Protein AF-A0A3A1U793-F1 (afdb_monomer)

Organism: NCBI:txid2306585

Mean predicted aligned error: 18.08 Å

Foldseek 3Di:
DDDDDDDDDDDDDDDDDDDDDDDDDDDDDDDDDDDDDDDDDDDDDDDDDDDDPPDDPPPPDPFEKFKFKADDLDQQDKMKIWIAGLLQATAAIAIDGHPVVVVVVVVVRLQYQEYEYQWFQDAPAADDAFLAQVQQCVQCVLQVQGDDGDHVVDVSVVVPPLNVSCVVVVADQALPDRGGSVHHHYYYAHVQLQLCQVVVALHGQPQPDDDPVSNLVSVVVLLVSVVVPVSRVLVPYPNNVVLVVLSVVDDDPVSSSSSVNNSNRSSSSSQRSCCNPVVVQWDWRHHPNRTTYIHGGHHPDHRDPPDPPPPVDPQQWDAAAPDDDDPDPQFDPVCNGGTASANDPPVSTRGDLVSLLVVLLVPAFQEEEEEEDQDAFQQLLLLLLLCVVLRHQAYEYAADPDYHNPNVSPVNSSHHYHYYNHLVRVLVVCVVVVAAEEEEDDDPQAAALLPDPPDSHHYYYWYGPDPIDDPVNVVSGPHYHYHDDDDDDPHDDRSVSSNVNSVSSCVNPPVD

Solvent-accessible surface area (backbone atoms only — not comparable to full-atom values): 29304 Å² total; per-residue (Å²): 138,88,82,87,84,90,82,87,90,84,88,86,85,87,84,87,90,86,84,88,85,90,84,89,81,92,83,89,87,84,84,88,82,88,89,88,87,85,90,83,87,87,86,89,83,87,86,90,78,96,70,80,87,71,75,72,78,74,75,75,72,68,73,53,26,13,29,7,29,25,46,42,69,50,74,77,35,63,23,8,28,16,34,15,39,81,81,37,31,47,67,45,62,43,70,41,40,44,66,67,54,48,50,58,58,49,64,77,52,81,24,38,21,25,33,12,27,44,33,59,52,48,58,74,42,59,62,68,59,37,57,15,39,52,47,39,27,73,66,23,44,83,28,70,26,47,60,76,69,55,27,35,77,39,78,54,29,62,72,24,52,43,33,55,52,31,60,77,70,69,33,40,68,52,90,84,58,75,64,31,63,93,44,24,26,40,42,28,33,46,65,54,38,28,50,21,22,70,69,58,41,33,43,52,77,54,42,92,64,74,56,59,68,53,17,50,55,22,42,55,52,49,52,55,55,57,65,67,41,68,55,32,41,50,92,77,15,67,45,47,50,50,51,52,53,52,57,73,69,46,87,51,59,71,52,48,56,55,49,48,33,25,52,47,0,43,52,25,9,52,52,15,34,36,51,76,78,40,46,88,63,46,37,73,25,53,41,85,81,50,10,50,36,37,29,37,58,64,55,91,68,78,47,55,73,89,67,75,71,90,61,97,57,77,74,66,52,48,67,46,63,84,75,85,78,81,97,50,88,47,50,29,71,66,28,36,66,69,20,32,64,59,96,64,62,79,93,53,62,34,40,31,69,67,46,49,35,57,57,49,67,78,69,42,40,67,29,29,39,31,37,46,31,88,64,96,47,72,42,57,9,38,39,49,29,48,37,50,75,67,30,39,51,35,37,36,39,23,33,48,86,77,72,40,56,76,52,15,70,70,41,62,79,65,38,54,74,47,78,24,74,34,62,68,50,49,50,52,56,28,59,77,69,71,38,50,38,36,28,50,43,90,51,96,82,36,41,51,48,95,78,50,85,74,60,74,56,26,32,46,34,35,29,34,79,85,83,42,55,52,72,65,54,56,74,69,30,78,40,45,25,21,79,89,80,90,73,93,65,96,71,76,59,54,38,59,52,47,48,54,54,54,46,53,49,38,62,72,78,57,73,123

Structure (mmCIF, N/CA/C/O backbone):
data_AF-A0A3A1U793-F1
#
_entry.id   AF-A0A3A1U793-F1
#
loop_
_atom_site.group_PDB
_atom_site.id
_atom_site.type_symbol
_atom_site.label_atom_id
_atom_site.label_alt_id
_atom_site.label_comp_id
_atom_site.label_asym_id
_atom_site.label_entity_id
_atom_site.label_seq_id
_atom_site.pdbx_PDB_ins_code
_atom_site.Cartn_x
_atom_site.Cartn_y
_atom_site.Cartn_z
_atom_site.occupancy
_atom_site.B_iso_or_equiv
_atom_site.auth_seq_id
_atom_site.auth_comp_id
_atom_site.auth_asym_id
_atom_site.auth_atom_id
_atom_site.pdbx_PDB_model_num
ATOM 1 N N . MET A 1 1 ? -15.404 50.787 50.418 1.00 39.25 1 MET A N 1
ATOM 2 C CA . MET A 1 1 ? -14.261 51.037 49.513 1.00 39.25 1 MET A CA 1
ATOM 3 C C . MET A 1 1 ? -14.246 49.955 48.447 1.00 39.25 1 MET A C 1
ATOM 5 O O . MET A 1 1 ? -14.389 48.800 48.817 1.00 39.25 1 MET A O 1
ATOM 9 N N . GLY A 1 2 ? -14.093 50.335 47.173 1.00 38.66 2 GLY A N 1
ATOM 10 C CA . GLY A 1 2 ? -13.855 49.413 46.052 1.00 38.66 2 GLY A CA 1
ATOM 11 C C . GLY A 1 2 ? -15.081 49.070 45.197 1.00 38.66 2 GLY A C 1
ATOM 12 O O . GLY A 1 2 ? -15.557 47.944 45.246 1.00 38.66 2 GLY A O 1
ATOM 13 N N . GLY A 1 3 ? -15.578 50.027 44.406 1.00 31.59 3 GLY A N 1
ATOM 14 C CA . GLY A 1 3 ? -16.464 49.754 43.263 1.00 31.59 3 GLY A CA 1
ATOM 15 C C . GLY A 1 3 ? -15.642 49.571 41.971 1.00 31.59 3 GLY A C 1
ATOM 16 O O . GLY A 1 3 ? -14.615 50.241 41.835 1.00 31.59 3 GLY A O 1
ATOM 17 N N . PRO A 1 4 ? -16.036 48.680 41.041 1.00 50.62 4 PRO A N 1
ATOM 18 C CA . PRO A 1 4 ? -15.241 48.354 39.857 1.00 50.62 4 PRO A CA 1
ATOM 19 C C . PRO A 1 4 ? -15.443 49.342 38.695 1.00 50.62 4 PRO A C 1
ATOM 21 O O . PRO A 1 4 ? -16.544 49.837 38.452 1.00 50.62 4 PRO A O 1
ATOM 24 N N . GLN A 1 5 ? -14.352 49.599 37.968 1.00 37.91 5 GLN A N 1
ATOM 25 C CA . GLN A 1 5 ? -14.295 50.419 36.754 1.00 37.91 5 GLN A CA 1
ATOM 26 C C . GLN A 1 5 ? -14.818 49.692 35.492 1.00 37.91 5 GLN A C 1
ATOM 28 O O . GLN A 1 5 ? -14.761 48.463 35.433 1.00 37.91 5 GLN A O 1
ATOM 33 N N . PRO A 1 6 ? -15.278 50.431 34.458 1.00 46.19 6 PRO A N 1
ATOM 34 C CA . PRO A 1 6 ? -15.779 49.871 33.202 1.00 46.19 6 PRO A CA 1
ATOM 35 C C . PRO A 1 6 ? -14.687 49.677 32.128 1.00 46.19 6 PRO A C 1
ATOM 37 O O . PRO A 1 6 ? -13.734 50.447 32.036 1.00 46.19 6 PRO A O 1
ATOM 40 N N . VAL A 1 7 ? -14.884 48.678 31.259 1.00 44.03 7 VAL A N 1
ATOM 41 C CA . VAL A 1 7 ? -14.026 48.329 30.104 1.00 44.03 7 VAL A CA 1
ATOM 42 C C . VAL A 1 7 ? -14.774 48.668 28.792 1.00 44.03 7 VAL A C 1
ATOM 44 O O . VAL A 1 7 ? -15.989 48.453 28.739 1.00 44.03 7 VAL A O 1
ATOM 47 N N . PRO A 1 8 ? -14.128 49.214 27.736 1.00 39.06 8 PRO A N 1
ATOM 48 C CA . PRO A 1 8 ? -14.837 49.825 26.605 1.00 39.06 8 PRO A CA 1
ATOM 49 C C . PRO A 1 8 ? -15.198 48.863 25.453 1.00 39.06 8 PRO A C 1
ATOM 51 O O . PRO A 1 8 ? -14.519 47.877 25.179 1.00 39.06 8 PRO A O 1
ATOM 54 N N . ARG A 1 9 ? -16.285 49.215 24.745 1.00 36.88 9 ARG A N 1
ATOM 55 C CA . ARG A 1 9 ? -16.838 48.583 23.528 1.00 36.88 9 ARG A CA 1
ATOM 56 C C . ARG A 1 9 ? -16.052 48.954 22.264 1.00 36.88 9 ARG A C 1
ATOM 58 O O . ARG A 1 9 ? -15.755 50.128 22.075 1.00 36.88 9 ARG A O 1
ATOM 65 N N . VAL A 1 10 ? -15.919 48.013 21.318 1.00 33.69 10 VAL A N 1
ATOM 66 C CA . VAL A 1 10 ? -15.706 48.312 19.884 1.00 33.69 10 VAL A CA 1
ATOM 67 C C . VAL A 1 10 ? -16.588 47.420 18.992 1.00 33.69 10 VAL A C 1
ATOM 69 O O . VAL A 1 10 ? -16.859 46.260 19.289 1.00 33.69 10 VAL A O 1
ATOM 72 N N . HIS A 1 11 ? -17.090 48.045 17.927 1.00 31.09 11 HIS A N 1
ATOM 73 C CA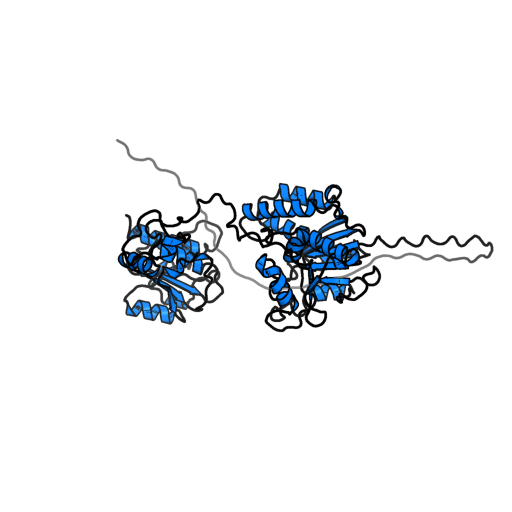 . HIS A 1 11 ? -18.196 47.689 17.039 1.00 31.09 11 HIS A CA 1
ATOM 74 C C . HIS A 1 11 ? -17.999 46.481 16.101 1.00 31.09 11 HIS A C 1
ATOM 76 O O . HIS A 1 11 ? -16.966 46.349 15.452 1.00 31.09 11 HIS A O 1
ATOM 82 N N . ARG A 1 12 ? -19.085 45.726 15.861 1.00 32.84 12 ARG A N 1
ATOM 83 C CA . ARG A 1 12 ? -19.322 44.987 14.604 1.00 32.84 12 ARG A CA 1
ATOM 84 C C . ARG A 1 12 ? -20.459 45.659 13.829 1.00 32.84 12 ARG A C 1
ATOM 86 O O . ARG A 1 12 ? -21.544 45.852 14.372 1.00 32.84 12 ARG A O 1
ATOM 93 N N . ARG A 1 13 ? -20.202 46.037 12.573 1.00 32.78 13 ARG A N 1
ATOM 94 C CA . ARG A 1 13 ? -21.202 46.573 11.636 1.00 32.78 13 ARG A CA 1
ATOM 95 C C . ARG A 1 13 ? -21.834 45.436 10.830 1.00 32.78 13 ARG A C 1
ATOM 97 O O . ARG A 1 13 ? -21.126 44.646 10.218 1.00 32.78 13 ARG A O 1
ATOM 104 N N . HIS A 1 14 ? -23.164 45.417 10.807 1.00 32.62 14 HIS A N 1
ATOM 105 C CA . HIS A 1 14 ? -23.999 44.681 9.859 1.00 32.62 14 HIS A CA 1
ATOM 106 C C . HIS A 1 14 ? -24.114 45.435 8.524 1.00 32.62 14 HIS A C 1
ATOM 108 O O . HIS A 1 14 ? -24.258 46.660 8.523 1.00 32.62 14 HIS A O 1
ATOM 114 N N . ARG A 1 15 ? -24.186 44.701 7.405 1.00 32.06 15 ARG A N 1
ATOM 115 C CA . ARG A 1 15 ? -24.990 45.089 6.232 1.00 32.06 15 ARG A CA 1
ATOM 116 C C . ARG A 1 15 ? -25.584 43.845 5.528 1.00 32.06 15 ARG A C 1
ATOM 118 O O . ARG A 1 15 ? -24.936 42.802 5.569 1.00 32.06 15 ARG A O 1
ATOM 125 N N . PRO A 1 16 ? -26.800 43.944 4.948 1.00 35.16 16 PRO A N 1
ATOM 126 C CA . PRO A 1 16 ? -27.618 42.824 4.454 1.00 35.16 16 PRO A CA 1
ATOM 127 C C . PRO A 1 16 ? -27.496 42.605 2.922 1.00 35.16 16 PRO A C 1
ATOM 129 O O . PRO A 1 16 ? -26.814 43.394 2.264 1.00 35.16 16 PRO A O 1
ATOM 132 N N . PRO A 1 17 ? -28.146 41.567 2.341 1.00 42.56 17 PRO A N 1
ATOM 133 C CA . PRO A 1 17 ? -28.061 41.238 0.916 1.00 42.56 17 PRO A CA 1
ATOM 134 C C . PRO A 1 17 ? -29.182 41.898 0.090 1.00 42.56 17 PRO A C 1
ATOM 136 O O . PRO A 1 17 ? -30.279 42.120 0.600 1.00 42.56 17 PRO A O 1
ATOM 139 N N . HIS A 1 18 ? -28.935 42.154 -1.200 1.00 32.78 18 HIS A N 1
ATOM 140 C CA . HIS A 1 18 ? -29.974 42.540 -2.161 1.00 32.78 18 HIS A CA 1
ATOM 141 C C . HIS A 1 18 ? -29.874 41.774 -3.487 1.00 32.78 18 HIS A C 1
ATOM 143 O O . HIS A 1 18 ? -28.797 41.421 -3.957 1.00 32.78 18 HIS A O 1
ATOM 149 N N . LEU A 1 19 ? -31.072 41.523 -4.014 1.00 33.56 19 LEU A N 1
ATOM 150 C CA . LEU A 1 19 ? -31.490 40.767 -5.191 1.00 33.56 19 LEU A CA 1
ATOM 151 C C . LEU A 1 19 ? -31.265 41.501 -6.526 1.00 33.56 19 LEU A C 1
ATOM 153 O O . LEU A 1 19 ? -31.384 42.721 -6.574 1.00 33.56 19 LEU A O 1
ATOM 157 N N . GLY A 1 20 ? -31.190 40.715 -7.609 1.00 27.05 20 GLY A N 1
ATOM 158 C CA . GLY A 1 20 ? -32.028 40.922 -8.802 1.00 27.05 20 GLY A CA 1
ATOM 159 C C . GLY A 1 20 ? -31.370 41.477 -10.074 1.00 27.05 20 GLY A C 1
ATOM 160 O O . GLY A 1 20 ? -30.675 42.483 -10.032 1.00 27.05 20 GLY A O 1
ATOM 161 N N . GLY A 1 21 ? -31.725 40.872 -11.218 1.00 26.55 21 GLY A N 1
ATOM 162 C CA . GLY A 1 21 ? -31.842 41.578 -12.504 1.00 26.55 21 GLY A CA 1
ATOM 163 C C . GLY A 1 21 ? -31.058 40.993 -13.682 1.00 26.55 21 GLY A C 1
ATOM 164 O O . GLY A 1 21 ? -29.843 41.111 -13.740 1.00 26.55 21 GLY A O 1
ATOM 165 N N . ALA A 1 22 ? -31.780 40.411 -14.640 1.00 30.38 22 ALA A N 1
ATOM 166 C CA . ALA A 1 22 ? -31.309 40.000 -15.963 1.00 30.38 22 ALA A CA 1
ATOM 167 C C . ALA A 1 22 ? -31.458 41.133 -17.014 1.00 30.38 22 ALA A C 1
ATOM 169 O O . ALA A 1 22 ? -32.105 42.135 -16.714 1.00 30.38 22 ALA A O 1
ATOM 170 N N . VAL A 1 23 ? -30.992 40.857 -18.253 1.00 30.59 23 VAL A N 1
ATOM 171 C CA . VAL A 1 23 ? -31.493 41.320 -19.586 1.00 30.59 23 VAL A CA 1
ATOM 172 C C . VAL A 1 23 ? -30.519 42.172 -20.458 1.00 30.59 23 VAL A C 1
ATOM 174 O O . VAL A 1 23 ? -30.281 43.335 -20.162 1.00 30.59 23 VAL A O 1
ATOM 177 N N . THR A 1 24 ? -30.065 41.546 -21.576 1.00 29.36 24 THR A N 1
ATOM 178 C CA . THR A 1 24 ? -29.749 42.029 -22.973 1.00 29.36 24 THR A CA 1
ATOM 179 C C . THR A 1 24 ? -28.640 43.082 -23.211 1.00 29.36 24 THR A C 1
ATOM 181 O O . THR A 1 24 ? -28.368 43.861 -22.315 1.00 29.36 24 THR A O 1
ATOM 184 N N . SER A 1 25 ? -27.941 43.239 -24.354 1.00 28.83 25 SER A N 1
ATOM 185 C CA . SER A 1 25 ? -28.043 42.818 -25.779 1.00 28.83 25 SER A CA 1
ATOM 186 C C . SER A 1 25 ? -26.732 43.164 -26.538 1.00 28.83 25 SER A C 1
ATOM 188 O O . SER A 1 25 ? -26.071 44.126 -26.164 1.00 28.83 25 SER A O 1
ATOM 190 N N . ASP A 1 26 ? -26.442 42.419 -27.617 1.00 29.22 26 ASP A N 1
ATOM 191 C CA . ASP A 1 26 ? -25.777 42.753 -28.907 1.00 29.22 26 ASP A CA 1
ATOM 192 C C . ASP A 1 26 ? -24.629 43.784 -29.035 1.00 29.22 26 ASP A C 1
ATOM 194 O O . ASP A 1 26 ? -24.788 44.968 -28.754 1.00 29.22 26 ASP A O 1
ATOM 198 N N . SER A 1 27 ? -23.531 43.393 -29.710 1.00 29.20 27 SER A N 1
ATOM 199 C CA . SER A 1 27 ? -23.306 43.691 -31.152 1.00 29.20 27 SER A CA 1
ATOM 200 C C . SER A 1 27 ? -21.854 43.438 -31.642 1.00 29.20 27 SER A C 1
ATOM 202 O O . SER A 1 27 ? -20.876 43.895 -31.066 1.00 29.20 27 SER A O 1
ATOM 204 N N . THR A 1 28 ? -21.772 42.649 -32.722 1.00 29.53 28 THR A N 1
ATOM 205 C CA . THR A 1 28 ? -20.909 42.661 -33.936 1.00 29.53 28 THR A CA 1
ATOM 206 C C . THR A 1 28 ? -19.573 43.426 -34.053 1.00 29.53 28 THR A C 1
ATOM 208 O O . THR A 1 28 ? -19.477 44.578 -33.651 1.00 29.53 28 THR A O 1
ATOM 211 N N . SER A 1 29 ? -18.684 42.838 -34.892 1.00 29.67 29 SER A N 1
ATOM 212 C CA . SER A 1 29 ? -17.695 43.443 -35.836 1.00 29.67 29 SER A CA 1
ATOM 213 C C . SER A 1 29 ? -16.227 43.156 -35.481 1.00 29.67 29 SER A C 1
ATOM 215 O O . SER A 1 29 ? -15.845 43.350 -34.339 1.00 29.67 29 SER A O 1
ATOM 217 N N . ALA A 1 30 ? -15.275 42.813 -36.353 1.00 29.81 30 ALA A N 1
ATOM 218 C CA . ALA A 1 30 ? -15.151 42.314 -37.729 1.00 29.81 30 ALA A CA 1
ATOM 219 C C . ALA A 1 30 ? -13.624 42.147 -37.955 1.00 29.81 30 ALA A C 1
ATOM 221 O O . ALA A 1 30 ? -12.815 42.769 -37.267 1.00 29.81 30 ALA A O 1
ATOM 222 N N . ALA A 1 31 ? -13.237 41.291 -38.896 1.00 28.23 31 ALA A N 1
ATOM 223 C CA . ALA A 1 31 ? -11.871 40.834 -39.147 1.00 28.23 31 ALA A CA 1
ATOM 224 C C . ALA A 1 31 ? -11.030 41.707 -40.115 1.00 28.23 31 ALA A C 1
ATOM 226 O O . ALA A 1 31 ? -11.585 42.410 -40.956 1.00 28.23 31 ALA A O 1
ATOM 227 N N . SER A 1 32 ? -9.705 41.448 -40.078 1.00 27.56 32 SER A N 1
ATOM 228 C CA . SER A 1 32 ? -8.683 41.550 -41.157 1.00 27.56 32 SER A CA 1
ATOM 229 C C . SER A 1 32 ? -8.139 42.937 -41.572 1.00 27.56 32 SER A C 1
ATOM 231 O O . SER A 1 32 ? -8.781 43.938 -41.270 1.00 27.56 32 SER A O 1
ATOM 233 N N . PRO A 1 33 ? -7.017 43.042 -42.346 1.00 45.34 33 PRO A N 1
ATOM 234 C CA . PRO A 1 33 ? -6.018 42.037 -42.791 1.00 45.34 33 PRO A CA 1
ATOM 235 C C . PRO A 1 33 ? -4.524 42.486 -42.702 1.00 45.34 33 PRO A C 1
ATOM 237 O O . PRO A 1 33 ? -4.191 43.609 -42.336 1.00 45.34 33 PRO A O 1
ATOM 240 N N . ALA A 1 34 ? -3.626 41.576 -43.110 1.00 33.44 34 ALA A N 1
ATOM 241 C CA . ALA A 1 34 ? -2.215 41.793 -43.470 1.00 33.44 34 ALA A CA 1
ATOM 242 C C . ALA A 1 34 ? -2.013 42.571 -44.796 1.00 33.44 34 ALA A C 1
ATOM 244 O O . ALA A 1 34 ? -2.963 42.704 -45.570 1.00 33.44 34 ALA A O 1
ATOM 245 N N . PRO A 1 35 ? -0.764 42.949 -45.151 1.00 36.16 35 PRO A N 1
ATOM 246 C CA . PRO A 1 35 ? -0.378 43.184 -46.540 1.00 36.16 35 PRO A CA 1
ATOM 247 C C . PRO A 1 35 ? 0.734 42.242 -47.047 1.00 36.16 35 PRO A C 1
ATOM 249 O O . PRO A 1 35 ? 1.615 41.806 -46.308 1.00 36.16 35 PRO A O 1
ATOM 252 N N . ALA A 1 36 ? 0.675 41.975 -48.353 1.00 30.14 36 ALA A N 1
ATOM 253 C CA . ALA A 1 36 ? 1.624 41.219 -49.170 1.00 30.14 36 ALA A CA 1
ATOM 254 C C . ALA A 1 36 ? 2.440 42.150 -50.093 1.00 30.14 36 ALA A C 1
ATOM 256 O O . ALA A 1 36 ? 1.974 43.243 -50.409 1.00 30.14 36 ALA A O 1
ATOM 257 N N . SER A 1 37 ? 3.611 41.694 -50.565 1.00 30.36 37 SER A N 1
ATOM 258 C CA . SER A 1 37 ? 4.370 42.171 -51.752 1.00 30.36 37 SER A CA 1
ATOM 259 C C . SER A 1 37 ? 5.756 41.492 -51.749 1.00 30.36 37 SER A C 1
ATOM 261 O O . SER A 1 37 ? 6.350 41.408 -50.682 1.00 30.36 37 SER A O 1
ATOM 263 N N . ALA A 1 38 ? 6.406 41.021 -52.819 1.00 30.25 38 ALA A N 1
ATOM 264 C CA . ALA A 1 38 ? 6.137 40.886 -54.252 1.00 30.25 38 ALA A CA 1
ATOM 265 C C . ALA A 1 38 ? 7.194 39.910 -54.837 1.00 30.25 38 ALA A C 1
ATOM 267 O O . ALA A 1 38 ? 8.241 39.682 -54.231 1.00 30.25 38 ALA A O 1
ATOM 268 N N . ALA A 1 39 ? 6.923 39.343 -56.015 1.00 29.64 39 ALA A N 1
ATOM 269 C CA . ALA A 1 39 ? 7.787 38.406 -56.740 1.00 29.64 39 ALA A CA 1
ATOM 270 C C . ALA A 1 39 ? 8.748 39.106 -57.724 1.00 29.64 39 ALA A C 1
ATOM 272 O O . ALA A 1 39 ? 8.379 40.123 -58.311 1.00 29.64 39 ALA A O 1
ATOM 273 N N . ALA A 1 40 ? 9.917 38.504 -57.997 1.00 29.92 40 ALA A N 1
ATOM 274 C CA . ALA A 1 40 ? 10.716 38.783 -59.198 1.00 29.92 40 ALA A CA 1
ATOM 275 C C . ALA A 1 40 ? 11.603 37.586 -59.634 1.00 29.92 40 ALA A C 1
ATOM 277 O O . ALA A 1 40 ? 12.474 37.140 -58.899 1.00 29.92 40 ALA A O 1
ATOM 278 N N . ALA A 1 41 ? 11.302 37.104 -60.846 1.00 30.27 41 ALA A N 1
ATOM 279 C CA . ALA A 1 41 ? 12.088 36.475 -61.924 1.00 30.27 41 ALA A CA 1
ATOM 280 C C . ALA A 1 41 ? 13.426 35.716 -61.693 1.00 30.27 41 ALA A C 1
ATOM 282 O O . ALA A 1 41 ? 14.390 36.221 -61.130 1.00 30.27 41 ALA A O 1
ATOM 283 N N . LEU A 1 42 ? 13.503 34.545 -62.347 1.00 32.66 42 LEU A N 1
ATOM 284 C CA . LEU A 1 42 ? 14.705 33.766 -62.700 1.00 32.66 42 LEU A CA 1
ATOM 285 C C . LEU A 1 42 ? 15.435 34.330 -63.940 1.00 32.66 42 LEU A C 1
ATOM 287 O O . LEU A 1 42 ? 14.793 34.932 -64.805 1.00 32.66 42 LEU A O 1
ATOM 291 N N . PRO A 1 43 ? 16.715 33.951 -64.135 1.00 34.03 43 PRO A N 1
ATOM 292 C CA . PRO A 1 43 ? 17.130 33.453 -65.449 1.00 34.03 43 PRO A CA 1
ATOM 293 C C . PRO A 1 43 ? 17.949 32.147 -65.391 1.00 34.03 43 PRO A C 1
ATOM 295 O O . PRO A 1 43 ? 18.619 31.831 -64.411 1.00 34.03 43 PRO A O 1
ATOM 298 N N . ALA A 1 44 ? 17.891 31.388 -66.489 1.00 34.09 44 ALA A N 1
ATOM 299 C CA . ALA A 1 44 ? 18.632 30.150 -66.730 1.00 34.09 44 ALA A CA 1
ATOM 300 C C . ALA A 1 44 ? 20.033 30.409 -67.326 1.00 34.09 44 ALA A C 1
ATOM 302 O O . ALA A 1 44 ? 20.197 31.318 -68.138 1.00 34.09 44 ALA A O 1
ATOM 303 N N . GLY A 1 45 ? 21.018 29.554 -67.008 1.00 29.89 45 GLY A N 1
ATOM 304 C CA . GLY A 1 45 ? 22.359 29.599 -67.608 1.00 29.89 45 GLY A CA 1
ATOM 305 C C . GLY A 1 45 ? 23.279 28.417 -67.248 1.00 29.89 45 GLY A C 1
ATOM 306 O O . GLY A 1 45 ? 23.840 28.366 -66.166 1.00 29.89 45 GLY A O 1
ATOM 307 N N . ARG A 1 46 ? 23.397 27.488 -68.206 1.00 31.52 46 ARG A N 1
ATOM 308 C CA . ARG A 1 46 ? 24.356 26.383 -68.466 1.00 31.52 46 ARG A CA 1
ATOM 309 C C . ARG A 1 46 ? 25.679 26.272 -67.659 1.00 31.52 46 ARG A C 1
ATOM 311 O O . ARG A 1 46 ? 26.482 27.190 -67.682 1.00 31.52 46 ARG A O 1
ATOM 318 N N . GLY A 1 47 ? 26.013 25.025 -67.280 1.00 28.34 47 GLY A N 1
ATOM 319 C CA . GLY A 1 47 ? 27.217 24.331 -67.787 1.00 28.34 47 GLY A CA 1
ATOM 320 C C . GLY A 1 47 ? 28.408 24.059 -66.844 1.00 28.34 47 GLY A C 1
ATOM 321 O O . GLY A 1 47 ? 29.159 24.968 -66.532 1.00 28.34 47 GLY A O 1
ATOM 322 N N . ALA A 1 48 ? 28.649 22.758 -66.604 1.00 29.11 48 ALA A N 1
ATOM 323 C CA . ALA A 1 48 ? 29.928 22.075 -66.322 1.00 29.11 48 ALA A CA 1
ATOM 324 C C . ALA A 1 48 ? 30.591 22.189 -64.928 1.00 29.11 48 ALA A C 1
ATOM 326 O O . ALA A 1 48 ? 31.194 23.193 -64.580 1.00 29.11 48 ALA A O 1
ATOM 327 N N . SER A 1 49 ? 30.635 21.067 -64.197 1.00 30.91 49 SER A N 1
ATOM 328 C CA . SER A 1 49 ? 31.849 20.241 -64.020 1.00 30.91 49 SER A CA 1
ATOM 329 C C . SER A 1 49 ? 31.623 19.211 -62.909 1.00 30.91 49 SER A C 1
ATOM 331 O O . SER A 1 49 ? 31.087 19.532 -61.854 1.00 30.91 49 SER A O 1
ATOM 333 N N . ALA A 1 50 ? 32.045 17.972 -63.155 1.00 43.41 50 ALA A N 1
ATOM 334 C CA . ALA A 1 50 ? 32.054 16.897 -62.177 1.00 43.41 50 ALA A CA 1
ATOM 335 C C . ALA A 1 50 ? 32.956 17.261 -60.986 1.00 43.41 50 ALA A C 1
ATOM 337 O O . ALA A 1 50 ? 34.155 17.482 -61.154 1.00 43.41 50 ALA A O 1
ATOM 338 N N . ALA A 1 51 ? 32.372 17.289 -59.793 1.00 33.91 51 ALA A N 1
ATOM 339 C CA . ALA A 1 51 ? 33.084 17.226 -58.530 1.00 33.91 51 ALA A CA 1
ATOM 340 C C . ALA A 1 51 ? 32.371 16.181 -57.671 1.00 33.91 51 ALA A C 1
ATOM 342 O O . ALA A 1 51 ? 31.146 16.169 -57.574 1.00 33.91 51 ALA A O 1
ATOM 343 N N . SER A 1 52 ? 33.181 15.258 -57.173 1.00 33.91 52 SER A N 1
ATOM 344 C CA . SER A 1 52 ? 32.907 14.137 -56.286 1.00 33.91 52 SER A CA 1
ATOM 345 C C . SER A 1 52 ? 31.603 14.235 -55.492 1.00 33.91 52 SER A C 1
ATOM 347 O O . SER A 1 52 ? 31.390 15.184 -54.744 1.00 33.91 52 SER A O 1
ATOM 349 N N . LEU A 1 53 ? 30.767 13.200 -55.612 1.00 36.25 53 LEU A N 1
ATOM 350 C CA . LEU A 1 53 ? 29.719 12.887 -54.645 1.00 36.25 53 LEU A CA 1
ATOM 351 C C . LEU A 1 53 ? 30.395 12.626 -53.292 1.00 36.25 53 LEU A C 1
ATOM 353 O O . LEU A 1 53 ? 30.748 11.495 -52.966 1.00 36.25 53 LEU A O 1
ATOM 357 N N . GLU A 1 54 ? 30.627 13.690 -52.528 1.00 35.22 54 GLU A N 1
ATOM 358 C CA . GLU A 1 54 ? 30.829 13.589 -51.094 1.00 35.22 54 GLU A CA 1
ATOM 359 C C . GLU A 1 54 ? 29.543 13.015 -50.516 1.00 35.22 54 GLU A C 1
ATOM 361 O O . GLU A 1 54 ? 28.485 13.646 -50.504 1.00 35.22 54 GLU A O 1
ATOM 366 N N . THR A 1 55 ? 29.649 11.754 -50.109 1.00 37.34 55 THR A N 1
ATOM 367 C CA . THR A 1 55 ? 28.693 11.048 -49.272 1.00 37.34 55 THR A CA 1
ATOM 368 C C . THR A 1 55 ? 28.239 11.998 -48.174 1.00 37.34 55 THR A C 1
ATOM 370 O O . THR A 1 55 ? 29.015 12.354 -47.288 1.00 37.34 55 THR A O 1
ATOM 373 N N . THR A 1 56 ? 26.986 12.437 -48.256 1.00 35.66 56 THR A N 1
ATOM 374 C CA . THR A 1 56 ? 26.312 13.168 -47.186 1.00 35.66 56 THR A CA 1
ATOM 375 C C . THR A 1 56 ? 26.561 12.380 -45.900 1.00 35.66 56 THR A C 1
ATOM 377 O O . THR A 1 56 ? 26.357 11.159 -45.923 1.00 35.66 56 THR A O 1
ATOM 380 N N . PRO A 1 57 ? 27.054 12.989 -44.804 1.00 39.09 57 PRO A N 1
ATOM 381 C CA . PRO A 1 57 ? 27.247 12.247 -43.573 1.00 39.09 57 PRO A CA 1
ATOM 382 C C . PRO A 1 57 ? 25.879 11.697 -43.196 1.00 39.09 57 PRO A C 1
ATOM 384 O O . PRO A 1 57 ? 24.942 12.455 -42.947 1.00 39.09 57 PRO A O 1
ATOM 387 N N . ARG A 1 58 ? 25.758 10.367 -43.256 1.00 43.59 58 ARG A N 1
ATOM 388 C CA . ARG A 1 58 ? 24.608 9.618 -42.767 1.00 43.59 58 ARG A CA 1
ATOM 389 C C . ARG A 1 58 ? 24.353 10.172 -41.373 1.00 43.59 58 ARG A C 1
ATOM 391 O O . ARG A 1 58 ? 25.211 9.997 -40.508 1.00 43.59 58 ARG A O 1
ATOM 398 N N . THR A 1 59 ? 23.270 10.932 -41.203 1.00 44.00 59 THR A N 1
ATOM 399 C CA . THR A 1 59 ? 22.868 11.493 -39.912 1.00 44.00 59 THR A CA 1
ATOM 400 C C . THR A 1 59 ? 22.987 10.359 -38.911 1.00 44.00 59 THR A C 1
ATOM 402 O O . THR A 1 59 ? 22.339 9.327 -39.097 1.00 44.00 59 THR A O 1
ATOM 405 N N . ALA A 1 60 ? 23.917 10.478 -37.960 1.00 52.28 60 ALA A N 1
ATOM 406 C CA . ALA A 1 60 ? 24.129 9.439 -36.971 1.00 52.28 60 ALA A CA 1
ATOM 407 C C . ALA A 1 60 ? 22.769 9.183 -36.323 1.00 52.28 60 ALA A C 1
ATOM 409 O O . ALA A 1 60 ? 22.164 10.116 -35.793 1.00 52.28 60 ALA A O 1
ATOM 410 N N . HIS A 1 61 ? 22.248 7.962 -36.461 1.00 56.59 61 HIS A N 1
ATOM 411 C CA . HIS A 1 61 ? 21.034 7.596 -35.750 1.00 56.59 61 HIS A CA 1
ATOM 412 C C . HIS A 1 61 ? 21.279 7.896 -34.266 1.00 56.59 61 HIS A C 1
ATOM 414 O O . HIS A 1 61 ? 22.370 7.577 -33.773 1.00 56.59 61 HIS A O 1
ATOM 420 N N . PRO A 1 62 ? 20.329 8.549 -33.575 1.00 75.25 62 PRO A N 1
ATOM 421 C CA . PRO A 1 62 ? 20.464 8.805 -32.152 1.00 75.25 62 PRO A CA 1
ATOM 422 C C . PRO A 1 62 ? 20.793 7.491 -31.442 1.00 75.25 62 PRO A C 1
ATOM 424 O O . PRO A 1 62 ? 20.259 6.442 -31.820 1.00 75.25 62 PRO A O 1
ATOM 427 N N . ALA A 1 63 ? 21.709 7.541 -30.471 1.00 89.12 63 ALA A N 1
ATOM 428 C CA . ALA A 1 63 ? 22.193 6.345 -29.793 1.00 89.12 63 ALA A CA 1
ATOM 429 C C . ALA A 1 63 ? 21.016 5.541 -29.201 1.00 89.12 63 ALA A C 1
ATOM 431 O O . ALA A 1 63 ? 20.075 6.155 -28.691 1.00 89.12 63 ALA A O 1
ATOM 432 N N . PRO A 1 64 ? 21.041 4.197 -29.274 1.00 95.19 64 PRO A N 1
ATOM 433 C CA . PRO A 1 64 ? 19.978 3.372 -28.715 1.00 95.19 64 PRO A CA 1
ATOM 434 C C . PRO A 1 64 ? 19.809 3.602 -27.210 1.00 95.19 64 PRO A C 1
ATOM 436 O O . PRO A 1 64 ? 20.799 3.710 -26.481 1.00 95.19 64 PRO A O 1
ATOM 439 N N . VAL A 1 65 ? 18.556 3.635 -26.756 1.00 97.62 65 VAL A N 1
ATOM 440 C CA . VAL A 1 65 ? 18.197 3.776 -25.339 1.00 97.62 65 VAL A CA 1
ATOM 441 C C . VAL A 1 65 ? 17.201 2.702 -24.912 1.00 97.62 65 VAL A C 1
ATOM 443 O O . VAL A 1 65 ? 16.444 2.166 -25.725 1.00 97.62 65 VAL A O 1
ATOM 446 N N . HIS A 1 66 ? 17.168 2.411 -23.616 1.00 98.56 66 HIS A N 1
ATOM 447 C CA . HIS A 1 66 ? 16.113 1.617 -22.993 1.00 98.56 66 HIS A CA 1
ATOM 448 C C . HIS A 1 66 ? 15.336 2.493 -22.022 1.00 98.56 66 HIS A C 1
ATOM 450 O O . HIS A 1 66 ? 15.920 3.276 -21.271 1.00 98.56 66 HIS A O 1
ATOM 456 N N . LEU A 1 67 ? 14.014 2.375 -22.059 1.00 98.75 67 LEU A N 1
ATOM 457 C CA . LEU A 1 67 ? 13.118 3.256 -21.324 1.00 98.75 67 LEU A CA 1
ATOM 458 C C . LEU A 1 67 ? 12.433 2.503 -20.191 1.00 98.75 67 LEU A C 1
ATOM 460 O O . LEU A 1 67 ? 12.086 1.330 -20.323 1.00 98.75 67 LEU A O 1
ATOM 464 N N . GLY A 1 68 ? 12.218 3.197 -19.084 1.00 98.75 68 GLY A N 1
ATOM 465 C CA . GLY A 1 68 ? 11.443 2.734 -17.947 1.00 98.75 68 GLY A CA 1
ATOM 466 C C . GLY A 1 68 ? 10.271 3.659 -17.693 1.00 98.75 68 GLY A C 1
ATOM 467 O O . GLY A 1 68 ? 10.432 4.879 -17.731 1.00 98.75 68 GLY A O 1
ATOM 468 N N . ILE A 1 69 ? 9.099 3.081 -17.447 1.00 98.56 69 ILE A N 1
ATOM 469 C CA . ILE A 1 69 ? 7.863 3.830 -17.229 1.00 98.56 69 ILE A CA 1
ATOM 470 C C . ILE A 1 69 ? 7.130 3.230 -16.029 1.00 98.56 69 ILE A C 1
ATOM 472 O O . ILE A 1 69 ? 6.584 2.132 -16.131 1.00 98.56 69 ILE A O 1
ATOM 476 N N . ASP A 1 70 ? 7.071 3.957 -14.914 1.00 97.44 70 ASP A N 1
ATOM 477 C CA . ASP A 1 70 ? 6.144 3.631 -13.822 1.00 97.44 70 ASP A CA 1
ATOM 478 C C . ASP A 1 70 ? 4.799 4.304 -14.106 1.00 97.44 70 ASP A C 1
ATOM 480 O O . ASP A 1 70 ? 4.586 5.486 -13.813 1.00 97.44 70 ASP A O 1
ATOM 484 N N . LEU A 1 71 ? 3.933 3.585 -14.823 1.00 95.88 71 LEU A N 1
ATOM 485 C CA . LEU A 1 71 ? 2.750 4.155 -15.450 1.00 95.88 71 LEU A CA 1
ATOM 486 C C . LEU A 1 71 ? 1.553 4.118 -14.501 1.00 95.88 71 LEU A C 1
ATOM 488 O O . LEU A 1 71 ? 0.944 3.069 -14.269 1.00 95.88 71 LEU A O 1
ATOM 492 N N . ALA A 1 72 ? 1.100 5.295 -14.065 1.00 90.94 72 ALA A N 1
ATOM 493 C CA . ALA A 1 72 ? -0.154 5.386 -13.329 1.00 90.94 72 ALA A CA 1
ATOM 494 C C . ALA A 1 72 ? -1.313 4.757 -14.111 1.00 90.94 72 ALA A C 1
ATOM 496 O O . ALA A 1 72 ? -1.457 4.918 -15.320 1.00 90.94 72 ALA A O 1
ATOM 497 N N . TRP A 1 73 ? -2.228 4.087 -13.422 1.00 82.62 73 TRP A N 1
ATOM 498 C CA . TRP A 1 73 ? -3.357 3.462 -14.112 1.00 82.62 73 TRP A CA 1
ATOM 499 C C . TRP A 1 73 ? -4.416 4.471 -14.587 1.00 82.62 73 TRP A C 1
ATOM 501 O O . TRP A 1 73 ? -5.092 4.231 -15.586 1.00 82.62 73 TRP A O 1
ATOM 511 N N . GLY A 1 74 ? -4.563 5.603 -13.889 1.00 77.50 74 GLY A N 1
ATOM 512 C CA . GLY A 1 74 ? -5.462 6.700 -14.266 1.00 77.50 74 GLY A CA 1
ATOM 513 C C . GLY A 1 74 ? -4.739 7.820 -15.020 1.00 77.50 74 GLY A C 1
ATOM 514 O O . GLY A 1 74 ? -3.578 8.094 -14.741 1.00 77.50 74 GLY A O 1
ATOM 515 N N . ALA A 1 75 ? -5.446 8.511 -15.920 1.00 75.00 75 ALA A N 1
ATOM 516 C CA . ALA A 1 75 ? -4.872 9.514 -16.831 1.00 75.00 75 ALA A CA 1
ATOM 517 C C . ALA A 1 75 ? -4.282 10.769 -16.156 1.00 75.00 75 ALA A C 1
ATOM 519 O O . ALA A 1 75 ? -3.476 11.454 -16.764 1.00 75.00 75 ALA A O 1
ATOM 520 N N . ASN A 1 76 ? -4.670 11.059 -14.909 1.00 75.31 76 ASN A N 1
ATOM 521 C CA . ASN A 1 76 ? -4.150 12.195 -14.131 1.00 75.31 76 ASN A CA 1
ATOM 522 C C . ASN A 1 76 ? -3.178 11.755 -13.022 1.00 75.31 76 ASN A C 1
ATOM 524 O O . ASN A 1 76 ? -2.797 12.561 -12.168 1.00 75.31 76 ASN A O 1
ATOM 528 N N . GLY A 1 77 ? -2.869 10.457 -12.957 1.00 85.25 77 GLY A N 1
ATOM 529 C CA . GLY A 1 77 ? -1.924 9.927 -11.990 1.00 85.25 77 GLY A CA 1
ATOM 530 C C . GLY A 1 77 ? -0.500 10.284 -12.392 1.00 85.25 77 GLY A C 1
ATOM 531 O O . GLY A 1 77 ? -0.169 10.351 -13.575 1.00 85.25 77 GLY A O 1
ATOM 532 N N . ARG A 1 78 ? 0.340 10.516 -11.391 1.00 92.69 78 ARG A N 1
ATOM 533 C CA . ARG A 1 78 ? 1.757 10.778 -11.610 1.00 92.69 78 ARG A CA 1
ATOM 534 C C . ARG A 1 78 ? 2.421 9.548 -12.240 1.00 92.69 78 ARG A C 1
ATOM 536 O O . ARG A 1 78 ? 2.054 8.426 -11.926 1.00 92.69 78 ARG A O 1
ATOM 543 N N . THR A 1 79 ? 3.298 9.775 -13.208 1.00 96.31 79 THR A N 1
ATOM 544 C CA . THR A 1 79 ? 4.005 8.738 -13.964 1.00 96.31 79 THR A CA 1
ATOM 545 C C . THR A 1 79 ? 5.488 9.053 -13.925 1.00 96.31 79 THR A C 1
ATOM 547 O O . THR A 1 79 ? 5.890 10.186 -14.207 1.00 96.31 79 THR A O 1
ATOM 550 N N . GLY A 1 80 ? 6.289 8.065 -13.549 1.00 97.62 80 GLY A N 1
ATOM 551 C CA . GLY A 1 80 ? 7.739 8.158 -13.601 1.00 97.62 80 GLY A CA 1
ATOM 552 C C . GLY A 1 80 ? 8.264 7.739 -14.964 1.00 97.62 80 GLY A C 1
ATOM 553 O O . GLY A 1 80 ? 7.725 6.824 -15.587 1.00 97.62 80 GLY A O 1
ATOM 554 N N . LEU A 1 81 ? 9.332 8.392 -15.409 1.00 98.56 81 LEU A N 1
ATOM 555 C CA . LEU A 1 81 ? 10.019 8.111 -16.665 1.00 98.56 81 LEU A CA 1
ATOM 556 C C . LEU A 1 81 ? 11.526 8.072 -16.419 1.00 98.56 81 LEU A C 1
ATOM 558 O O . LEU A 1 81 ? 12.043 8.887 -15.655 1.00 98.56 81 LEU A O 1
ATOM 562 N N . ALA A 1 82 ? 12.228 7.146 -17.065 1.00 98.69 82 ALA A N 1
ATOM 563 C CA . ALA A 1 82 ? 13.685 7.092 -17.039 1.00 98.69 82 ALA A CA 1
ATOM 564 C C . ALA A 1 82 ? 14.254 6.509 -18.333 1.00 98.69 82 ALA A C 1
ATOM 566 O O . ALA A 1 82 ? 13.638 5.644 -18.958 1.00 98.69 82 ALA A O 1
ATOM 567 N N . ALA A 1 83 ? 15.441 6.970 -18.719 1.00 98.69 83 ALA A N 1
ATOM 568 C CA . ALA A 1 83 ? 16.184 6.472 -19.869 1.00 98.69 83 ALA A CA 1
ATOM 569 C C . ALA A 1 83 ? 17.574 6.008 -19.438 1.00 98.69 83 ALA A C 1
ATOM 571 O O . ALA A 1 83 ? 18.301 6.737 -18.761 1.00 98.69 83 ALA A O 1
ATOM 572 N N . VAL A 1 84 ? 17.962 4.817 -19.884 1.00 98.62 84 VAL A N 1
ATOM 573 C CA . VAL A 1 84 ? 19.342 4.334 -19.804 1.00 98.62 84 VAL A CA 1
ATOM 574 C C . VAL A 1 84 ? 19.913 4.154 -21.206 1.00 98.62 84 VAL A C 1
ATOM 576 O O . VAL A 1 84 ? 19.180 3.831 -22.145 1.00 98.62 84 VAL A O 1
ATOM 579 N N . ASP A 1 85 ? 21.213 4.379 -21.367 1.00 97.38 85 ASP A N 1
ATOM 580 C CA . ASP A 1 85 ? 21.891 4.136 -22.641 1.00 97.38 85 ASP A CA 1
ATOM 581 C C . ASP A 1 85 ? 22.094 2.635 -22.918 1.00 97.38 85 ASP A C 1
ATOM 583 O O . ASP A 1 85 ? 21.771 1.772 -22.100 1.00 97.38 85 ASP A O 1
ATOM 587 N N . ALA A 1 86 ? 22.663 2.313 -24.082 1.00 96.19 86 ALA A N 1
ATOM 588 C CA . ALA A 1 86 ? 22.994 0.939 -24.461 1.00 96.19 86 ALA A CA 1
ATOM 589 C C . ALA A 1 86 ? 23.977 0.244 -23.490 1.00 96.19 86 ALA A C 1
ATOM 591 O O . ALA A 1 86 ? 24.007 -0.983 -23.404 1.00 96.19 86 ALA A O 1
ATOM 592 N N . THR A 1 87 ? 24.785 1.000 -22.738 1.00 96.56 87 THR A N 1
ATOM 593 C CA . THR A 1 87 ? 25.673 0.434 -21.709 1.00 96.56 87 THR A CA 1
ATOM 594 C C . THR A 1 87 ? 24.950 0.174 -20.393 1.00 96.56 87 THR A C 1
ATOM 596 O O . THR A 1 87 ? 25.455 -0.607 -19.594 1.00 96.56 87 THR A O 1
ATOM 599 N N . GLY A 1 88 ? 23.771 0.773 -20.201 1.00 96.94 88 GLY A N 1
ATOM 600 C CA . GLY A 1 88 ? 22.934 0.684 -19.011 1.00 96.94 88 GLY A CA 1
ATOM 601 C C . GLY A 1 88 ? 23.034 1.902 -18.091 1.00 96.94 88 GLY A C 1
ATOM 602 O O . GLY A 1 88 ? 22.370 1.909 -17.058 1.00 96.94 88 GLY A O 1
ATOM 603 N N . ALA A 1 89 ? 23.810 2.930 -18.448 1.00 98.25 89 ALA A N 1
ATOM 604 C CA . ALA A 1 89 ? 23.996 4.122 -17.625 1.00 98.25 89 ALA A CA 1
ATOM 605 C C . ALA A 1 89 ? 22.756 5.029 -17.648 1.00 98.25 89 ALA A C 1
ATOM 607 O O . ALA A 1 89 ? 22.174 5.255 -18.709 1.00 98.25 89 ALA A O 1
ATOM 608 N N . LEU A 1 90 ? 22.363 5.581 -16.492 1.00 98.56 90 LEU A N 1
ATOM 609 C CA . LEU A 1 90 ? 21.209 6.480 -16.373 1.00 98.56 90 LEU A CA 1
ATOM 610 C C . LEU A 1 90 ? 21.476 7.834 -17.044 1.00 98.56 90 LEU A C 1
ATOM 612 O O . LEU A 1 90 ? 22.289 8.627 -16.558 1.00 98.56 90 LEU A O 1
ATOM 616 N N . LEU A 1 91 ? 20.726 8.113 -18.111 1.00 97.19 91 LEU A N 1
ATOM 617 C CA . LEU A 1 91 ? 20.813 9.341 -18.900 1.00 97.19 91 LEU A CA 1
ATOM 618 C C . LEU A 1 91 ? 19.898 10.445 -18.368 1.00 97.19 91 LEU A C 1
ATOM 620 O O . LEU A 1 91 ? 20.352 11.564 -18.141 1.00 97.19 91 LEU A O 1
ATOM 624 N N . ASP A 1 92 ? 18.619 10.123 -18.189 1.00 97.88 92 ASP A N 1
ATOM 625 C CA . ASP A 1 92 ? 17.577 11.089 -17.844 1.00 97.88 92 ASP A CA 1
ATOM 626 C C . ASP A 1 92 ? 16.473 10.435 -17.008 1.00 97.88 92 ASP A C 1
ATOM 628 O O . ASP A 1 92 ? 16.260 9.219 -17.077 1.00 97.88 92 ASP A O 1
ATOM 632 N N . SER A 1 93 ? 15.765 11.245 -16.222 1.00 97.94 93 SER A N 1
ATOM 633 C CA . SER A 1 93 ? 14.575 10.832 -15.481 1.00 97.94 93 SER A CA 1
ATOM 634 C C . SER A 1 93 ? 13.625 11.998 -15.238 1.00 97.94 93 SER A C 1
ATOM 636 O O . SER A 1 93 ? 14.034 13.153 -15.107 1.00 97.94 93 SER A O 1
ATOM 638 N N . ALA A 1 94 ? 12.332 11.694 -15.155 1.00 97.00 94 ALA A N 1
ATOM 639 C CA . ALA A 1 94 ? 11.297 12.688 -14.926 1.00 97.00 94 ALA A CA 1
ATOM 640 C C . ALA A 1 94 ? 10.092 12.121 -14.167 1.00 97.00 94 ALA A C 1
ATOM 642 O O . ALA A 1 94 ? 9.840 10.917 -14.135 1.00 97.00 94 ALA A O 1
ATOM 643 N N . SER A 1 95 ? 9.302 13.029 -13.594 1.00 95.56 95 SER A N 1
ATOM 644 C CA . SER A 1 95 ? 7.988 12.738 -13.024 1.00 95.56 95 SER A CA 1
ATOM 645 C C . SER A 1 95 ? 6.950 13.664 -13.653 1.00 95.56 95 SER A C 1
ATOM 647 O O . SER A 1 95 ? 6.982 14.880 -13.442 1.00 95.56 95 SER A O 1
ATOM 649 N N . VAL A 1 96 ? 6.024 13.083 -14.409 1.00 95.19 96 VAL A N 1
ATOM 650 C CA . VAL A 1 96 ? 4.994 13.786 -15.189 1.00 95.19 96 VAL A CA 1
ATOM 651 C C . VAL A 1 96 ? 3.592 13.360 -14.751 1.00 95.19 96 VAL A C 1
ATOM 653 O O . VAL A 1 96 ? 3.444 12.522 -13.859 1.00 95.19 96 VAL A O 1
ATOM 656 N N . ARG A 1 97 ? 2.538 13.958 -15.310 1.00 93.06 97 ARG A N 1
ATOM 657 C CA . ARG A 1 97 ? 1.144 13.648 -14.958 1.00 93.06 97 ARG A CA 1
ATOM 658 C C . ARG A 1 97 ? 0.248 13.353 -16.147 1.00 93.06 97 ARG A C 1
ATOM 660 O O . ARG A 1 97 ? -0.641 12.521 -15.992 1.00 93.06 97 ARG A O 1
ATOM 667 N N . THR A 1 98 ? 0.423 14.034 -17.276 1.00 93.06 98 THR A N 1
ATOM 668 C CA . THR A 1 98 ? -0.487 13.881 -18.425 1.00 93.06 98 THR A CA 1
ATOM 669 C C . THR A 1 98 ? 0.123 13.027 -19.533 1.00 93.06 98 THR A C 1
ATOM 671 O O . THR A 1 98 ? 1.339 12.852 -19.595 1.00 93.06 98 THR A O 1
ATOM 674 N N . ASP A 1 99 ? -0.720 12.480 -20.414 1.00 93.00 99 ASP A N 1
ATOM 675 C CA . ASP A 1 99 ? -0.252 11.712 -21.576 1.00 93.00 99 ASP A CA 1
ATOM 676 C C . ASP A 1 99 ? 0.573 12.591 -22.536 1.00 93.00 99 ASP A C 1
ATOM 678 O O . ASP A 1 99 ? 1.541 12.107 -23.114 1.00 93.00 99 ASP A O 1
ATOM 682 N N . GLU A 1 100 ? 0.260 13.886 -22.651 1.00 94.44 100 GLU A N 1
ATOM 683 C CA . GLU A 1 100 ? 1.031 14.836 -23.462 1.00 94.44 100 GLU A CA 1
ATOM 684 C C . GLU A 1 100 ? 2.434 15.077 -22.893 1.00 94.44 100 GLU A C 1
ATOM 686 O O . GLU A 1 100 ? 3.397 15.166 -23.650 1.00 94.44 100 GLU A O 1
ATOM 691 N N . GLU A 1 101 ? 2.568 15.166 -21.566 1.00 96.12 101 GLU A N 1
ATOM 692 C CA . GLU A 1 101 ? 3.876 15.286 -20.912 1.00 96.12 101 GLU A CA 1
ATOM 693 C C . GLU A 1 101 ? 4.698 13.996 -21.061 1.00 96.12 101 GLU A C 1
ATOM 695 O O . GLU A 1 101 ? 5.912 14.066 -21.255 1.00 96.12 101 GLU A O 1
ATOM 700 N N . ILE A 1 102 ? 4.040 12.828 -21.009 1.00 96.69 102 ILE A N 1
ATOM 701 C CA . ILE A 1 102 ? 4.676 11.533 -21.294 1.00 96.69 102 ILE A CA 1
ATOM 702 C C . ILE A 1 102 ? 5.193 11.517 -22.734 1.00 96.69 102 ILE A C 1
ATOM 704 O O . ILE A 1 102 ? 6.374 11.258 -22.953 1.00 96.69 102 ILE A O 1
ATOM 708 N N . ASP A 1 103 ? 4.337 11.824 -23.710 1.00 96.31 103 ASP A N 1
ATOM 709 C CA . ASP A 1 103 ? 4.698 11.791 -25.128 1.00 96.31 103 ASP A CA 1
ATOM 710 C C . ASP A 1 103 ? 5.827 12.794 -25.436 1.00 96.31 103 ASP A C 1
ATOM 712 O O . ASP A 1 103 ? 6.796 12.430 -26.100 1.00 96.31 103 ASP A O 1
ATOM 716 N N . ALA A 1 104 ? 5.782 14.005 -24.867 1.00 97.44 104 ALA A N 1
ATOM 717 C CA . ALA A 1 104 ? 6.837 15.006 -25.030 1.00 97.44 104 ALA A CA 1
ATOM 718 C C . ALA A 1 104 ? 8.200 14.541 -24.485 1.00 97.44 104 ALA A C 1
ATOM 720 O O . ALA A 1 104 ? 9.233 14.789 -25.109 1.00 97.44 104 ALA A O 1
ATOM 721 N N . TRP A 1 105 ? 8.222 13.857 -23.336 1.00 97.88 105 TRP A N 1
ATOM 722 C CA . TRP A 1 105 ? 9.462 13.309 -22.781 1.00 97.88 105 TRP A CA 1
ATOM 723 C C . TRP A 1 105 ? 9.980 12.117 -23.604 1.00 97.88 105 TRP A C 1
ATOM 725 O O . TRP A 1 105 ? 11.184 12.000 -23.839 1.00 97.88 105 TRP A O 1
ATOM 735 N N . LEU A 1 106 ? 9.085 11.256 -24.102 1.00 97.50 106 LEU A N 1
ATOM 736 C CA . LEU A 1 106 ? 9.443 10.140 -24.986 1.00 97.50 106 LEU A CA 1
ATOM 737 C C . LEU A 1 106 ? 10.004 10.624 -26.332 1.00 97.50 106 LEU A C 1
ATOM 739 O O . LEU A 1 106 ? 10.924 10.010 -26.865 1.00 97.50 106 LEU A O 1
ATOM 743 N N . ASP A 1 107 ? 9.491 11.729 -26.874 1.00 96.50 107 ASP A N 1
ATOM 744 C CA . ASP A 1 107 ? 9.978 12.324 -28.126 1.00 96.50 107 ASP A CA 1
ATOM 745 C C . ASP A 1 107 ? 11.403 12.887 -28.004 1.00 96.50 107 ASP A C 1
ATOM 747 O O . ASP A 1 107 ? 12.140 12.925 -28.991 1.00 96.50 107 ASP A O 1
ATOM 751 N N . ALA A 1 108 ? 11.836 13.249 -26.791 1.00 96.06 108 ALA A N 1
ATOM 752 C CA . ALA A 1 108 ? 13.229 13.603 -26.511 1.00 96.06 108 ALA A CA 1
ATOM 753 C C . ALA A 1 108 ? 14.183 12.387 -26.532 1.00 96.06 108 ALA A C 1
ATOM 755 O O . ALA A 1 108 ? 15.401 12.564 -26.561 1.00 96.06 108 ALA A O 1
ATOM 756 N N . HIS A 1 109 ? 13.642 11.164 -26.580 1.00 95.88 109 HIS A N 1
ATOM 757 C CA . HIS A 1 109 ? 14.372 9.894 -26.563 1.00 95.88 109 HIS A CA 1
ATOM 758 C C . HIS A 1 109 ? 14.002 9.017 -27.783 1.00 95.88 109 HIS A C 1
ATOM 760 O O . HIS A 1 109 ? 13.408 7.949 -27.628 1.00 95.88 109 HIS A O 1
ATOM 766 N N . PRO A 1 110 ? 14.346 9.434 -29.019 1.00 91.12 110 PRO A N 1
ATOM 767 C CA . PRO A 1 110 ? 13.747 8.907 -30.254 1.00 91.12 110 PRO A CA 1
ATOM 768 C C . PRO A 1 110 ? 14.198 7.501 -30.687 1.00 91.12 110 PRO A C 1
ATOM 770 O O . PRO A 1 110 ? 13.626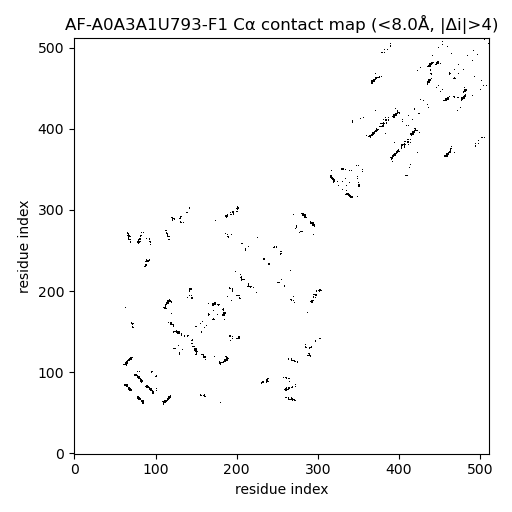 6.967 -31.634 1.00 91.12 110 PRO A O 1
ATOM 773 N N . SER A 1 111 ? 15.190 6.892 -30.027 1.00 95.19 111 SER A N 1
ATOM 774 C CA . SER A 1 111 ? 15.744 5.578 -30.406 1.00 95.19 111 SER A CA 1
ATOM 775 C C . SER A 1 111 ? 15.534 4.483 -29.342 1.00 95.19 111 SER A C 1
ATOM 777 O O . SER A 1 111 ? 16.516 3.854 -28.926 1.00 95.19 111 SER A O 1
ATOM 779 N N . PRO A 1 112 ? 14.304 4.239 -28.843 1.00 96.62 112 PRO A N 1
ATOM 780 C CA . PRO A 1 112 ? 14.083 3.196 -27.852 1.00 96.62 112 PRO A CA 1
ATOM 781 C C . PRO A 1 112 ? 14.246 1.804 -28.470 1.00 96.62 112 PRO A C 1
ATOM 783 O O . PRO A 1 112 ? 13.761 1.543 -29.564 1.00 96.62 112 PRO A O 1
ATOM 786 N N . VAL A 1 113 ? 14.890 0.891 -27.746 1.00 97.62 113 VAL A N 1
ATOM 787 C CA . VAL A 1 113 ? 15.006 -0.527 -28.133 1.00 97.62 113 VAL A CA 1
ATOM 788 C C . VAL A 1 113 ? 14.050 -1.383 -27.310 1.00 97.62 113 VAL A C 1
ATOM 790 O O . VAL A 1 113 ? 13.270 -2.164 -27.853 1.00 97.62 113 VAL A O 1
ATOM 793 N N . VAL A 1 114 ? 14.086 -1.213 -25.986 1.00 98.62 114 VAL A N 1
ATOM 794 C CA . VAL A 1 114 ? 13.185 -1.894 -25.047 1.00 98.62 114 VAL A CA 1
ATOM 795 C C . VAL A 1 114 ? 12.575 -0.870 -24.107 1.00 98.62 114 VAL A C 1
ATOM 797 O O . VAL A 1 114 ? 13.276 0.011 -23.610 1.00 98.62 114 VAL A O 1
ATOM 800 N N . ILE A 1 115 ? 11.283 -1.017 -23.843 1.00 98.75 115 ILE A N 1
ATOM 801 C CA . ILE A 1 115 ? 10.528 -0.216 -22.890 1.00 98.75 115 ILE A CA 1
ATOM 802 C C . ILE A 1 115 ? 10.013 -1.152 -21.798 1.00 98.75 115 ILE A C 1
ATOM 804 O O . ILE A 1 115 ? 9.235 -2.058 -22.077 1.00 98.75 115 ILE A O 1
ATOM 808 N N . GLY A 1 116 ? 10.450 -0.956 -20.559 1.00 98.69 116 GLY A N 1
ATOM 809 C CA . GLY A 1 116 ? 9.903 -1.633 -19.388 1.00 98.69 116 GLY A CA 1
ATOM 810 C C . GLY A 1 116 ? 8.813 -0.773 -18.767 1.00 98.69 116 GLY A C 1
ATOM 811 O O . GLY A 1 116 ? 9.099 0.341 -18.332 1.00 98.69 116 GLY A O 1
ATOM 812 N N . VAL A 1 117 ? 7.579 -1.272 -18.709 1.00 98.50 117 VAL A N 1
ATOM 813 C CA . VAL A 1 117 ? 6.451 -0.550 -18.107 1.00 98.50 117 VAL A CA 1
ATOM 814 C C . VAL A 1 117 ? 5.907 -1.273 -16.872 1.00 98.50 117 VAL A C 1
ATOM 816 O O . VAL A 1 117 ? 5.548 -2.447 -16.958 1.00 98.50 117 VAL A O 1
ATOM 819 N N . ASP A 1 118 ? 5.801 -0.578 -15.733 1.00 97.56 118 ASP A N 1
ATOM 820 C CA . ASP A 1 118 ? 5.043 -1.044 -14.555 1.00 97.56 118 ASP A CA 1
ATOM 821 C C . ASP A 1 118 ? 3.544 -0.793 -14.758 1.00 97.56 118 ASP A C 1
ATOM 823 O O . ASP A 1 118 ? 2.892 0.014 -14.095 1.00 97.56 118 ASP A O 1
ATOM 827 N N . ALA A 1 119 ? 2.982 -1.451 -15.768 1.00 95.50 119 ALA A N 1
ATOM 828 C CA . ALA A 1 119 ? 1.548 -1.512 -15.967 1.00 95.50 119 ALA A CA 1
ATOM 829 C C . ALA A 1 119 ? 1.168 -2.716 -16.829 1.00 95.50 119 ALA A C 1
ATOM 831 O O . ALA A 1 119 ? 1.915 -3.095 -17.732 1.00 95.50 119 ALA A O 1
ATOM 832 N N . PRO A 1 120 ? -0.044 -3.259 -16.626 1.00 95.75 120 PRO A N 1
ATOM 833 C CA . PRO A 1 120 ? -0.569 -4.315 -17.468 1.00 95.75 120 PRO A CA 1
ATOM 834 C C . PRO A 1 120 ? -0.553 -3.950 -18.956 1.00 95.75 120 PRO A C 1
ATOM 836 O O . PRO A 1 120 ? -1.109 -2.919 -19.348 1.00 95.75 120 PRO A O 1
ATOM 839 N N . LEU A 1 121 ? 0.028 -4.815 -19.788 1.00 97.06 121 LEU A N 1
ATOM 840 C CA . LEU A 1 121 ? -0.047 -4.696 -21.250 1.00 97.06 121 LEU A CA 1
ATOM 841 C C . LEU A 1 121 ? -1.203 -5.517 -21.821 1.00 97.06 121 LEU A C 1
ATOM 843 O O . LEU A 1 121 ? -1.861 -5.104 -22.766 1.00 97.06 121 LEU A O 1
ATOM 847 N N . ILE A 1 122 ? -1.482 -6.687 -21.250 1.00 97.06 122 ILE A N 1
ATOM 848 C CA . ILE A 1 122 ? -2.476 -7.623 -21.790 1.00 97.06 122 ILE A CA 1
ATOM 849 C C . ILE A 1 122 ? -3.360 -8.116 -20.646 1.00 97.06 122 ILE A C 1
ATOM 851 O O . ILE A 1 122 ? -2.875 -8.718 -19.685 1.00 97.06 122 ILE A O 1
ATOM 855 N N . VAL A 1 123 ? -4.665 -7.839 -20.736 1.00 96.38 123 VAL A N 1
ATOM 856 C CA . VAL A 1 123 ? -5.664 -8.168 -19.703 1.00 96.38 123 VAL A CA 1
ATOM 857 C C . VAL A 1 123 ? -6.869 -8.865 -20.346 1.00 96.38 123 VAL A C 1
ATOM 859 O O . VAL A 1 123 ? -7.884 -8.228 -20.633 1.00 96.38 123 VAL A O 1
ATOM 862 N N . PRO A 1 124 ? -6.792 -10.182 -20.600 1.00 93.94 124 PRO A N 1
ATOM 863 C CA . PRO A 1 124 ? -7.850 -10.894 -21.319 1.00 93.94 124 PRO A CA 1
ATOM 864 C C . PRO A 1 124 ? -9.069 -11.183 -20.428 1.00 93.94 124 PRO A C 1
ATOM 866 O O . PRO A 1 124 ? -10.209 -11.275 -20.897 1.00 93.94 124 PRO A O 1
ATOM 869 N N . ASN A 1 125 ? -8.859 -11.295 -19.116 1.00 93.00 125 ASN A N 1
ATOM 870 C CA . ASN A 1 125 ? -9.865 -11.714 -18.150 1.00 93.00 125 ASN A CA 1
ATOM 871 C C . ASN A 1 125 ? -10.818 -10.573 -17.748 1.00 93.00 125 ASN A C 1
ATOM 873 O O . ASN A 1 125 ? -10.404 -9.473 -17.382 1.00 93.00 125 ASN A O 1
ATOM 877 N N . ALA A 1 126 ? -12.123 -10.863 -17.754 1.00 91.56 126 ALA A N 1
ATOM 878 C CA . ALA A 1 126 ? -13.155 -9.921 -17.312 1.00 91.56 126 ALA A CA 1
ATOM 879 C C . ALA A 1 126 ? -13.092 -9.656 -15.796 1.00 91.56 126 ALA A C 1
ATOM 881 O O . ALA A 1 126 ? -13.216 -8.522 -15.347 1.00 91.56 126 ALA A O 1
ATOM 882 N N . THR A 1 127 ? -12.845 -10.702 -15.004 1.00 92.25 127 THR A N 1
ATOM 883 C CA . THR A 1 127 ? -12.721 -10.651 -13.538 1.00 92.25 127 THR A CA 1
ATOM 884 C C . THR A 1 127 ? -11.567 -11.538 -13.061 1.00 92.25 127 THR A C 1
ATOM 886 O O . THR A 1 127 ? -11.004 -12.309 -13.837 1.00 92.25 127 THR A O 1
ATOM 889 N N . GLY A 1 128 ? -11.222 -11.486 -11.772 1.00 90.75 128 GLY A N 1
ATOM 890 C CA . GLY A 1 128 ? -10.208 -12.373 -11.186 1.00 90.75 128 GLY A CA 1
ATOM 891 C C . GLY A 1 128 ? -8.773 -11.895 -11.422 1.00 90.75 128 GLY A C 1
ATOM 892 O O . GLY A 1 128 ? -8.520 -10.691 -11.373 1.00 90.75 128 GLY A O 1
ATOM 893 N N . ARG A 1 129 ? -7.843 -12.840 -11.618 1.00 93.44 129 ARG A N 1
ATOM 894 C CA . ARG A 1 129 ? -6.405 -12.606 -11.856 1.00 93.44 129 ARG A CA 1
ATOM 895 C C . ARG A 1 129 ? -5.959 -13.303 -13.150 1.00 93.44 129 ARG A C 1
ATOM 897 O O . ARG A 1 129 ? -6.560 -14.323 -13.486 1.00 93.44 129 ARG A O 1
ATOM 904 N N . ARG A 1 130 ? -4.921 -12.795 -13.820 1.00 95.19 130 ARG A N 1
ATOM 905 C CA . ARG A 1 130 ? -4.268 -13.440 -14.971 1.00 95.19 130 ARG A CA 1
ATOM 906 C C . ARG A 1 130 ? -3.367 -14.578 -14.496 1.00 95.19 130 ARG A C 1
ATOM 908 O O . ARG A 1 130 ? -3.002 -14.664 -13.316 1.00 95.19 130 ARG A O 1
ATOM 915 N N . ASP A 1 131 ? -2.965 -15.433 -15.429 1.00 93.88 131 ASP A N 1
ATOM 916 C CA . ASP A 1 131 ? -1.957 -16.456 -15.150 1.00 93.88 131 ASP A CA 1
ATOM 917 C C . ASP A 1 131 ? -0.604 -15.843 -14.778 1.00 93.88 131 ASP A C 1
ATOM 919 O O . ASP A 1 131 ? 0.074 -16.383 -13.904 1.00 93.88 131 ASP A O 1
ATOM 923 N N . ALA A 1 132 ? -0.267 -14.672 -15.330 1.00 96.50 132 ALA A N 1
ATOM 924 C CA . ALA A 1 132 ? 0.922 -13.912 -14.957 1.00 96.50 132 ALA A CA 1
ATOM 925 C C . ALA A 1 132 ? 1.015 -13.652 -13.446 1.00 96.50 132 ALA A C 1
ATOM 927 O O . ALA A 1 132 ? 1.991 -14.048 -12.808 1.00 96.50 132 ALA A O 1
ATOM 928 N N . GLU A 1 133 ? -0.020 -13.065 -12.825 1.00 96.50 133 GLU A N 1
ATOM 929 C CA . GLU A 1 133 ? 0.018 -12.795 -11.380 1.00 96.50 133 GLU A CA 1
ATOM 930 C C . GLU A 1 133 ? -0.075 -14.070 -10.544 1.00 96.50 133 GLU A C 1
ATOM 932 O O . GLU A 1 133 ? 0.441 -14.116 -9.425 1.00 96.50 133 GLU A O 1
ATOM 937 N N . ARG A 1 134 ? -0.734 -15.118 -11.057 1.00 95.75 134 ARG A N 1
ATOM 938 C CA . ARG A 1 134 ? -0.768 -16.423 -10.389 1.00 95.75 134 ARG A CA 1
ATOM 939 C C . ARG A 1 134 ? 0.632 -17.035 -10.329 1.00 95.75 134 ARG A C 1
ATOM 941 O O . ARG A 1 134 ? 1.045 -17.439 -9.245 1.00 95.75 134 ARG A O 1
ATOM 948 N N . LEU A 1 135 ? 1.339 -17.097 -11.457 1.00 96.88 135 LEU A N 1
ATOM 949 C CA . LEU A 1 135 ? 2.689 -17.657 -11.560 1.00 96.88 135 LEU A CA 1
ATOM 950 C C . LEU A 1 135 ? 3.693 -16.822 -10.762 1.00 96.88 135 LEU A C 1
ATOM 952 O O . LEU A 1 135 ? 4.412 -17.363 -9.925 1.00 96.88 135 LEU A O 1
ATOM 956 N N . LEU A 1 136 ? 3.668 -15.498 -10.927 1.00 95.75 136 LEU A N 1
ATOM 957 C CA . LEU A 1 136 ? 4.517 -14.595 -10.154 1.00 95.75 136 LEU A CA 1
ATOM 958 C C . LEU A 1 136 ? 4.243 -14.734 -8.647 1.00 95.75 136 LEU A C 1
ATOM 960 O O . LEU A 1 136 ? 5.169 -14.823 -7.846 1.00 95.75 136 LEU A O 1
ATOM 964 N N . GLY A 1 137 ? 2.969 -14.830 -8.248 1.00 93.75 137 GLY A N 1
ATOM 965 C CA . GLY A 1 137 ? 2.570 -15.073 -6.864 1.00 93.75 137 GLY A CA 1
ATOM 966 C C . GLY A 1 137 ? 3.081 -16.406 -6.310 1.00 93.75 137 GLY A C 1
ATOM 967 O O . GLY A 1 137 ? 3.536 -16.443 -5.171 1.00 93.75 137 GLY A O 1
ATOM 968 N N . GLN A 1 138 ? 3.068 -17.483 -7.099 1.00 94.56 138 GLN A N 1
ATOM 969 C CA . GLN A 1 138 ? 3.644 -18.774 -6.699 1.00 94.56 138 GLN A CA 1
ATOM 970 C C . GLN A 1 138 ? 5.153 -18.669 -6.435 1.00 94.56 138 GLN A C 1
ATOM 972 O O . GLN A 1 138 ? 5.644 -19.259 -5.475 1.00 94.56 138 GLN A O 1
ATOM 977 N N . SER A 1 139 ? 5.871 -17.878 -7.234 1.00 94.25 139 SER A N 1
ATOM 978 C CA . SER A 1 139 ? 7.320 -17.689 -7.103 1.00 94.25 139 SER A CA 1
ATOM 979 C C . SER A 1 139 ? 7.720 -16.708 -5.994 1.00 94.25 139 SER A C 1
ATOM 981 O O . SER A 1 139 ? 8.737 -16.908 -5.332 1.00 94.25 139 SER A O 1
ATOM 983 N N . TYR A 1 140 ? 6.926 -15.657 -5.763 1.00 95.50 140 TYR A N 1
ATOM 984 C CA . TYR A 1 140 ? 7.336 -14.507 -4.949 1.00 95.50 140 TYR A CA 1
ATOM 985 C C . TYR A 1 140 ? 6.509 -14.243 -3.689 1.00 95.50 140 TYR A C 1
ATOM 987 O O . TYR A 1 140 ? 6.923 -13.421 -2.866 1.00 95.50 140 TYR A O 1
ATOM 995 N N . ALA A 1 141 ? 5.377 -14.925 -3.469 1.00 90.88 141 ALA A N 1
ATOM 996 C CA . ALA A 1 141 ? 4.523 -14.657 -2.303 1.00 90.88 141 ALA A CA 1
ATOM 997 C C . ALA A 1 141 ? 5.272 -14.789 -0.970 1.00 90.88 141 ALA A C 1
ATOM 999 O O . ALA A 1 141 ? 5.033 -14.005 -0.053 1.00 90.88 141 ALA A O 1
ATOM 1000 N N . ARG A 1 142 ? 6.225 -15.727 -0.872 1.00 91.88 142 ARG A N 1
ATOM 1001 C CA . ARG A 1 142 ? 7.029 -15.929 0.344 1.00 91.88 142 ARG A CA 1
ATOM 1002 C C . ARG A 1 142 ? 7.909 -14.717 0.708 1.00 91.88 142 ARG A C 1
ATOM 1004 O O . ARG A 1 142 ? 8.191 -14.510 1.888 1.00 91.88 142 ARG A O 1
ATOM 1011 N N . PHE A 1 143 ? 8.246 -13.879 -0.277 1.00 92.75 143 PHE A N 1
ATOM 1012 C CA . PHE A 1 143 ? 9.022 -12.636 -0.148 1.00 92.75 143 PHE A CA 1
ATOM 1013 C C . PHE A 1 143 ? 8.147 -11.369 -0.059 1.00 92.75 143 PHE A C 1
ATOM 1015 O O . PHE A 1 143 ? 8.669 -10.256 -0.095 1.00 92.75 143 PHE A O 1
ATOM 1022 N N . ASP A 1 144 ? 6.819 -11.518 0.031 1.00 91.75 144 ASP A N 1
ATOM 1023 C CA . ASP A 1 144 ? 5.834 -10.424 -0.017 1.00 91.75 144 ASP A CA 1
ATOM 1024 C C . ASP A 1 144 ? 5.863 -9.598 -1.324 1.00 91.75 144 ASP A C 1
ATOM 1026 O O . ASP A 1 144 ? 5.391 -8.464 -1.365 1.00 91.75 144 ASP A O 1
ATOM 1030 N N . ALA A 1 145 ? 6.366 -10.189 -2.414 1.00 92.50 145 ALA A N 1
ATOM 1031 C CA . ALA A 1 145 ? 6.517 -9.553 -3.726 1.00 92.50 145 ALA A CA 1
ATOM 1032 C C . ALA A 1 145 ? 5.512 -10.080 -4.771 1.00 92.50 145 ALA A C 1
ATOM 1034 O O . ALA A 1 145 ? 5.840 -10.223 -5.940 1.00 92.50 145 ALA A O 1
ATOM 1035 N N . GLY A 1 146 ? 4.285 -10.419 -4.369 1.00 89.00 146 GLY A N 1
ATOM 1036 C CA . GLY A 1 146 ? 3.235 -10.815 -5.318 1.00 89.00 146 GLY A CA 1
ATOM 1037 C C . GLY A 1 146 ? 2.630 -9.617 -6.063 1.00 89.00 146 GLY A C 1
ATOM 1038 O O . GLY A 1 146 ? 2.517 -8.529 -5.498 1.00 89.00 146 GLY A O 1
ATOM 1039 N N . ALA A 1 147 ? 2.182 -9.830 -7.302 1.00 88.25 147 ALA A N 1
ATOM 1040 C CA . ALA A 1 147 ? 1.444 -8.821 -8.062 1.00 88.25 147 ALA A CA 1
ATOM 1041 C C . ALA A 1 147 ? -0.043 -8.767 -7.675 1.00 88.25 147 ALA A C 1
ATOM 1043 O O . ALA A 1 147 ? -0.658 -9.764 -7.274 1.00 88.25 147 ALA A O 1
ATOM 1044 N N . HIS A 1 148 ? -0.637 -7.581 -7.802 1.00 85.81 148 HIS A N 1
ATOM 1045 C CA . HIS A 1 148 ? -2.068 -7.394 -7.597 1.00 85.81 148 HIS A CA 1
ATOM 1046 C C . HIS A 1 148 ? -2.884 -7.957 -8.774 1.00 85.81 148 HIS A C 1
ATOM 1048 O O . HIS A 1 148 ? -2.498 -7.753 -9.919 1.00 85.81 148 HIS A O 1
ATOM 1054 N N . PRO A 1 149 ? -4.042 -8.603 -8.525 1.00 89.81 149 PRO A N 1
ATOM 1055 C CA . PRO A 1 149 ? -4.921 -9.052 -9.600 1.00 89.81 149 PRO A CA 1
ATOM 1056 C C . PRO A 1 149 ? -5.363 -7.907 -10.515 1.00 89.81 149 PRO A C 1
ATOM 1058 O O . PRO A 1 149 ? -5.938 -6.919 -10.039 1.00 89.81 149 PRO A O 1
ATOM 1061 N N . THR A 1 150 ? -5.180 -8.104 -11.818 1.00 90.44 150 THR A N 1
ATOM 1062 C CA . THR A 1 150 ? -5.671 -7.207 -12.866 1.00 90.44 150 THR A CA 1
ATOM 1063 C C . THR A 1 150 ? -6.791 -7.880 -13.658 1.00 90.44 150 THR A C 1
ATOM 1065 O O . THR A 1 150 ? -6.740 -9.080 -13.929 1.00 90.44 150 THR A O 1
ATOM 1068 N N . ASN A 1 151 ? -7.838 -7.118 -13.990 1.00 93.88 151 ASN A N 1
ATOM 1069 C CA . ASN A 1 151 ? -8.953 -7.561 -14.825 1.00 93.88 151 ASN A CA 1
ATOM 1070 C C . ASN A 1 151 ? -9.726 -6.366 -15.410 1.00 93.88 151 ASN A C 1
ATOM 1072 O O . ASN A 1 151 ? -9.606 -5.239 -14.920 1.00 93.88 151 ASN A O 1
ATOM 1076 N N . ARG A 1 152 ? -10.558 -6.640 -16.420 1.00 93.06 152 ARG A N 1
ATOM 1077 C CA . ARG A 1 152 ? -11.348 -5.638 -17.156 1.00 93.06 152 ARG A CA 1
ATOM 1078 C C . ARG A 1 152 ? -12.574 -5.101 -16.412 1.00 93.06 152 ARG A C 1
ATOM 1080 O O . ARG A 1 152 ? -13.215 -4.172 -16.884 1.00 93.06 152 ARG A O 1
ATOM 1087 N N . SER A 1 153 ? -12.881 -5.592 -15.207 1.00 89.69 153 SER A N 1
ATOM 1088 C CA . SER A 1 153 ? -13.940 -4.999 -14.374 1.00 89.69 153 SER A CA 1
ATOM 1089 C C . SER A 1 153 ? -13.570 -3.600 -13.859 1.00 89.69 153 SER A C 1
ATOM 1091 O O . SER A 1 153 ? -14.399 -2.929 -13.244 1.00 89.69 153 SER A O 1
ATOM 1093 N N . ARG A 1 154 ? -12.314 -3.175 -14.040 1.00 83.44 154 ARG A N 1
ATOM 1094 C CA . ARG A 1 154 ? -11.835 -1.822 -13.754 1.00 83.44 154 ARG A CA 1
ATOM 1095 C C . ARG A 1 154 ? -11.848 -1.015 -15.057 1.00 83.44 154 ARG A C 1
ATOM 1097 O O . ARG A 1 154 ? -11.148 -1.420 -15.980 1.00 83.44 154 ARG A O 1
ATOM 1104 N N . PRO A 1 155 ? -12.548 0.134 -15.135 1.00 81.12 155 PRO A N 1
ATOM 1105 C CA . PRO A 1 155 ? -12.708 0.874 -16.392 1.00 81.12 155 PRO A CA 1
ATOM 1106 C C . PRO A 1 155 ? -11.398 1.250 -17.102 1.00 81.12 155 PRO A C 1
ATOM 1108 O O . PRO A 1 155 ? -11.347 1.312 -18.320 1.00 81.12 155 PRO A O 1
ATOM 1111 N N . TRP A 1 156 ? -10.315 1.478 -16.356 1.00 83.25 156 TRP A N 1
ATOM 1112 C CA . TRP A 1 156 ? -9.001 1.822 -16.917 1.00 83.25 156 TRP A CA 1
ATOM 1113 C C . TRP A 1 156 ? -8.167 0.613 -17.383 1.00 83.25 156 TRP A C 1
ATOM 1115 O O . TRP A 1 156 ? -7.047 0.803 -17.858 1.00 83.25 156 TRP A O 1
ATOM 1125 N N . MET A 1 157 ? -8.690 -0.609 -17.237 1.00 88.31 157 MET A N 1
ATOM 1126 C CA . MET A 1 157 ? -8.058 -1.869 -17.648 1.00 88.31 157 MET A CA 1
ATOM 1127 C C . MET A 1 157 ? -8.689 -2.479 -18.911 1.00 88.31 157 MET A C 1
ATOM 1129 O O . MET A 1 157 ? -8.303 -3.580 -19.293 1.00 88.31 157 MET A O 1
ATOM 1133 N N . ASP A 1 158 ? -9.634 -1.786 -19.559 1.00 89.81 158 ASP A N 1
ATOM 1134 C CA . ASP A 1 158 ? -10.306 -2.237 -20.788 1.00 89.81 158 ASP A CA 1
ATOM 1135 C C . ASP A 1 158 ? -10.393 -1.114 -21.849 1.00 89.81 158 ASP A C 1
ATOM 1137 O O . ASP A 1 158 ? -11.341 -0.326 -21.838 1.00 89.81 158 ASP A O 1
ATOM 1141 N N . PRO A 1 159 ? -9.398 -0.985 -22.750 1.00 91.69 159 PRO A N 1
ATOM 1142 C CA . PRO A 1 159 ? -8.103 -1.674 -22.729 1.00 91.69 159 PRO A CA 1
ATOM 1143 C C . PRO A 1 159 ? -7.194 -1.133 -21.606 1.00 91.69 159 PRO A C 1
ATOM 1145 O O . PRO A 1 159 ? -7.438 -0.039 -21.089 1.00 91.69 159 PRO A O 1
ATOM 1148 N N . PRO A 1 160 ? -6.135 -1.849 -21.195 1.00 94.00 160 PRO A N 1
ATOM 1149 C CA . PRO A 1 160 ? -5.212 -1.341 -20.184 1.00 94.00 160 PRO A CA 1
ATOM 1150 C C . PRO A 1 160 ? -4.373 -0.166 -20.712 1.00 94.00 160 PRO A C 1
ATOM 1152 O O . PRO A 1 160 ? -4.038 -0.097 -21.895 1.00 94.00 160 PRO A O 1
ATOM 1155 N N . ARG A 1 161 ? -4.030 0.793 -19.835 1.00 93.62 161 ARG A N 1
ATOM 1156 C CA . ARG A 1 161 ? -3.297 2.019 -20.228 1.00 93.62 161 ARG A CA 1
ATOM 1157 C C . ARG A 1 161 ? -1.925 1.718 -20.844 1.00 93.62 161 ARG A C 1
ATOM 1159 O O . ARG A 1 161 ? -1.549 2.405 -21.787 1.00 93.62 161 ARG A O 1
ATOM 1166 N N . GLY A 1 162 ? -1.225 0.689 -20.357 1.00 95.62 162 GLY A N 1
ATOM 1167 C CA . GLY A 1 162 ? 0.057 0.255 -20.919 1.00 95.62 162 GLY A CA 1
ATOM 1168 C C . GLY A 1 162 ? -0.061 -0.145 -22.392 1.00 95.62 162 GLY A C 1
ATOM 1169 O O . GLY A 1 162 ? 0.738 0.304 -23.210 1.00 95.62 162 GLY A O 1
ATOM 1170 N N . LEU A 1 163 ? -1.116 -0.890 -22.751 1.00 96.69 163 LEU A N 1
ATOM 1171 C CA . LEU A 1 163 ? -1.396 -1.248 -24.146 1.00 96.69 163 LEU A CA 1
ATOM 1172 C C . LEU A 1 163 ? -1.657 -0.018 -25.008 1.00 96.69 163 LEU A C 1
ATOM 1174 O O . LEU A 1 163 ? -1.037 0.131 -26.053 1.00 96.69 163 LEU A O 1
ATOM 1178 N N . ARG A 1 164 ? -2.519 0.897 -24.545 1.00 95.69 164 ARG A N 1
ATOM 1179 C CA . ARG A 1 164 ? -2.829 2.126 -25.295 1.00 95.69 164 ARG A CA 1
ATOM 1180 C C . ARG A 1 164 ? -1.586 2.973 -25.566 1.00 95.69 164 ARG A C 1
ATOM 1182 O O . ARG A 1 164 ? -1.499 3.606 -26.615 1.00 95.69 164 ARG A O 1
ATOM 1189 N N . LEU A 1 165 ? -0.655 3.026 -24.611 1.00 96.31 165 LEU A N 1
ATOM 1190 C CA . LEU A 1 165 ? 0.621 3.716 -24.786 1.00 96.31 165 LEU A CA 1
ATOM 1191 C C . LEU A 1 165 ? 1.481 3.009 -25.843 1.00 96.31 165 LEU A C 1
ATOM 1193 O O . LEU A 1 165 ? 1.940 3.664 -26.774 1.00 96.31 165 LEU A O 1
ATOM 1197 N N . ALA A 1 166 ? 1.646 1.688 -25.740 1.00 97.50 166 ALA A N 1
ATOM 1198 C CA . ALA A 1 166 ? 2.415 0.909 -26.710 1.00 97.50 166 ALA A CA 1
ATOM 1199 C C . ALA A 1 166 ? 1.845 1.027 -28.136 1.00 97.50 166 ALA A C 1
ATOM 1201 O O . ALA A 1 166 ? 2.592 1.313 -29.068 1.00 97.50 166 ALA A O 1
ATOM 1202 N N . GLU A 1 167 ? 0.525 0.906 -28.302 1.00 97.00 167 GLU A N 1
ATOM 1203 C CA . GLU A 1 167 ? -0.161 1.053 -29.593 1.00 97.00 167 GLU A CA 1
ATOM 1204 C C . GLU A 1 167 ? 0.027 2.452 -30.185 1.00 97.00 167 GLU A C 1
ATOM 1206 O O . GLU A 1 167 ? 0.379 2.583 -31.357 1.00 97.00 167 GLU A O 1
ATOM 1211 N N . ARG A 1 168 ? -0.142 3.508 -29.374 1.00 95.88 168 ARG A N 1
ATOM 1212 C CA . ARG A 1 168 ? 0.049 4.899 -29.817 1.00 95.88 168 ARG A CA 1
ATOM 1213 C C . ARG A 1 168 ? 1.478 5.168 -30.296 1.00 95.88 168 ARG A C 1
ATOM 1215 O O . ARG A 1 168 ? 1.669 6.004 -31.176 1.00 95.88 168 ARG A O 1
ATOM 1222 N N . ARG A 1 169 ? 2.469 4.474 -29.731 1.00 96.38 169 ARG A N 1
ATOM 1223 C CA . ARG A 1 169 ? 3.893 4.616 -30.075 1.00 96.38 169 ARG A CA 1
ATOM 1224 C C . ARG A 1 169 ? 4.392 3.574 -31.083 1.00 96.38 169 ARG A C 1
ATOM 1226 O O . ARG A 1 169 ? 5.559 3.621 -31.460 1.00 96.38 169 ARG A O 1
ATOM 123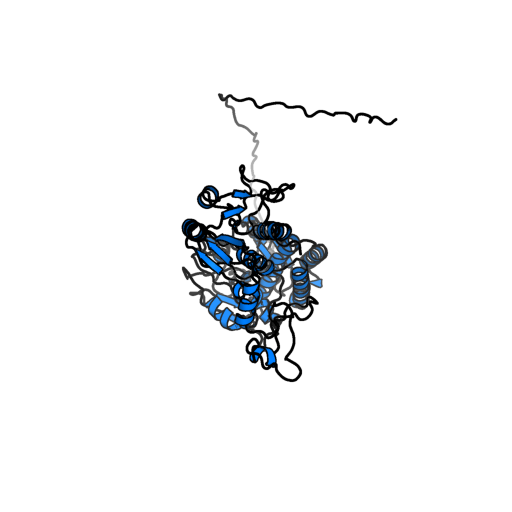3 N N . GLY A 1 170 ? 3.533 2.653 -31.528 1.00 96.38 170 GLY A N 1
ATOM 1234 C CA . GLY A 1 170 ? 3.900 1.589 -32.466 1.00 96.38 170 GLY A CA 1
ATOM 1235 C C . GLY A 1 170 ? 4.868 0.550 -31.888 1.00 96.38 170 GLY A C 1
ATOM 1236 O O . GLY A 1 170 ? 5.628 -0.056 -32.638 1.00 96.38 170 GLY A O 1
ATOM 1237 N N . TRP A 1 171 ? 4.875 0.353 -30.568 1.00 97.88 171 TRP A N 1
ATOM 1238 C CA . TRP A 1 171 ? 5.750 -0.615 -29.904 1.00 97.88 171 TRP A CA 1
ATOM 1239 C C . TRP A 1 171 ? 5.113 -2.002 -29.860 1.00 97.88 171 TRP A C 1
ATOM 1241 O O . TRP A 1 171 ? 3.943 -2.157 -29.503 1.00 97.88 171 TRP A O 1
ATOM 1251 N N . SER A 1 172 ? 5.901 -3.030 -30.165 1.00 97.88 172 SER A N 1
ATOM 1252 C CA . SER A 1 172 ? 5.462 -4.417 -30.022 1.00 97.88 172 SER A CA 1
ATOM 1253 C C . SER A 1 172 ? 5.300 -4.778 -28.548 1.00 97.88 172 SER A C 1
ATOM 1255 O O . SER A 1 172 ? 6.215 -4.555 -27.766 1.00 97.88 172 SER A O 1
ATOM 1257 N N . VAL A 1 173 ? 4.194 -5.427 -28.181 1.00 98.06 173 VAL A N 1
ATOM 1258 C CA . VAL A 1 173 ? 4.005 -6.012 -26.837 1.00 98.06 173 VAL A CA 1
ATOM 1259 C C . VAL A 1 173 ? 4.350 -7.504 -26.767 1.00 98.06 173 VAL A C 1
ATOM 1261 O O . VAL A 1 173 ? 4.185 -8.123 -25.718 1.00 98.06 173 VAL A O 1
ATOM 1264 N N . ASP A 1 174 ? 4.812 -8.102 -27.869 1.00 97.62 174 ASP A N 1
ATOM 1265 C CA . ASP A 1 174 ? 5.237 -9.504 -27.907 1.00 97.62 174 ASP A CA 1
ATOM 1266 C C . ASP A 1 174 ? 6.669 -9.655 -27.359 1.00 97.62 174 ASP A C 1
ATOM 1268 O O . ASP A 1 174 ? 7.611 -9.132 -27.964 1.00 97.62 174 ASP A O 1
ATOM 1272 N N . PRO A 1 175 ? 6.861 -10.393 -26.248 1.00 94.81 175 PRO A N 1
ATOM 1273 C CA . PRO A 1 175 ? 8.175 -10.605 -25.655 1.00 94.81 175 PRO A CA 1
ATOM 1274 C C . PRO A 1 175 ? 9.087 -11.526 -26.490 1.00 94.81 175 PRO A C 1
ATOM 1276 O O . PRO A 1 175 ? 10.256 -11.704 -26.144 1.00 94.81 175 PRO A O 1
ATOM 1279 N N . ALA A 1 176 ? 8.587 -12.153 -27.555 1.00 94.56 176 ALA A N 1
ATOM 1280 C CA . ALA A 1 176 ? 9.391 -12.939 -28.486 1.00 94.56 176 ALA A CA 1
ATOM 1281 C C . ALA A 1 176 ? 9.929 -12.115 -29.668 1.00 94.56 176 ALA A C 1
ATOM 1283 O O . ALA A 1 176 ? 10.833 -12.587 -30.363 1.00 94.56 176 ALA A O 1
ATOM 1284 N N . HIS A 1 177 ? 9.412 -10.902 -29.911 1.00 93.38 177 HIS A N 1
ATOM 1285 C CA . HIS A 1 177 ? 9.920 -10.065 -30.996 1.00 93.38 177 HIS A CA 1
ATOM 1286 C C . HIS A 1 177 ? 11.364 -9.605 -30.714 1.00 93.38 177 HIS A C 1
ATOM 1288 O O . HIS A 1 177 ? 11.674 -9.197 -29.591 1.00 93.38 177 HIS A O 1
ATOM 1294 N N . PRO A 1 178 ? 12.263 -9.636 -31.718 1.00 90.81 178 PRO A N 1
ATOM 1295 C CA . PRO A 1 178 ? 13.599 -9.067 -31.584 1.00 90.81 178 PRO A CA 1
ATOM 1296 C C . PRO A 1 178 ? 13.521 -7.557 -31.345 1.00 90.81 178 PRO A C 1
ATOM 1298 O O . PRO A 1 178 ? 12.991 -6.822 -32.177 1.00 90.81 178 PRO A O 1
ATOM 1301 N N . ALA A 1 179 ? 14.068 -7.095 -30.224 1.00 93.69 179 ALA A N 1
ATOM 1302 C CA . ALA A 1 179 ? 14.078 -5.682 -29.881 1.00 93.69 179 ALA A CA 1
ATOM 1303 C C . ALA A 1 179 ? 15.165 -4.940 -30.670 1.00 93.69 179 ALA A C 1
ATOM 1305 O O . ALA A 1 179 ? 16.353 -5.237 -30.541 1.00 93.69 179 ALA A O 1
ATOM 1306 N N . THR A 1 180 ? 14.761 -3.970 -31.489 1.00 94.44 180 THR A N 1
ATOM 1307 C CA . THR A 1 180 ? 15.664 -3.088 -32.248 1.00 94.44 180 THR A CA 1
ATOM 1308 C C . THR A 1 180 ? 15.128 -1.658 -32.225 1.00 94.44 180 THR A C 1
ATOM 1310 O O . THR A 1 180 ? 13.980 -1.444 -31.853 1.00 94.44 180 THR A O 1
ATOM 1313 N N . VAL A 1 181 ? 15.929 -0.675 -32.644 1.00 92.69 181 VAL A N 1
ATOM 1314 C CA . VAL A 1 181 ? 15.460 0.721 -32.756 1.00 92.69 181 VAL A CA 1
ATOM 1315 C C . VAL A 1 181 ? 14.295 0.850 -33.750 1.00 92.69 181 VAL A C 1
ATOM 1317 O O . VAL A 1 181 ? 13.356 1.598 -33.499 1.00 92.69 181 VAL A O 1
ATOM 1320 N N . ASP A 1 182 ? 14.320 0.090 -34.849 1.00 92.69 182 ASP A N 1
ATOM 1321 C CA . ASP A 1 182 ? 13.263 0.115 -35.873 1.00 92.69 182 ASP A CA 1
ATOM 1322 C C . ASP A 1 182 ? 12.034 -0.731 -35.488 1.00 92.69 182 ASP A C 1
ATOM 1324 O O . ASP A 1 182 ? 10.963 -0.587 -36.078 1.00 92.69 182 ASP A O 1
ATOM 1328 N N . ALA A 1 183 ? 12.175 -1.615 -34.496 1.00 93.88 183 ALA A N 1
ATOM 1329 C CA . ALA A 1 183 ? 11.103 -2.444 -33.952 1.00 93.88 183 ALA A CA 1
ATOM 1330 C C . ALA A 1 183 ? 11.209 -2.527 -32.414 1.00 93.88 183 ALA A C 1
ATOM 1332 O O . ALA A 1 183 ? 11.668 -3.548 -31.883 1.00 93.88 183 ALA A O 1
ATOM 1333 N N . PRO A 1 184 ? 10.819 -1.460 -31.687 1.00 97.44 184 PRO A N 1
ATOM 1334 C CA . PRO A 1 184 ? 10.924 -1.432 -30.235 1.00 97.44 184 PRO A CA 1
ATOM 1335 C C . PRO A 1 184 ? 9.944 -2.404 -29.580 1.00 97.44 184 PRO A C 1
ATOM 1337 O O . PRO A 1 184 ? 8.804 -2.569 -30.033 1.00 97.44 184 PRO A O 1
ATOM 1340 N N . VAL A 1 185 ? 10.369 -3.007 -28.470 1.00 98.25 185 VAL A N 1
ATOM 1341 C CA . VAL A 1 185 ? 9.539 -3.932 -27.686 1.00 98.25 185 VAL A CA 1
ATOM 1342 C C . VAL A 1 185 ? 9.199 -3.316 -26.334 1.00 98.25 185 VAL A C 1
ATOM 1344 O O . VAL A 1 185 ? 10.080 -2.924 -25.574 1.00 98.25 185 VAL A O 1
ATOM 1347 N N . CYS A 1 186 ? 7.910 -3.257 -26.022 1.00 98.62 186 CYS A N 1
ATOM 1348 C CA . CYS A 1 186 ? 7.372 -2.871 -24.730 1.00 98.62 186 CYS A CA 1
ATOM 1349 C C . CYS A 1 186 ? 7.035 -4.130 -23.923 1.00 98.62 186 CYS A C 1
ATOM 1351 O O . CYS A 1 186 ? 6.233 -4.955 -24.361 1.00 98.62 186 CYS A O 1
ATOM 1353 N N . ILE A 1 187 ? 7.647 -4.275 -22.750 1.00 98.62 187 ILE A N 1
ATOM 1354 C CA . ILE A 1 187 ? 7.443 -5.399 -21.837 1.00 98.62 187 ILE A CA 1
ATOM 1355 C C . ILE A 1 187 ? 6.821 -4.928 -20.525 1.00 98.62 187 ILE A C 1
ATOM 1357 O O . ILE A 1 187 ? 7.206 -3.906 -19.957 1.00 98.62 187 ILE A O 1
ATOM 1361 N N . GLU A 1 188 ? 5.877 -5.714 -20.016 1.00 98.44 188 GLU A N 1
ATOM 1362 C CA . GLU A 1 188 ? 5.310 -5.517 -18.686 1.00 98.44 188 GLU A CA 1
ATOM 1363 C C . GLU A 1 188 ? 6.332 -5.972 -17.640 1.00 98.44 188 GLU A C 1
ATOM 1365 O O . GLU A 1 188 ? 6.735 -7.136 -17.627 1.00 98.44 188 GLU A O 1
ATOM 1370 N N . VAL A 1 189 ? 6.749 -5.069 -16.757 1.00 98.31 189 VAL A N 1
ATOM 1371 C CA . VAL A 1 189 ? 7.641 -5.357 -15.627 1.00 98.31 189 VAL A CA 1
ATOM 1372 C C . VAL A 1 189 ? 6.928 -5.063 -14.314 1.00 98.31 189 VAL A C 1
ATOM 1374 O O . VAL A 1 189 ? 5.901 -4.399 -14.290 1.00 98.31 189 VAL A O 1
ATOM 1377 N N . TYR A 1 190 ? 7.460 -5.575 -13.204 1.00 95.00 190 TYR A N 1
ATOM 1378 C CA . TYR A 1 190 ? 6.933 -5.264 -11.876 1.00 95.00 190 TYR A CA 1
ATOM 1379 C C . TYR A 1 190 ? 8.104 -5.015 -10.908 1.00 95.00 190 TYR A C 1
ATOM 1381 O O . TYR A 1 190 ? 8.877 -5.946 -10.640 1.00 95.00 190 TYR A O 1
ATOM 1389 N N . PRO A 1 191 ? 8.258 -3.797 -10.356 1.00 92.06 191 PRO A N 1
ATOM 1390 C CA . PRO A 1 191 ? 9.416 -3.419 -9.550 1.00 92.06 191 PRO A CA 1
ATOM 1391 C C . PRO A 1 191 ? 9.642 -4.292 -8.311 1.00 92.06 191 PRO A C 1
ATOM 1393 O O . PRO A 1 191 ? 10.766 -4.715 -8.075 1.00 92.06 191 PRO A O 1
ATOM 1396 N N . HIS A 1 192 ? 8.606 -4.658 -7.542 1.00 91.94 192 HIS A N 1
ATOM 1397 C CA . HIS A 1 192 ? 8.800 -5.441 -6.305 1.00 91.94 192 HIS A CA 1
ATOM 1398 C C . HIS A 1 192 ? 9.479 -6.824 -6.504 1.00 91.94 192 HIS A C 1
ATOM 1400 O O . HIS A 1 192 ? 10.530 -7.037 -5.891 1.00 91.94 192 HIS A O 1
ATOM 1406 N N . PRO A 1 193 ? 8.958 -7.779 -7.313 1.00 93.00 193 PRO A N 1
ATOM 1407 C CA . PRO A 1 193 ? 9.674 -9.014 -7.639 1.00 93.00 193 PRO A CA 1
ATOM 1408 C C . PRO A 1 193 ? 11.014 -8.739 -8.313 1.00 93.00 193 PRO A C 1
ATOM 1410 O O . PRO A 1 193 ? 11.986 -9.441 -8.039 1.00 93.00 193 PRO A O 1
ATOM 1413 N N . GLY A 1 194 ? 11.070 -7.696 -9.148 1.00 92.31 194 GLY A N 1
ATOM 1414 C CA . GLY A 1 194 ? 12.294 -7.210 -9.762 1.00 92.31 194 GLY A CA 1
ATOM 1415 C C . GLY A 1 194 ? 13.403 -6.958 -8.745 1.00 92.31 194 GLY A C 1
ATOM 1416 O O . GLY A 1 194 ? 14.465 -7.571 -8.825 1.00 92.31 194 GLY A O 1
ATOM 1417 N N . MET A 1 195 ? 13.143 -6.096 -7.763 1.00 95.56 195 MET A N 1
ATOM 1418 C CA . MET A 1 195 ? 14.087 -5.724 -6.712 1.00 95.56 195 MET A CA 1
ATOM 1419 C C . MET A 1 195 ? 14.438 -6.925 -5.833 1.00 95.56 195 MET A C 1
ATOM 1421 O O . MET A 1 195 ? 15.604 -7.129 -5.510 1.00 95.56 195 MET A O 1
ATOM 1425 N N . VAL A 1 196 ? 13.451 -7.755 -5.471 1.00 95.38 196 VAL A N 1
ATOM 1426 C CA . VAL A 1 196 ? 13.692 -8.964 -4.668 1.00 95.38 196 VAL A CA 1
ATOM 1427 C C . VAL A 1 196 ? 14.624 -9.936 -5.387 1.00 95.38 196 VAL A C 1
ATOM 1429 O O . VAL A 1 196 ? 15.577 -10.413 -4.776 1.00 95.38 196 VAL A O 1
ATOM 1432 N N . GLY A 1 197 ? 14.373 -10.222 -6.666 1.00 92.19 197 GLY A N 1
ATOM 1433 C CA . GLY A 1 197 ? 15.200 -11.133 -7.455 1.00 92.19 197 GLY A CA 1
ATOM 1434 C C . GLY A 1 197 ? 16.589 -10.567 -7.748 1.00 92.19 197 GLY A C 1
ATOM 1435 O O . GLY A 1 197 ? 17.582 -11.265 -7.560 1.00 92.19 197 GLY A O 1
ATOM 1436 N N . LEU A 1 198 ? 16.673 -9.295 -8.152 1.00 92.25 198 LEU A N 1
ATOM 1437 C CA . LEU A 1 198 ? 17.938 -8.650 -8.515 1.00 92.25 198 LEU A CA 1
ATOM 1438 C C . LEU A 1 198 ? 18.865 -8.483 -7.307 1.00 92.25 198 LEU A C 1
ATOM 1440 O O . LEU A 1 198 ? 20.025 -8.880 -7.361 1.00 92.25 198 LEU A O 1
ATOM 1444 N N . PHE A 1 199 ? 18.347 -7.931 -6.210 1.00 93.31 199 PHE A N 1
ATOM 1445 C CA . PHE A 1 199 ? 19.137 -7.639 -5.013 1.00 93.31 199 PHE A CA 1
ATOM 1446 C C . PHE A 1 199 ? 19.158 -8.790 -4.006 1.00 93.31 199 PHE A C 1
ATOM 1448 O O . PHE A 1 199 ? 19.676 -8.625 -2.902 1.00 93.31 199 PHE A O 1
ATOM 1455 N N . ARG A 1 200 ? 18.577 -9.945 -4.365 1.00 91.94 200 ARG A N 1
ATOM 1456 C CA . ARG A 1 200 ? 18.479 -11.135 -3.507 1.00 91.94 200 ARG A CA 1
ATOM 1457 C C . ARG A 1 200 ? 17.950 -10.784 -2.112 1.00 91.94 200 ARG A C 1
ATOM 1459 O O . ARG A 1 200 ? 18.551 -11.093 -1.086 1.00 91.94 200 ARG A O 1
ATOM 1466 N N . LEU A 1 201 ? 16.840 -10.047 -2.075 1.00 91.25 201 LEU A N 1
ATOM 1467 C CA . LEU A 1 201 ? 16.261 -9.568 -0.822 1.00 91.25 201 LEU A CA 1
ATOM 1468 C C . LEU A 1 201 ? 15.445 -10.671 -0.157 1.00 91.25 201 LEU A C 1
ATOM 1470 O O . LEU A 1 201 ? 14.680 -11.381 -0.802 1.00 91.25 201 LEU A O 1
ATOM 1474 N N . GLY A 1 202 ? 15.507 -10.749 1.169 1.00 90.56 202 GLY A N 1
ATOM 1475 C CA . GLY A 1 202 ? 14.635 -11.653 1.914 1.00 90.56 202 GLY A CA 1
ATOM 1476 C C . GLY A 1 202 ? 13.159 -11.255 1.927 1.00 90.56 202 GLY A C 1
ATOM 1477 O O . GLY A 1 202 ? 12.333 -12.128 2.163 1.00 90.56 202 GLY A O 1
ATOM 1478 N N . ARG A 1 203 ? 12.822 -9.982 1.665 1.00 91.06 203 ARG A N 1
ATOM 1479 C CA . ARG A 1 203 ? 11.463 -9.445 1.435 1.00 91.06 203 ARG A CA 1
ATOM 1480 C C . ARG A 1 203 ? 11.539 -8.137 0.645 1.00 91.06 203 ARG A C 1
ATOM 1482 O O . ARG A 1 203 ? 12.620 -7.556 0.536 1.00 91.06 203 ARG A O 1
ATOM 1489 N N . VAL A 1 204 ? 10.398 -7.654 0.152 1.00 92.31 204 VAL A N 1
ATOM 1490 C CA . VAL A 1 204 ? 10.280 -6.312 -0.450 1.00 92.31 204 VAL A CA 1
ATOM 1491 C C . VAL A 1 204 ? 10.829 -5.210 0.463 1.00 92.31 204 VAL A C 1
ATOM 1493 O O . VAL A 1 204 ? 10.735 -5.283 1.691 1.00 92.31 204 VAL A O 1
ATOM 1496 N N . VAL A 1 205 ? 11.380 -4.158 -0.143 1.00 90.19 205 VAL A N 1
ATOM 1497 C CA . VAL A 1 205 ? 11.724 -2.924 0.572 1.00 90.19 205 VAL A CA 1
ATOM 1498 C C . VAL A 1 205 ? 10.432 -2.161 0.876 1.00 90.19 205 VAL A C 1
ATOM 1500 O O . VAL A 1 205 ? 9.591 -1.978 0.003 1.00 90.19 205 VAL A O 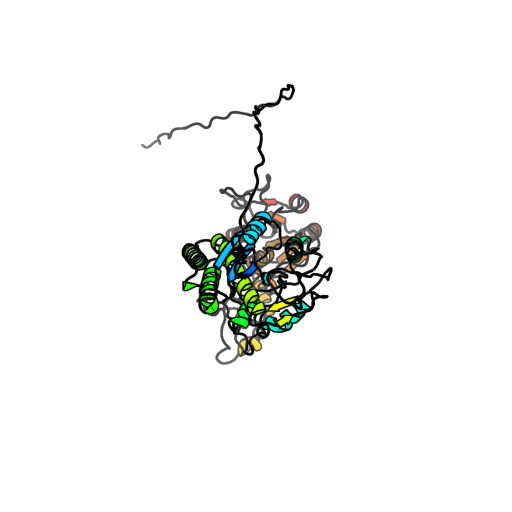1
ATOM 1503 N N . ALA A 1 206 ? 10.250 -1.713 2.117 1.00 88.31 206 ALA A N 1
ATOM 1504 C CA . ALA A 1 206 ? 9.049 -0.994 2.536 1.00 88.31 206 ALA A CA 1
ATOM 1505 C C . ALA A 1 206 ? 9.183 0.521 2.288 1.00 88.31 206 ALA A C 1
ATOM 1507 O O . ALA A 1 206 ? 9.429 1.274 3.222 1.00 88.31 206 ALA A O 1
ATOM 1508 N N . TYR A 1 207 ? 9.034 0.971 1.037 1.00 90.94 207 TYR A N 1
ATOM 1509 C CA . TYR A 1 207 ? 9.130 2.399 0.668 1.00 90.94 207 TYR A CA 1
ATOM 1510 C C . TYR A 1 207 ? 7.796 3.015 0.204 1.00 90.94 207 TYR A C 1
ATOM 1512 O O . TYR A 1 207 ? 7.572 4.209 0.403 1.00 90.94 207 TYR A O 1
ATOM 1520 N N . LYS A 1 208 ? 6.859 2.203 -0.311 1.00 85.56 208 LYS A N 1
ATOM 1521 C CA . LYS A 1 208 ? 5.584 2.687 -0.883 1.00 85.56 208 LYS A CA 1
ATOM 1522 C C . LYS A 1 208 ? 4.484 3.047 0.127 1.00 85.56 208 LYS A C 1
ATOM 1524 O O . LYS A 1 208 ? 3.529 3.749 -0.190 1.00 85.56 208 LYS A O 1
ATOM 1529 N N . LYS A 1 209 ? 4.529 2.511 1.354 1.00 81.81 209 LYS A N 1
ATOM 1530 C CA . LYS A 1 209 ? 3.446 2.651 2.355 1.00 81.81 209 LYS A CA 1
ATOM 1531 C C . LYS A 1 209 ? 4.011 2.795 3.762 1.00 81.81 209 LYS A C 1
ATOM 1533 O O . LYS A 1 209 ? 4.972 2.117 4.098 1.00 81.81 209 LYS A O 1
ATOM 1538 N N . GLY A 1 210 ? 3.362 3.605 4.595 1.00 83.81 210 GLY A N 1
ATOM 1539 C CA . GLY A 1 210 ? 3.735 3.791 6.000 1.00 83.81 210 GLY A CA 1
ATOM 1540 C C . GLY A 1 210 ? 3.795 5.259 6.406 1.00 83.81 210 GLY A C 1
ATOM 1541 O O . GLY A 1 210 ? 3.454 6.145 5.617 1.00 83.81 210 GLY A O 1
ATOM 1542 N N . ALA A 1 211 ? 4.218 5.509 7.646 1.00 82.38 211 ALA A N 1
ATOM 1543 C CA . ALA A 1 211 ? 4.511 6.860 8.106 1.00 82.38 211 ALA A CA 1
ATOM 1544 C C . ALA A 1 211 ? 5.737 7.422 7.368 1.00 82.38 211 ALA A C 1
ATOM 1546 O O . ALA A 1 211 ? 6.528 6.676 6.793 1.00 82.38 211 ALA A O 1
ATOM 1547 N N . PHE A 1 212 ? 5.910 8.746 7.396 1.00 85.12 212 PHE A N 1
ATOM 1548 C CA . PHE A 1 212 ? 7.011 9.407 6.690 1.00 85.12 212 PHE A CA 1
ATOM 1549 C C . PHE A 1 212 ? 8.386 8.837 7.071 1.00 85.12 212 PHE A C 1
ATOM 1551 O O . PHE A 1 212 ? 9.179 8.553 6.181 1.00 85.12 212 PHE A O 1
ATOM 1558 N N . GLY A 1 213 ? 8.644 8.616 8.366 1.00 81.00 213 GLY A N 1
ATOM 1559 C CA . GLY A 1 213 ? 9.910 8.046 8.843 1.00 81.00 213 GLY A CA 1
ATOM 1560 C C . GLY A 1 213 ? 10.174 6.639 8.300 1.00 81.00 213 GLY A C 1
ATOM 1561 O O . GLY A 1 213 ? 11.257 6.382 7.783 1.00 81.00 213 GLY A O 1
ATOM 1562 N N . ASP A 1 214 ? 9.163 5.766 8.332 1.00 81.94 214 ASP A N 1
ATOM 1563 C CA . ASP A 1 214 ? 9.274 4.393 7.822 1.00 81.94 214 ASP A CA 1
ATOM 1564 C C . ASP A 1 214 ? 9.546 4.382 6.314 1.00 81.94 214 ASP A C 1
ATOM 1566 O O . ASP A 1 214 ? 10.460 3.703 5.846 1.00 81.94 214 ASP A O 1
ATOM 1570 N N . ARG A 1 215 ? 8.784 5.179 5.547 1.00 89.56 215 ARG A N 1
ATOM 1571 C CA . ARG A 1 215 ? 8.987 5.300 4.097 1.00 89.56 215 ARG A CA 1
ATOM 1572 C C . ARG A 1 215 ? 10.361 5.871 3.789 1.00 89.56 215 ARG A C 1
ATOM 1574 O O . ARG A 1 215 ? 11.041 5.327 2.931 1.00 89.56 215 ARG A O 1
ATOM 1581 N N . ARG A 1 216 ? 10.794 6.920 4.497 1.00 89.88 216 ARG A N 1
ATOM 1582 C CA . ARG A 1 216 ? 12.118 7.526 4.307 1.00 89.88 216 ARG A CA 1
ATOM 1583 C C . ARG A 1 216 ? 13.239 6.506 4.523 1.00 89.88 216 ARG A C 1
ATOM 1585 O O . ARG A 1 216 ? 14.115 6.417 3.672 1.00 89.88 216 ARG A O 1
ATOM 1592 N N . ALA A 1 217 ? 13.173 5.695 5.580 1.00 83.69 217 ALA A N 1
ATOM 1593 C CA . ALA A 1 217 ? 14.136 4.614 5.810 1.00 83.69 217 ALA A CA 1
ATOM 1594 C C . ALA A 1 217 ? 14.092 3.547 4.696 1.00 83.69 217 ALA A C 1
ATOM 1596 O O . ALA A 1 217 ? 15.126 3.047 4.250 1.00 83.69 217 ALA A O 1
ATOM 1597 N N . GLY A 1 218 ? 12.894 3.223 4.197 1.00 91.25 218 GLY A N 1
ATOM 1598 C CA . GLY A 1 218 ? 12.716 2.375 3.018 1.00 91.25 218 GLY A CA 1
ATOM 1599 C C . GLY A 1 218 ? 13.375 2.949 1.760 1.00 91.25 218 GLY A C 1
ATOM 1600 O O . GLY A 1 218 ? 14.074 2.221 1.059 1.00 91.25 218 GLY A O 1
ATOM 1601 N N . PHE A 1 219 ? 13.202 4.247 1.501 1.00 94.25 219 PHE A N 1
ATOM 1602 C CA . PHE A 1 219 ? 13.855 4.955 0.398 1.00 94.25 219 PHE A CA 1
ATOM 1603 C C . PHE A 1 219 ? 15.375 4.983 0.551 1.00 94.25 219 PHE A C 1
ATOM 1605 O O . PHE A 1 219 ? 16.063 4.697 -0.419 1.00 94.25 219 PHE A O 1
ATOM 1612 N N . GLU A 1 220 ? 15.916 5.256 1.743 1.00 91.88 220 GLU A N 1
ATOM 1613 C CA . GLU A 1 220 ? 17.369 5.202 1.991 1.00 91.88 220 GLU A CA 1
ATOM 1614 C C . GLU A 1 220 ? 17.945 3.843 1.593 1.00 91.88 220 GLU A C 1
ATOM 1616 O O . GLU A 1 220 ? 18.946 3.768 0.878 1.00 91.88 220 GLU A O 1
ATOM 1621 N N . ARG A 1 221 ? 17.262 2.761 1.983 1.00 92.88 221 ARG A N 1
ATOM 1622 C CA . ARG A 1 221 ? 17.646 1.406 1.587 1.00 92.88 221 ARG A CA 1
ATOM 1623 C C . ARG A 1 221 ? 17.525 1.186 0.079 1.00 92.88 221 ARG A C 1
ATOM 1625 O O . ARG A 1 221 ? 18.417 0.579 -0.503 1.00 92.88 221 ARG A O 1
ATOM 1632 N N . LEU A 1 222 ? 16.439 1.636 -0.549 1.00 94.56 222 LEU A N 1
ATOM 1633 C CA . LEU A 1 222 ? 16.227 1.480 -1.991 1.00 94.56 222 LEU A CA 1
ATOM 1634 C C . LEU A 1 222 ? 17.289 2.227 -2.811 1.00 94.56 222 LEU A C 1
ATOM 1636 O O . LEU A 1 222 ? 17.856 1.656 -3.737 1.00 94.56 222 LEU A O 1
ATOM 1640 N N . LEU A 1 223 ? 17.596 3.471 -2.440 1.00 94.69 223 LEU A N 1
ATOM 1641 C CA . LEU A 1 223 ? 18.628 4.281 -3.086 1.00 94.69 223 LEU A CA 1
ATOM 1642 C C . LEU A 1 223 ? 19.999 3.606 -2.985 1.00 94.69 223 LEU A C 1
ATOM 1644 O O . LEU A 1 223 ? 20.684 3.492 -3.994 1.00 94.69 223 LEU A O 1
ATOM 1648 N N . ALA A 1 224 ? 20.365 3.088 -1.808 1.00 89.56 224 ALA A N 1
ATOM 1649 C CA . ALA A 1 224 ? 21.624 2.366 -1.623 1.00 89.56 224 ALA A CA 1
ATOM 1650 C C . ALA A 1 224 ? 21.702 1.071 -2.456 1.00 89.56 224 ALA A C 1
ATOM 1652 O O . ALA A 1 224 ? 22.775 0.704 -2.930 1.00 89.56 224 ALA A O 1
ATOM 1653 N N . LEU A 1 225 ? 20.576 0.373 -2.645 1.00 91.94 225 LEU A N 1
ATOM 1654 C CA . LEU A 1 225 ? 20.509 -0.803 -3.517 1.00 91.94 225 LEU A CA 1
ATOM 1655 C C . LEU A 1 225 ? 20.676 -0.430 -4.993 1.00 91.94 225 LEU A C 1
ATOM 1657 O O . LEU A 1 225 ? 21.383 -1.121 -5.710 1.00 91.94 225 LEU A O 1
ATOM 1661 N N . LEU A 1 226 ? 20.058 0.657 -5.454 1.00 94.12 226 LEU A N 1
ATOM 1662 C CA . LEU A 1 226 ? 20.240 1.131 -6.829 1.00 94.12 226 LEU A CA 1
ATOM 1663 C C . LEU A 1 226 ? 21.674 1.613 -7.077 1.00 94.12 226 LEU A C 1
ATOM 1665 O O . LEU A 1 226 ? 22.250 1.315 -8.117 1.00 94.12 226 LEU A O 1
ATOM 1669 N N . GLU A 1 227 ? 22.277 2.284 -6.099 1.00 95.06 227 GLU A N 1
ATOM 1670 C CA . GLU A 1 227 ? 23.672 2.740 -6.151 1.00 95.06 227 GLU A CA 1
ATOM 1671 C C . GLU A 1 227 ? 24.696 1.607 -6.139 1.00 95.06 227 GLU A C 1
ATOM 1673 O O . GLU A 1 227 ? 25.826 1.826 -6.564 1.00 95.06 227 GLU A O 1
ATOM 1678 N N . SER A 1 228 ? 24.321 0.397 -5.710 1.00 92.44 228 SER A N 1
ATOM 1679 C CA . SER A 1 228 ? 25.188 -0.781 -5.832 1.00 92.44 228 SER A CA 1
ATOM 1680 C C . SER A 1 228 ? 25.141 -1.432 -7.220 1.00 92.44 228 SER A C 1
ATOM 1682 O O . SER A 1 228 ? 25.878 -2.383 -7.483 1.00 92.44 228 SER A O 1
ATOM 1684 N N . VAL A 1 229 ? 24.292 -0.936 -8.126 1.00 91.06 229 VAL A N 1
ATOM 1685 C CA . VAL A 1 229 ? 24.223 -1.391 -9.516 1.00 91.06 229 VAL A CA 1
ATOM 1686 C C . VAL A 1 229 ? 25.200 -0.575 -10.361 1.00 91.06 229 VAL A C 1
ATOM 1688 O O . VAL A 1 229 ? 24.826 0.419 -10.982 1.00 91.06 229 VAL A O 1
ATOM 1691 N N . ASP A 1 230 ? 26.452 -1.030 -10.431 1.00 90.94 230 ASP A N 1
ATOM 1692 C CA . ASP A 1 230 ? 27.543 -0.326 -11.127 1.00 90.94 230 ASP A CA 1
ATOM 1693 C C . ASP A 1 230 ? 27.195 0.082 -12.566 1.00 90.94 230 ASP A C 1
ATOM 1695 O O . ASP A 1 230 ? 27.588 1.150 -13.033 1.00 90.94 230 ASP A O 1
ATOM 1699 N N . VAL A 1 231 ? 26.434 -0.753 -13.282 1.00 94.81 231 VAL A N 1
ATOM 1700 C CA . VAL A 1 231 ? 26.086 -0.497 -14.686 1.00 94.81 231 VAL A CA 1
ATOM 1701 C C . VAL A 1 231 ? 25.190 0.733 -14.869 1.00 94.81 231 VAL A C 1
ATOM 1703 O O . VAL A 1 231 ? 25.243 1.359 -15.920 1.00 94.81 231 VAL A O 1
ATOM 1706 N N . LEU A 1 232 ? 24.436 1.136 -13.839 1.00 95.94 232 LEU A N 1
ATOM 1707 C CA . LEU A 1 232 ? 23.610 2.344 -13.886 1.00 95.94 232 LEU A CA 1
ATOM 1708 C C . LEU A 1 232 ? 24.433 3.640 -13.833 1.00 95.94 232 LEU A C 1
ATOM 1710 O O . LEU A 1 232 ? 23.902 4.692 -14.187 1.00 95.94 232 LEU A O 1
ATOM 1714 N N . ARG A 1 233 ? 25.708 3.588 -13.406 1.00 97.00 233 ARG A N 1
ATOM 1715 C CA . ARG A 1 233 ? 26.622 4.752 -13.333 1.00 97.00 233 ARG A CA 1
ATOM 1716 C C . ARG A 1 233 ? 25.998 5.970 -12.640 1.00 97.00 233 ARG A C 1
ATOM 1718 O O . ARG A 1 233 ? 26.140 7.112 -13.079 1.00 97.00 233 ARG A O 1
ATOM 1725 N N . LEU A 1 234 ? 25.273 5.709 -11.553 1.00 95.62 234 LEU A N 1
ATOM 1726 C CA . LEU A 1 234 ? 24.480 6.710 -10.836 1.00 95.62 234 LEU A CA 1
ATOM 1727 C C . LEU A 1 234 ? 25.338 7.819 -10.207 1.00 95.62 234 LEU A C 1
ATOM 1729 O O . LEU A 1 234 ? 24.861 8.936 -10.024 1.00 95.62 234 LEU A O 1
ATOM 1733 N N . ASP A 1 235 ? 26.612 7.542 -9.933 1.00 92.88 235 ASP A N 1
ATOM 1734 C CA . ASP A 1 235 ? 27.610 8.501 -9.454 1.00 92.88 235 ASP A CA 1
ATOM 1735 C C . ASP A 1 235 ? 27.901 9.628 -10.459 1.00 92.88 235 ASP A C 1
ATOM 1737 O O . ASP A 1 235 ? 28.190 10.757 -10.060 1.00 92.88 235 ASP A O 1
ATOM 1741 N N . ALA A 1 236 ? 27.793 9.334 -11.757 1.00 93.38 236 ALA A N 1
ATOM 1742 C CA . ALA A 1 236 ? 28.025 10.282 -12.844 1.00 93.38 236 ALA A CA 1
ATOM 1743 C C . ALA A 1 236 ? 26.728 10.898 -13.403 1.00 93.38 236 ALA A C 1
ATOM 1745 O O . ALA A 1 236 ? 26.786 11.773 -14.269 1.00 93.38 236 ALA A O 1
ATOM 1746 N N . SER A 1 237 ? 25.558 10.458 -12.930 1.00 97.38 237 SER A N 1
ATOM 1747 C CA . SER A 1 237 ? 24.263 10.868 -13.476 1.00 97.38 237 SER A CA 1
ATOM 1748 C C . SER A 1 237 ? 23.733 12.142 -12.811 1.00 97.38 237 SER A C 1
ATOM 1750 O O . SER A 1 237 ? 23.440 12.175 -11.613 1.00 97.38 237 SER A O 1
ATOM 1752 N N . ALA A 1 238 ? 23.534 13.198 -13.605 1.00 97.06 238 ALA A N 1
ATOM 1753 C CA . ALA A 1 238 ? 22.906 14.436 -13.135 1.00 97.06 238 ALA A CA 1
ATOM 1754 C C . ALA A 1 238 ? 21.448 14.214 -12.686 1.00 97.06 238 ALA A C 1
ATOM 1756 O O . ALA A 1 238 ? 21.005 14.806 -11.697 1.00 97.06 238 ALA A O 1
ATOM 1757 N N . ALA A 1 239 ? 20.727 13.322 -13.373 1.00 96.25 239 ALA A N 1
ATOM 1758 C CA . ALA A 1 239 ? 19.375 12.910 -13.011 1.00 96.25 239 ALA A CA 1
ATOM 1759 C C . ALA A 1 239 ? 19.352 12.267 -11.612 1.00 96.25 239 ALA A C 1
ATOM 1761 O O . ALA A 1 239 ? 18.592 12.689 -10.733 1.00 96.25 239 ALA A O 1
ATOM 1762 N N . TRP A 1 240 ? 20.282 11.343 -11.344 1.00 97.81 240 TRP A N 1
ATOM 1763 C CA . TRP A 1 240 ? 20.409 10.727 -10.022 1.00 97.81 240 TRP A CA 1
ATOM 1764 C C . TRP A 1 240 ? 20.822 11.719 -8.929 1.00 97.81 240 TRP A C 1
ATOM 1766 O O . TRP A 1 240 ? 20.247 11.721 -7.838 1.00 97.81 240 TRP A O 1
ATOM 1776 N N . ALA A 1 241 ? 21.766 12.620 -9.216 1.00 97.69 241 ALA A N 1
ATOM 1777 C CA . ALA A 1 241 ? 22.159 13.673 -8.279 1.00 97.69 241 ALA A CA 1
ATOM 1778 C C . ALA A 1 241 ? 20.961 14.560 -7.879 1.00 97.69 241 ALA A C 1
ATOM 1780 O O . ALA A 1 241 ? 20.802 14.903 -6.703 1.00 97.69 241 ALA A O 1
ATOM 1781 N N . SER A 1 242 ? 20.070 14.869 -8.829 1.00 97.31 242 SER A N 1
ATOM 1782 C CA . SER A 1 242 ? 18.810 15.579 -8.573 1.00 97.31 242 SER A CA 1
ATOM 1783 C C . SER A 1 242 ? 17.848 14.774 -7.689 1.00 97.31 242 SER A C 1
ATOM 1785 O O . SER A 1 242 ? 17.265 15.330 -6.753 1.00 97.31 242 SER A O 1
ATOM 1787 N N . ILE A 1 243 ? 17.691 13.466 -7.934 1.00 97.19 243 ILE A N 1
ATOM 1788 C CA . ILE A 1 243 ? 16.905 12.561 -7.072 1.00 97.19 243 ILE A CA 1
ATOM 1789 C C . ILE A 1 243 ? 17.452 12.586 -5.637 1.00 97.19 243 ILE A C 1
ATOM 1791 O O . ILE A 1 243 ? 16.694 12.811 -4.691 1.00 97.19 243 ILE A O 1
ATOM 1795 N N . ARG A 1 244 ? 18.771 12.443 -5.456 1.00 97.56 244 ARG A N 1
ATOM 1796 C CA . ARG A 1 244 ? 19.430 12.457 -4.137 1.00 97.56 244 ARG A CA 1
ATOM 1797 C C . ARG A 1 244 ? 19.250 13.781 -3.401 1.00 97.56 244 ARG A C 1
ATOM 1799 O O . ARG A 1 244 ? 18.955 13.774 -2.206 1.00 97.56 244 ARG A O 1
ATOM 1806 N N . ALA A 1 245 ? 19.383 14.908 -4.098 1.00 97.44 245 ALA A N 1
ATOM 1807 C CA . ALA A 1 245 ? 19.173 16.230 -3.513 1.00 97.44 245 ALA A CA 1
ATOM 1808 C C . ALA A 1 245 ? 17.719 16.427 -3.049 1.00 97.44 245 ALA A C 1
ATOM 1810 O O . ALA A 1 245 ? 17.478 16.871 -1.923 1.00 97.44 245 ALA A O 1
ATOM 1811 N N . ARG A 1 246 ? 16.742 16.039 -3.880 1.00 97.12 246 ARG A N 1
ATOM 1812 C CA . ARG A 1 246 ? 15.313 16.092 -3.533 1.00 97.12 246 ARG A CA 1
ATOM 1813 C C . ARG A 1 246 ? 14.970 15.157 -2.376 1.00 97.12 246 ARG A C 1
ATOM 1815 O O . ARG A 1 246 ? 14.232 15.556 -1.480 1.00 97.12 246 ARG A O 1
ATOM 1822 N N . PHE A 1 247 ? 15.544 13.956 -2.348 1.00 96.88 247 PHE A N 1
ATOM 1823 C CA . PHE A 1 247 ? 15.377 13.019 -1.240 1.00 96.88 247 PHE A CA 1
ATOM 1824 C C . PHE A 1 247 ? 15.927 13.580 0.080 1.0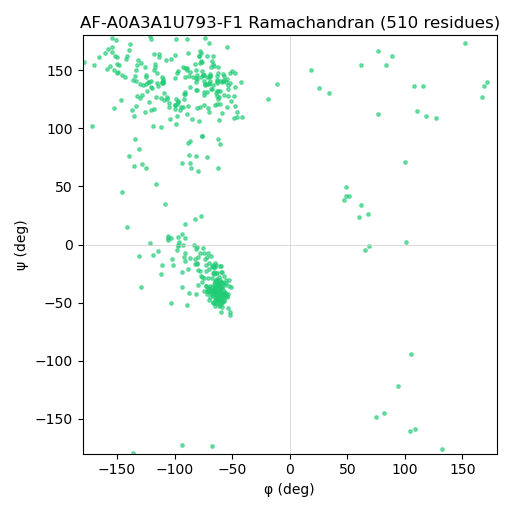0 96.88 247 PHE A C 1
ATOM 1826 O O . PHE A 1 247 ? 15.240 13.559 1.104 1.00 96.88 247 PHE A O 1
ATOM 1833 N N . ALA A 1 248 ? 17.131 14.159 0.056 1.00 94.38 248 ALA A N 1
ATOM 1834 C CA . ALA A 1 248 ? 17.725 14.797 1.228 1.00 94.38 248 ALA A CA 1
ATOM 1835 C C . ALA A 1 248 ? 16.828 15.919 1.781 1.00 94.38 248 ALA A C 1
ATOM 1837 O O . ALA A 1 248 ? 16.624 15.988 2.994 1.00 94.38 248 ALA A O 1
ATOM 1838 N N . ALA A 1 249 ? 16.238 16.729 0.893 1.00 95.50 249 ALA A N 1
ATOM 1839 C CA . ALA A 1 249 ? 15.347 17.839 1.232 1.00 95.50 249 ALA A CA 1
ATOM 1840 C C . ALA A 1 249 ? 13.898 17.432 1.576 1.00 95.50 249 ALA A C 1
ATOM 1842 O O . ALA A 1 249 ? 13.132 18.269 2.060 1.00 95.50 249 ALA A O 1
ATOM 1843 N N . ALA A 1 250 ? 13.495 16.181 1.331 1.00 93.12 250 ALA A N 1
ATOM 1844 C CA . ALA A 1 250 ? 12.129 15.723 1.571 1.00 93.12 250 ALA A CA 1
ATOM 1845 C C . ALA A 1 250 ? 11.770 15.804 3.063 1.00 93.12 250 ALA A C 1
ATOM 1847 O O . ALA A 1 250 ? 12.518 15.320 3.913 1.00 93.12 250 ALA A O 1
ATOM 1848 N N . THR A 1 251 ? 10.602 16.367 3.387 1.00 91.06 251 THR A N 1
ATOM 1849 C CA . THR A 1 251 ? 10.106 16.488 4.779 1.00 91.06 251 THR A CA 1
ATOM 1850 C C . THR A 1 251 ? 8.668 16.005 4.948 1.00 91.06 251 THR A C 1
ATOM 1852 O O . THR A 1 251 ? 8.182 15.871 6.072 1.00 91.06 251 THR A O 1
ATOM 1855 N N . ARG A 1 252 ? 7.966 15.734 3.842 1.00 89.06 252 ARG A N 1
ATOM 1856 C CA . ARG A 1 252 ? 6.562 15.316 3.820 1.00 89.06 252 ARG A CA 1
ATOM 1857 C C . ARG A 1 252 ? 6.376 14.106 2.913 1.00 89.06 252 ARG A C 1
ATOM 1859 O O . ARG A 1 252 ? 7.151 13.874 1.992 1.00 89.06 252 ARG A O 1
ATOM 1866 N N . LEU A 1 253 ? 5.282 13.372 3.128 1.00 85.00 253 LEU A N 1
ATOM 1867 C CA . LEU A 1 253 ? 4.929 12.199 2.316 1.00 85.00 253 LEU A CA 1
ATOM 1868 C C . LEU A 1 253 ? 4.821 12.524 0.821 1.00 85.00 253 LEU A C 1
ATOM 1870 O O . LEU A 1 253 ? 5.351 11.776 0.013 1.0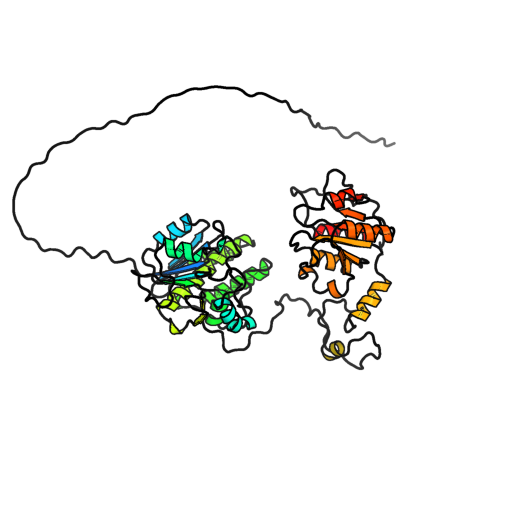0 85.00 253 LEU A O 1
ATOM 1874 N N . VAL A 1 254 ? 4.233 13.671 0.468 1.00 87.00 254 VAL A N 1
ATOM 1875 C CA . VAL A 1 254 ? 4.097 14.101 -0.934 1.00 87.00 254 VAL A CA 1
ATOM 1876 C C . VAL A 1 254 ? 5.443 14.299 -1.639 1.00 87.00 254 VAL A C 1
ATOM 1878 O O . VAL A 1 254 ? 5.521 14.138 -2.853 1.00 87.00 254 VAL A O 1
ATOM 1881 N N . ASP A 1 255 ? 6.504 14.634 -0.898 1.00 91.81 255 ASP A N 1
ATOM 1882 C CA . ASP A 1 255 ? 7.845 14.783 -1.468 1.00 91.81 255 ASP A CA 1
ATOM 1883 C C . ASP A 1 255 ? 8.425 13.396 -1.821 1.00 91.81 255 ASP A C 1
ATOM 1885 O O . ASP A 1 255 ? 9.088 13.247 -2.844 1.00 91.81 255 ASP A O 1
ATOM 1889 N N . LEU A 1 256 ? 8.118 12.371 -1.012 1.00 93.12 256 LEU A N 1
ATOM 1890 C CA . LEU A 1 256 ? 8.482 10.975 -1.282 1.00 93.12 256 LEU A CA 1
ATOM 1891 C C . LEU A 1 256 ? 7.643 10.366 -2.410 1.00 93.12 256 LEU A C 1
ATOM 1893 O O . LEU A 1 256 ? 8.184 9.610 -3.202 1.00 93.12 256 LEU A O 1
ATOM 1897 N N . ASP A 1 257 ? 6.362 10.727 -2.527 1.00 88.81 257 ASP A N 1
ATOM 1898 C CA . ASP A 1 257 ? 5.494 10.252 -3.617 1.00 88.81 257 ASP A CA 1
ATOM 1899 C C . ASP A 1 257 ? 6.020 10.684 -4.995 1.00 88.81 257 ASP A C 1
ATOM 1901 O O . ASP A 1 257 ? 5.930 9.937 -5.957 1.00 88.81 257 ASP A O 1
ATOM 1905 N N . VAL A 1 258 ? 6.601 11.887 -5.102 1.00 87.31 258 VAL A N 1
ATOM 1906 C CA . VAL A 1 258 ? 7.233 12.351 -6.353 1.00 87.31 258 VAL A CA 1
ATOM 1907 C C . VAL A 1 258 ? 8.453 11.501 -6.711 1.00 87.31 258 VAL A C 1
ATOM 1909 O O . VAL A 1 258 ? 8.682 11.228 -7.885 1.00 87.31 258 VAL A O 1
ATOM 1912 N N . LEU A 1 259 ? 9.246 11.131 -5.704 1.00 93.88 259 LEU A N 1
ATOM 1913 C CA . LEU A 1 259 ? 10.471 10.353 -5.876 1.00 93.88 259 LEU A CA 1
ATOM 1914 C C . LEU A 1 259 ? 10.181 8.877 -6.148 1.00 93.88 259 LEU A C 1
ATOM 1916 O O . LEU A 1 259 ? 10.957 8.254 -6.861 1.00 93.88 259 LEU A O 1
ATOM 1920 N N . GLU A 1 260 ? 9.096 8.336 -5.586 1.00 94.38 260 GLU A N 1
ATOM 1921 C CA . GLU A 1 260 ? 8.661 6.947 -5.773 1.00 94.38 260 GLU A CA 1
ATOM 1922 C C . GLU A 1 260 ? 8.579 6.597 -7.253 1.00 94.38 260 GLU A C 1
ATOM 1924 O O . GLU A 1 260 ? 9.336 5.746 -7.715 1.00 94.38 260 GLU A O 1
ATOM 1929 N N . ASP A 1 261 ? 7.727 7.319 -7.982 1.00 92.38 261 ASP A N 1
ATOM 1930 C CA . ASP A 1 261 ? 7.430 6.996 -9.373 1.00 92.38 261 ASP A CA 1
ATOM 1931 C C . ASP A 1 261 ? 8.690 7.125 -10.247 1.00 92.38 261 ASP A C 1
ATOM 1933 O O . ASP A 1 261 ? 8.981 6.281 -11.091 1.00 92.38 261 ASP A O 1
ATOM 1937 N N . GLU A 1 262 ? 9.493 8.171 -10.025 1.00 95.38 262 GLU A N 1
ATOM 1938 C CA . GLU A 1 262 ? 10.721 8.406 -10.793 1.00 95.38 262 GLU A CA 1
ATOM 1939 C C . GLU A 1 262 ? 11.786 7.326 -10.531 1.00 95.38 262 GLU A C 1
ATOM 1941 O O . GLU A 1 262 ? 12.434 6.855 -11.464 1.00 95.38 262 GLU A O 1
ATOM 1946 N N . ILE A 1 263 ? 11.944 6.881 -9.281 1.00 96.81 263 ILE A N 1
ATOM 1947 C CA . ILE A 1 263 ? 12.886 5.814 -8.915 1.00 96.81 263 ILE A CA 1
ATOM 1948 C C . ILE A 1 263 ? 12.420 4.458 -9.455 1.00 96.81 263 ILE A C 1
ATOM 1950 O O . ILE A 1 263 ? 13.236 3.678 -9.956 1.00 96.81 263 ILE A O 1
ATOM 1954 N N . ASP A 1 264 ? 11.122 4.175 -9.394 1.00 96.81 264 ASP A N 1
ATOM 1955 C CA . ASP A 1 264 ? 10.560 2.948 -9.952 1.00 96.81 264 ASP A CA 1
ATOM 1956 C C . ASP A 1 264 ? 10.701 2.912 -11.475 1.00 96.81 264 ASP A C 1
ATOM 1958 O O . ASP A 1 264 ? 11.010 1.858 -12.036 1.00 96.81 264 ASP A O 1
ATOM 1962 N N . ALA A 1 265 ? 10.606 4.061 -12.146 1.00 98.12 265 ALA A N 1
ATOM 1963 C CA . ALA A 1 265 ? 10.914 4.175 -13.564 1.00 98.12 265 ALA A CA 1
ATOM 1964 C C . ALA A 1 265 ? 12.396 3.907 -13.871 1.00 98.12 265 ALA A C 1
ATOM 1966 O O . ALA A 1 265 ? 12.683 3.163 -14.809 1.00 98.12 265 ALA A O 1
ATOM 1967 N N . VAL A 1 266 ? 13.345 4.411 -13.065 1.00 98.44 266 VAL A N 1
ATOM 1968 C CA . VAL A 1 266 ? 14.779 4.056 -13.196 1.00 98.44 266 VAL A CA 1
ATOM 1969 C C . VAL A 1 266 ? 14.969 2.543 -13.089 1.00 98.44 266 VAL A C 1
ATOM 1971 O O . VAL A 1 266 ? 15.686 1.935 -13.888 1.00 98.44 266 VAL A O 1
ATOM 1974 N N . PHE A 1 267 ? 14.280 1.905 -12.144 1.00 98.12 267 PHE A N 1
ATOM 1975 C CA . PHE A 1 267 ? 14.330 0.457 -11.993 1.00 98.12 267 PHE A CA 1
ATOM 1976 C C . PHE A 1 267 ? 13.700 -0.285 -13.190 1.00 98.12 267 PHE A C 1
ATOM 1978 O O . PHE A 1 267 ? 14.258 -1.275 -13.668 1.00 98.12 267 PHE A O 1
ATOM 1985 N N . CYS A 1 268 ? 12.585 0.210 -13.733 1.00 98.69 268 CYS A N 1
ATOM 1986 C CA . CYS A 1 268 ? 11.975 -0.330 -14.950 1.00 98.69 268 CYS A CA 1
ATOM 1987 C C . CYS A 1 268 ? 12.902 -0.202 -16.170 1.00 98.69 268 CYS A C 1
ATOM 1989 O O . CYS A 1 268 ? 13.014 -1.152 -16.946 1.00 98.69 268 CYS A O 1
ATOM 1991 N N . ALA A 1 269 ? 13.623 0.917 -16.306 1.00 98.62 269 ALA A N 1
ATOM 1992 C CA . ALA A 1 269 ? 14.600 1.136 -17.374 1.00 98.62 269 ALA A CA 1
ATOM 1993 C C . ALA A 1 269 ? 15.770 0.151 -17.256 1.00 98.62 269 ALA A C 1
ATOM 1995 O O . ALA A 1 269 ? 16.214 -0.425 -18.250 1.00 98.62 269 ALA A O 1
ATOM 1996 N N . HIS A 1 270 ? 16.217 -0.124 -16.027 1.00 98.50 270 HIS A N 1
ATOM 1997 C CA . HIS A 1 270 ? 17.225 -1.147 -15.775 1.00 98.50 270 HIS A CA 1
ATOM 1998 C C . HIS A 1 270 ? 16.752 -2.544 -16.205 1.00 98.50 270 HIS A C 1
ATOM 2000 O O . HIS A 1 270 ? 17.502 -3.278 -16.849 1.00 98.50 270 HIS A O 1
ATOM 2006 N N . LEU A 1 271 ? 15.505 -2.921 -15.899 1.00 98.50 271 LEU A N 1
ATOM 2007 C CA . LEU A 1 271 ? 14.935 -4.193 -16.358 1.00 98.50 271 LEU A CA 1
ATOM 2008 C C . LEU A 1 271 ? 14.800 -4.252 -17.887 1.00 98.50 271 LEU A C 1
ATOM 2010 O O . LEU A 1 271 ? 15.064 -5.304 -18.469 1.00 98.50 271 LEU A O 1
ATOM 2014 N N . ALA A 1 272 ? 14.455 -3.138 -18.535 1.00 98.56 272 ALA A N 1
ATOM 2015 C CA . ALA A 1 272 ? 14.406 -3.023 -19.991 1.00 98.56 272 ALA A CA 1
ATOM 2016 C C . ALA A 1 272 ? 15.791 -3.221 -20.635 1.00 98.56 272 ALA A C 1
ATOM 2018 O O . ALA A 1 272 ? 15.926 -3.981 -21.594 1.00 98.56 272 ALA A O 1
ATOM 2019 N N . TRP A 1 273 ? 16.838 -2.615 -20.070 1.00 98.44 273 TRP A N 1
ATOM 2020 C CA . TRP A 1 273 ? 18.218 -2.844 -20.504 1.00 98.44 273 TRP A CA 1
ATOM 2021 C C . TRP A 1 273 ? 18.653 -4.299 -20.287 1.00 98.44 273 TRP A C 1
ATOM 2023 O O . TRP A 1 273 ? 19.189 -4.932 -21.195 1.00 98.44 273 TRP A O 1
ATOM 2033 N N . ARG A 1 274 ? 18.348 -4.895 -19.123 1.00 97.75 274 ARG A N 1
ATOM 2034 C CA . ARG A 1 274 ? 18.644 -6.319 -18.878 1.00 97.75 274 ARG A CA 1
ATOM 2035 C C . ARG A 1 274 ? 17.908 -7.232 -19.848 1.00 97.75 274 ARG A C 1
ATOM 2037 O O . ARG A 1 274 ? 18.441 -8.274 -20.204 1.00 97.75 274 ARG A O 1
ATOM 2044 N N . TRP A 1 275 ? 16.704 -6.872 -20.277 1.00 97.81 275 TRP A N 1
ATOM 2045 C CA . TRP A 1 275 ? 15.988 -7.637 -21.290 1.00 97.81 275 TRP A CA 1
ATOM 2046 C C . TRP A 1 275 ? 16.719 -7.660 -22.630 1.00 97.81 275 TRP A C 1
ATOM 2048 O O . TRP A 1 275 ? 16.790 -8.720 -23.247 1.00 97.81 275 TRP A O 1
ATOM 2058 N N . ALA A 1 276 ? 17.280 -6.524 -23.050 1.00 96.94 276 ALA A N 1
ATOM 2059 C CA . ALA A 1 276 ? 18.068 -6.436 -24.274 1.00 96.94 276 ALA A CA 1
ATOM 2060 C C . ALA A 1 276 ? 19.416 -7.165 -24.156 1.00 96.94 276 ALA A C 1
ATOM 2062 O O . ALA A 1 276 ? 19.762 -7.966 -25.019 1.00 96.94 276 ALA A O 1
ATOM 2063 N N . GLU A 1 277 ? 20.154 -6.928 -23.069 1.00 96.12 277 GLU A N 1
ATOM 2064 C CA . GLU A 1 277 ? 21.578 -7.291 -22.972 1.00 96.12 277 GLU A CA 1
ATOM 2065 C C . GLU A 1 277 ? 21.862 -8.573 -22.171 1.00 96.12 277 GLU A C 1
ATOM 2067 O O . GLU A 1 277 ? 22.968 -9.126 -22.213 1.00 96.12 277 GLU A O 1
ATOM 2072 N N . ARG A 1 278 ? 20.897 -9.020 -21.362 1.00 95.56 278 ARG A N 1
ATOM 2073 C CA . ARG A 1 278 ? 21.016 -10.119 -20.384 1.00 95.56 278 ARG A CA 1
ATOM 2074 C C . ARG A 1 278 ? 19.698 -10.884 -20.275 1.00 95.56 278 ARG A C 1
ATOM 2076 O O . ARG A 1 278 ? 19.197 -11.132 -19.172 1.00 95.56 278 ARG A O 1
ATOM 2083 N N . ARG A 1 279 ? 19.084 -11.203 -21.417 1.00 94.75 279 ARG A N 1
ATOM 2084 C CA . ARG A 1 279 ? 17.728 -11.766 -21.507 1.00 94.75 279 ARG A CA 1
ATOM 2085 C C . ARG A 1 279 ? 17.525 -13.008 -20.636 1.00 94.75 279 ARG A C 1
ATOM 2087 O O . ARG A 1 279 ? 16.443 -13.188 -20.075 1.00 94.75 279 ARG A O 1
ATOM 2094 N N . GLU A 1 280 ? 18.558 -13.837 -20.515 1.00 95.31 280 GLU A N 1
ATOM 2095 C CA . GLU A 1 280 ? 18.624 -15.058 -19.706 1.00 95.31 280 GLU A CA 1
ATOM 2096 C C . GLU A 1 280 ? 18.532 -14.808 -18.196 1.00 95.31 280 GLU A C 1
ATOM 2098 O O . GLU A 1 280 ? 18.192 -15.710 -17.434 1.00 95.31 280 GLU A O 1
ATOM 2103 N N . SER A 1 281 ? 18.804 -13.580 -17.752 1.00 95.31 281 SER A N 1
ATOM 2104 C CA . SER A 1 281 ? 18.687 -13.185 -16.348 1.00 95.31 281 SER A CA 1
ATOM 2105 C C . SER A 1 281 ? 17.253 -12.854 -15.916 1.00 95.31 281 SER A C 1
ATOM 2107 O O . SER A 1 281 ? 17.022 -12.544 -14.742 1.00 95.31 281 SER A O 1
ATOM 2109 N N . LEU A 1 282 ? 16.298 -12.910 -16.852 1.00 97.75 282 LEU A N 1
ATOM 2110 C CA . LEU A 1 282 ? 14.892 -12.577 -16.655 1.00 97.75 282 LEU A CA 1
ATOM 2111 C C . LEU A 1 282 ? 13.973 -13.736 -17.060 1.00 97.75 282 LEU A C 1
ATOM 2113 O O . LEU A 1 282 ? 14.180 -14.422 -18.062 1.00 97.75 282 LEU A O 1
ATOM 2117 N N . THR A 1 283 ? 12.888 -13.880 -16.313 1.00 97.44 283 THR A N 1
ATOM 2118 C CA . THR A 1 283 ? 11.831 -14.868 -16.518 1.00 97.44 283 THR A CA 1
ATOM 2119 C C . THR A 1 283 ? 10.558 -14.170 -16.983 1.00 97.44 283 THR A C 1
ATOM 2121 O O . THR A 1 283 ? 10.204 -13.096 -16.494 1.00 97.44 283 THR A O 1
ATOM 2124 N N . VAL A 1 284 ? 9.848 -14.803 -17.916 1.00 98.25 284 VAL A N 1
ATOM 2125 C CA . VAL A 1 284 ? 8.495 -14.401 -18.318 1.00 98.25 284 VAL A CA 1
ATOM 2126 C C . VAL A 1 284 ? 7.503 -15.232 -17.513 1.00 98.25 284 VAL A C 1
ATOM 2128 O O . VAL A 1 284 ? 7.495 -16.458 -17.608 1.00 98.25 284 VAL A O 1
ATOM 2131 N N . TYR A 1 285 ? 6.679 -14.572 -16.707 1.00 98.12 285 TYR A N 1
ATOM 2132 C CA . TYR A 1 285 ? 5.606 -15.195 -15.941 1.00 98.12 285 TYR A CA 1
ATOM 2133 C C . TYR A 1 285 ? 4.291 -14.989 -16.688 1.00 98.12 285 TYR A C 1
ATOM 2135 O O . TYR A 1 285 ? 3.737 -13.894 -16.651 1.00 98.12 285 TYR A O 1
ATOM 2143 N N . GLY A 1 286 ? 3.796 -16.032 -17.356 1.00 97.38 286 GLY A N 1
ATOM 2144 C CA . GLY A 1 286 ? 2.624 -15.971 -18.236 1.00 97.38 286 GLY A CA 1
ATOM 2145 C C . GLY A 1 286 ? 3.017 -16.115 -19.705 1.00 97.38 286 GLY A C 1
ATOM 2146 O O . GLY A 1 286 ? 4.088 -16.639 -20.011 1.00 97.38 286 GLY A O 1
ATOM 2147 N N . ASP A 1 287 ? 2.154 -15.659 -20.606 1.00 97.50 287 ASP A N 1
ATOM 2148 C CA . ASP A 1 287 ? 2.380 -15.706 -22.051 1.00 97.50 287 ASP A CA 1
ATOM 2149 C C . ASP A 1 287 ? 1.663 -14.550 -22.772 1.00 97.50 287 ASP A C 1
ATOM 2151 O O . ASP A 1 287 ? 0.962 -13.744 -22.160 1.00 97.50 287 ASP A O 1
ATOM 2155 N N . LEU A 1 288 ? 1.859 -14.437 -24.087 1.00 96.81 288 LEU A N 1
ATOM 2156 C CA . LEU A 1 288 ? 1.271 -13.365 -24.893 1.00 96.81 288 LEU A CA 1
ATOM 2157 C C . LEU A 1 288 ? -0.269 -13.409 -24.925 1.00 96.81 288 LEU A C 1
ATOM 2159 O O . LEU A 1 288 ? -0.909 -12.368 -25.032 1.00 96.81 288 LEU A O 1
ATOM 2163 N N . ALA A 1 289 ? -0.882 -14.591 -24.830 1.00 95.62 289 ALA A N 1
ATOM 2164 C CA . ALA A 1 289 ? -2.333 -14.739 -24.934 1.00 95.62 289 ALA A CA 1
ATOM 2165 C C . ALA A 1 289 ? -3.043 -14.421 -23.604 1.00 95.62 289 ALA A C 1
ATOM 2167 O O . ALA A 1 289 ? -4.081 -13.759 -23.583 1.00 95.62 289 ALA A O 1
ATOM 2168 N N . GLY A 1 290 ? -2.478 -14.893 -22.492 1.00 94.50 290 GLY A N 1
ATOM 2169 C CA . GLY A 1 290 ? -2.968 -14.719 -21.125 1.00 94.50 290 GLY A CA 1
ATOM 2170 C C . GLY A 1 290 ? -2.504 -13.426 -20.446 1.00 94.50 290 GLY A C 1
ATOM 2171 O O . GLY A 1 290 ? -3.030 -13.059 -19.390 1.00 94.50 290 GLY A O 1
ATOM 2172 N N . GLY A 1 291 ? -1.537 -12.737 -21.051 1.00 97.12 291 GLY A N 1
ATOM 2173 C CA . GLY A 1 291 ? -0.752 -11.675 -20.436 1.00 97.12 291 GLY A CA 1
ATOM 2174 C C . GLY A 1 291 ? 0.425 -12.226 -19.634 1.00 97.12 291 GLY A C 1
ATOM 2175 O O . GLY A 1 291 ? 0.405 -13.365 -19.156 1.00 97.12 291 GLY A O 1
ATOM 2176 N N . TYR A 1 292 ? 1.463 -11.404 -19.489 1.00 98.38 292 TYR A N 1
ATOM 2177 C CA . TYR A 1 292 ? 2.722 -11.793 -18.867 1.00 98.38 292 TYR A CA 1
ATOM 2178 C C . TYR A 1 292 ? 3.309 -10.667 -18.018 1.00 98.38 292 TYR A C 1
ATOM 2180 O O . TYR A 1 292 ? 2.986 -9.504 -18.215 1.00 98.38 292 TYR A O 1
ATOM 2188 N N . ILE A 1 293 ? 4.195 -11.027 -17.090 1.00 98.50 293 ILE A N 1
ATOM 2189 C CA . ILE A 1 293 ? 5.055 -10.095 -16.353 1.00 98.50 293 ILE A CA 1
ATOM 2190 C C . ILE A 1 293 ? 6.497 -10.574 -16.493 1.00 98.50 293 ILE A C 1
ATOM 2192 O O . ILE A 1 293 ? 6.774 -11.767 -16.356 1.00 98.50 293 ILE A O 1
ATOM 2196 N N . VAL A 1 294 ? 7.421 -9.652 -16.733 1.00 98.44 294 VAL A N 1
ATOM 2197 C CA . VAL A 1 294 ? 8.860 -9.900 -16.763 1.00 98.44 294 VAL A CA 1
ATOM 2198 C C . VAL A 1 294 ? 9.478 -9.488 -15.433 1.00 98.44 294 VAL A C 1
ATOM 2200 O O . VAL A 1 294 ? 9.349 -8.351 -14.982 1.00 98.44 294 VAL A O 1
ATOM 2203 N N . ALA A 1 295 ? 10.190 -10.419 -14.808 1.00 97.81 295 ALA A N 1
ATOM 2204 C CA . ALA A 1 295 ? 11.005 -10.160 -13.627 1.00 97.81 295 ALA A CA 1
ATOM 2205 C C . ALA A 1 295 ? 12.177 -11.157 -13.585 1.00 97.81 295 ALA A C 1
ATOM 2207 O O . ALA A 1 295 ? 12.113 -12.191 -14.249 1.00 97.81 295 ALA A O 1
ATOM 2208 N N . PRO A 1 296 ? 13.246 -10.907 -12.810 1.00 97.44 296 PRO A N 1
ATOM 2209 C CA . PRO A 1 296 ? 14.256 -11.922 -12.516 1.00 97.44 296 PRO A CA 1
ATOM 2210 C C . PRO A 1 296 ? 13.632 -13.204 -11.913 1.00 97.44 296 PRO A C 1
ATOM 2212 O O . PRO A 1 296 ? 12.446 -13.228 -11.568 1.00 97.44 296 PRO A O 1
ATOM 2215 N N . PRO A 1 297 ? 14.387 -14.304 -11.782 1.00 95.69 297 PRO A N 1
ATOM 2216 C CA . PRO A 1 297 ? 13.963 -15.425 -10.948 1.00 95.69 297 PRO A CA 1
ATOM 2217 C C . PRO A 1 297 ? 13.984 -15.041 -9.453 1.00 95.69 297 PRO A C 1
ATOM 2219 O O . PRO A 1 297 ? 14.760 -14.167 -9.046 1.00 95.69 297 PRO A O 1
ATOM 2222 N N . PRO A 1 298 ? 13.151 -15.679 -8.608 1.00 94.56 298 PRO A N 1
ATOM 2223 C CA . PRO A 1 298 ? 13.178 -15.438 -7.172 1.00 94.56 298 PRO A CA 1
ATOM 2224 C C . PRO A 1 298 ? 14.506 -15.916 -6.562 1.00 94.56 298 PRO A C 1
ATOM 2226 O O . PRO A 1 298 ? 15.115 -16.856 -7.081 1.00 94.56 298 PRO A O 1
ATOM 2229 N N . PRO A 1 299 ? 14.940 -15.335 -5.431 1.00 91.88 299 PRO A N 1
ATOM 2230 C CA . PRO A 1 299 ? 16.103 -15.833 -4.715 1.00 91.88 299 PRO A CA 1
ATOM 2231 C C . PRO A 1 299 ? 15.894 -17.269 -4.216 1.00 91.88 299 PRO A C 1
ATOM 2233 O O . PRO A 1 299 ? 14.787 -17.678 -3.844 1.00 91.88 299 PRO A O 1
ATOM 2236 N N . ASP A 1 300 ? 16.988 -18.021 -4.174 1.00 92.31 300 ASP A N 1
ATOM 2237 C CA . ASP A 1 300 ? 17.062 -19.410 -3.712 1.00 92.31 300 ASP A CA 1
ATOM 2238 C C . ASP A 1 300 ? 17.125 -19.538 -2.182 1.00 92.31 300 ASP A C 1
ATOM 2240 O O . ASP A 1 300 ? 16.813 -20.598 -1.646 1.00 92.31 300 ASP A O 1
ATOM 2244 N N . HIS A 1 301 ? 17.451 -18.460 -1.465 1.00 87.50 301 HIS A N 1
ATOM 2245 C CA . HIS A 1 301 ? 17.468 -18.451 -0.003 1.00 87.50 301 HIS A CA 1
ATOM 2246 C C . HIS A 1 301 ? 16.068 -18.320 0.614 1.00 87.50 301 HIS A C 1
ATOM 2248 O O . HIS A 1 301 ? 15.106 -17.866 -0.016 1.00 87.50 301 HIS A O 1
ATOM 2254 N N . GLU A 1 302 ? 15.969 -18.675 1.895 1.00 88.62 302 GLU A N 1
ATOM 2255 C CA . GLU A 1 302 ? 14.756 -18.460 2.677 1.00 88.62 302 GLU A CA 1
ATOM 2256 C C . GLU A 1 302 ? 14.440 -16.960 2.813 1.00 88.62 302 GLU A C 1
ATOM 2258 O O . GLU A 1 302 ? 15.356 -16.138 2.967 1.00 88.62 302 GLU A O 1
ATOM 2263 N N . PRO A 1 303 ? 13.157 -16.563 2.757 1.00 88.88 303 PRO A N 1
ATOM 2264 C CA . PRO A 1 303 ? 12.758 -15.201 3.067 1.00 88.88 303 PRO A CA 1
ATOM 2265 C C . PRO A 1 303 ? 13.196 -14.838 4.481 1.00 88.88 303 PRO A C 1
ATOM 2267 O O . PRO A 1 303 ? 13.035 -15.630 5.411 1.00 88.88 303 PRO A O 1
ATOM 2270 N N . THR A 1 304 ? 13.668 -13.607 4.678 1.00 80.50 304 THR A N 1
ATOM 2271 C CA . THR A 1 304 ? 13.871 -13.095 6.038 1.00 80.50 304 THR A CA 1
ATOM 2272 C C . THR A 1 304 ? 12.552 -13.260 6.797 1.00 80.50 304 THR A C 1
ATOM 2274 O O . THR A 1 304 ? 11.499 -12.985 6.207 1.00 80.50 304 THR A O 1
ATOM 2277 N N . PRO A 1 305 ? 12.534 -13.712 8.065 1.00 76.44 305 PRO A N 1
ATOM 2278 C CA . PRO A 1 305 ? 11.309 -13.731 8.858 1.00 76.44 305 PRO A CA 1
ATOM 2279 C C . PRO A 1 305 ? 10.593 -12.387 8.745 1.00 76.44 305 PRO A C 1
ATOM 2281 O O . PRO A 1 305 ? 11.241 -11.357 8.541 1.00 76.44 305 PRO A O 1
ATOM 2284 N N . ARG A 1 306 ? 9.257 -12.377 8.802 1.00 66.31 306 ARG A N 1
ATOM 2285 C CA . ARG A 1 306 ? 8.520 -11.110 8.862 1.00 66.31 306 ARG A CA 1
ATOM 2286 C C . ARG A 1 306 ? 8.921 -10.410 10.156 1.00 66.31 306 ARG A C 1
ATOM 2288 O O . ARG A 1 306 ? 8.338 -10.657 11.203 1.00 66.31 306 ARG A O 1
ATOM 2295 N N . GLY A 1 307 ? 9.954 -9.581 10.071 1.00 50.66 307 GLY A N 1
ATOM 2296 C CA . GLY A 1 307 ? 10.336 -8.684 11.134 1.00 50.66 307 GLY A CA 1
ATOM 2297 C C . GLY A 1 307 ? 9.199 -7.696 11.297 1.00 50.66 307 GLY A C 1
ATOM 2298 O O . GLY A 1 307 ? 8.850 -6.974 10.362 1.00 50.66 307 GLY A O 1
ATOM 2299 N N . THR A 1 308 ? 8.612 -7.656 12.486 1.00 38.38 308 THR A N 1
ATOM 2300 C CA . THR A 1 308 ? 8.123 -6.387 13.013 1.00 38.38 308 THR A CA 1
ATOM 2301 C C . THR A 1 308 ? 9.257 -5.389 12.807 1.00 38.38 308 THR A C 1
ATOM 2303 O O . THR A 1 308 ? 10.369 -5.654 13.262 1.00 38.38 308 THR A O 1
ATOM 2306 N N . ALA A 1 309 ? 9.031 -4.320 12.040 1.00 33.34 309 ALA A N 1
ATOM 2307 C CA . ALA A 1 309 ? 10.024 -3.264 11.864 1.00 33.34 309 ALA A CA 1
ATOM 2308 C C . ALA A 1 309 ? 10.681 -2.944 13.221 1.00 33.34 309 ALA A C 1
ATOM 2310 O O . ALA A 1 309 ? 9.947 -2.913 14.218 1.00 33.34 309 ALA A O 1
ATOM 2311 N N . PRO A 1 310 ? 12.005 -2.710 13.292 1.00 37.94 310 PRO A N 1
ATOM 2312 C CA . PRO A 1 310 ? 12.632 -2.219 14.505 1.00 37.94 310 PRO A CA 1
ATOM 2313 C C . PRO A 1 310 ? 12.218 -0.756 14.680 1.00 37.94 310 PRO A C 1
ATOM 2315 O O . PRO A 1 310 ? 12.960 0.179 14.415 1.00 37.94 310 PRO A O 1
ATOM 2318 N N . VAL A 1 311 ? 10.975 -0.555 15.099 1.00 37.91 311 VAL A N 1
ATOM 2319 C CA . VAL A 1 311 ? 10.730 0.429 16.132 1.00 37.91 311 VAL A CA 1
ATOM 2320 C C . VAL A 1 311 ? 11.225 -0.272 17.381 1.00 37.91 311 VAL A C 1
ATOM 2322 O O . VAL A 1 311 ? 10.834 -1.415 17.618 1.00 37.91 311 VAL A O 1
ATOM 2325 N N . ASP A 1 312 ? 12.078 0.390 18.145 1.00 33.66 312 ASP A N 1
ATOM 2326 C CA . ASP A 1 312 ? 12.418 0.028 19.516 1.00 33.66 312 ASP A CA 1
ATOM 2327 C C . ASP A 1 312 ? 11.133 0.120 20.371 1.00 33.66 312 ASP A C 1
ATOM 2329 O O . ASP A 1 312 ? 10.912 1.029 21.168 1.00 33.66 312 ASP A O 1
ATOM 2333 N N . ARG A 1 313 ? 10.169 -0.757 20.077 1.00 37.41 313 ARG A N 1
ATOM 2334 C CA . ARG A 1 313 ? 9.014 -1.043 20.906 1.00 37.41 313 ARG A CA 1
ATOM 2335 C C . ARG A 1 313 ? 9.460 -2.209 21.767 1.00 37.41 313 ARG A C 1
ATOM 2337 O O . ARG A 1 313 ? 9.940 -3.193 21.198 1.00 37.41 313 ARG A O 1
ATOM 2344 N N . PRO A 1 314 ? 9.286 -2.135 23.096 1.00 35.91 314 PRO A N 1
ATOM 2345 C CA . PRO A 1 314 ? 9.463 -3.312 23.932 1.00 35.91 314 PRO A CA 1
ATOM 2346 C C . PRO A 1 314 ? 8.694 -4.462 23.283 1.00 35.91 314 PRO A C 1
ATOM 2348 O O . PRO A 1 314 ? 7.591 -4.235 22.773 1.00 35.91 314 PRO A O 1
ATOM 2351 N N . ALA A 1 315 ? 9.305 -5.649 23.220 1.00 43.06 315 ALA A N 1
ATOM 2352 C CA . ALA A 1 315 ? 8.643 -6.842 22.710 1.00 43.06 315 ALA A CA 1
ATOM 2353 C C . ALA A 1 315 ? 7.251 -6.907 23.354 1.00 43.06 315 ALA A C 1
ATOM 2355 O O . ALA A 1 315 ? 7.137 -7.045 24.568 1.00 43.06 315 ALA A O 1
ATOM 2356 N N . VAL A 1 316 ? 6.192 -6.670 22.570 1.00 58.19 316 VAL A N 1
ATOM 2357 C CA . VAL A 1 316 ? 4.831 -6.658 23.110 1.00 58.19 316 VAL A CA 1
ATOM 2358 C C . VAL A 1 316 ? 4.466 -8.113 23.318 1.00 58.19 316 VAL A C 1
ATOM 2360 O O . VAL A 1 316 ? 4.049 -8.797 22.387 1.00 58.19 316 VAL A O 1
ATOM 2363 N N . GLY A 1 317 ? 4.702 -8.599 24.526 1.00 71.38 317 GLY A N 1
ATOM 2364 C CA . GLY A 1 317 ? 4.518 -9.995 24.855 1.00 71.38 317 GLY A CA 1
ATOM 2365 C C . GLY A 1 317 ? 5.418 -10.457 25.978 1.00 71.38 317 GLY A C 1
ATOM 2366 O O . GLY A 1 317 ? 6.298 -9.742 26.446 1.00 71.38 317 GLY A O 1
ATOM 2367 N N . VAL A 1 318 ? 5.175 -11.688 26.386 1.00 82.44 318 VAL A N 1
ATOM 2368 C CA . VAL A 1 318 ? 5.945 -12.399 27.400 1.00 82.44 318 VAL A CA 1
ATOM 2369 C C . VAL A 1 318 ? 6.419 -13.718 26.799 1.00 82.44 318 VAL A C 1
ATOM 2371 O O . VAL A 1 318 ? 5.743 -14.282 25.934 1.00 82.44 318 VAL A O 1
ATOM 2374 N N . GLY A 1 319 ? 7.607 -14.168 27.201 1.00 86.19 319 GLY A N 1
ATOM 2375 C CA . GLY A 1 319 ? 8.136 -15.472 26.799 1.00 86.19 319 GLY A CA 1
ATOM 2376 C C . GLY A 1 319 ? 7.334 -16.629 27.406 1.00 86.19 319 GLY A C 1
ATOM 2377 O O . GLY A 1 319 ? 6.299 -16.393 28.023 1.00 86.19 319 GLY A O 1
ATOM 2378 N N . PRO A 1 320 ? 7.785 -17.879 27.226 1.00 89.88 320 PRO A N 1
ATOM 2379 C CA . PRO A 1 320 ? 7.213 -19.024 27.928 1.00 89.88 320 PRO A CA 1
ATOM 2380 C C . PRO A 1 320 ? 7.111 -18.786 29.437 1.00 89.88 320 PRO A C 1
ATOM 2382 O O . PRO A 1 320 ? 7.942 -18.090 30.021 1.00 89.88 320 PRO A O 1
ATOM 2385 N N . TRP A 1 321 ? 6.108 -19.390 30.068 1.00 89.50 321 TRP A N 1
ATOM 2386 C CA . TRP A 1 321 ? 5.944 -19.348 31.514 1.00 89.50 321 TRP A CA 1
ATOM 2387 C C . TRP A 1 321 ? 7.147 -19.988 32.209 1.00 89.50 321 TRP A C 1
ATOM 2389 O O . TRP A 1 321 ? 7.509 -21.134 31.931 1.00 89.50 321 TRP A O 1
ATOM 2399 N N . GLU A 1 322 ? 7.748 -19.256 33.142 1.00 90.19 322 GLU A N 1
ATOM 2400 C CA . GLU A 1 322 ? 8.875 -19.734 33.937 1.00 90.19 322 GLU A CA 1
ATOM 2401 C C . GLU A 1 322 ? 8.384 -20.258 35.293 1.00 90.19 322 GLU A C 1
ATOM 2403 O O . GLU A 1 322 ? 7.752 -19.536 36.062 1.00 90.19 322 GLU A O 1
ATOM 2408 N N . GLY A 1 323 ? 8.703 -21.518 35.603 1.00 90.06 323 GLY A N 1
ATOM 2409 C CA . GLY A 1 323 ? 8.342 -22.170 36.865 1.00 90.06 323 GLY A CA 1
ATOM 2410 C C . GLY A 1 323 ? 7.192 -23.170 36.739 1.00 90.06 323 GLY A C 1
ATOM 2411 O O . GLY A 1 323 ? 6.907 -23.685 35.657 1.00 90.06 323 GLY A O 1
ATOM 2412 N N . GLU A 1 324 ? 6.560 -23.486 37.870 1.00 93.00 324 GLU A N 1
ATOM 2413 C CA . GLU A 1 324 ? 5.416 -24.401 37.922 1.00 93.00 324 GLU A CA 1
ATOM 2414 C C . GLU A 1 324 ? 4.206 -23.776 37.217 1.00 93.00 324 GLU A C 1
ATOM 2416 O O . GLU A 1 324 ? 3.911 -22.592 37.403 1.00 93.00 324 GLU A O 1
ATOM 2421 N N . TRP A 1 325 ? 3.536 -24.556 36.367 1.00 91.00 325 TRP A N 1
ATOM 2422 C CA . TRP A 1 325 ? 2.382 -24.074 35.615 1.00 91.00 325 TRP A CA 1
ATOM 2423 C C . TRP A 1 325 ? 1.185 -23.846 36.545 1.00 91.00 325 TRP A C 1
ATOM 2425 O O . TRP A 1 325 ? 0.929 -24.687 37.407 1.00 91.00 325 TRP A O 1
ATOM 2435 N N . PRO A 1 326 ? 0.425 -22.749 36.368 1.00 91.94 326 PRO A N 1
ATOM 2436 C CA . PRO A 1 326 ? -0.786 -22.516 37.144 1.00 91.94 326 PRO A CA 1
ATOM 2437 C C . PRO A 1 326 ? -1.821 -23.627 36.927 1.00 91.94 326 PRO A C 1
ATOM 2439 O O . PRO A 1 326 ? -2.154 -23.950 35.787 1.00 91.94 326 PRO A O 1
ATOM 2442 N N . ASP A 1 327 ? -2.377 -24.153 38.019 1.00 91.44 327 ASP A N 1
ATOM 2443 C CA . ASP A 1 327 ? -3.536 -25.055 38.006 1.00 91.44 327 ASP A CA 1
ATOM 2444 C C . ASP A 1 327 ? -4.839 -24.230 38.012 1.00 91.44 327 ASP A C 1
ATOM 2446 O O . ASP A 1 327 ? -5.522 -24.093 39.027 1.00 91.44 327 ASP A O 1
ATOM 2450 N N . ASP A 1 328 ? -5.115 -23.554 36.892 1.00 93.81 328 ASP A N 1
ATOM 2451 C CA . ASP A 1 328 ? -6.302 -22.714 36.694 1.00 93.81 328 ASP A CA 1
ATOM 2452 C C . ASP A 1 328 ? -6.757 -22.764 35.225 1.00 93.81 328 ASP A C 1
ATOM 2454 O O . ASP A 1 328 ? -6.004 -22.438 34.303 1.00 93.81 328 ASP A O 1
ATOM 2458 N N . ASP A 1 329 ? -8.021 -23.135 35.009 1.00 93.94 329 ASP A N 1
ATOM 2459 C CA . ASP A 1 329 ? -8.619 -23.347 33.684 1.00 93.94 329 ASP A CA 1
ATOM 2460 C C . ASP A 1 329 ? -8.607 -22.102 32.782 1.00 93.94 329 ASP A C 1
ATOM 2462 O O . ASP A 1 329 ? -8.742 -22.214 31.557 1.00 93.94 329 ASP A O 1
ATOM 2466 N N . ARG A 1 330 ? -8.435 -20.902 33.354 1.00 96.25 330 ARG A N 1
ATOM 2467 C CA . ARG A 1 330 ? -8.326 -19.655 32.585 1.00 96.25 330 ARG A CA 1
ATOM 2468 C C . ARG A 1 330 ? -7.068 -19.608 31.734 1.00 96.25 330 ARG A C 1
ATOM 2470 O O . ARG A 1 330 ? -7.074 -18.892 30.734 1.00 96.25 330 ARG A O 1
ATOM 2477 N N . TYR A 1 331 ? -6.015 -20.330 32.102 1.00 95.50 331 TYR A N 1
ATOM 2478 C CA . TYR A 1 331 ? -4.755 -20.320 31.372 1.00 95.50 331 TYR A CA 1
ATOM 2479 C C . TYR A 1 331 ? -4.805 -21.255 30.159 1.00 95.50 331 TYR A C 1
ATOM 2481 O O . TYR A 1 331 ? -5.431 -22.318 30.165 1.00 95.50 331 TYR A O 1
ATOM 2489 N N . ASP A 1 332 ? -4.155 -20.821 29.085 1.00 94.94 332 ASP A N 1
ATOM 2490 C CA . ASP A 1 332 ? -3.997 -21.558 27.841 1.00 94.94 332 ASP A CA 1
ATOM 2491 C C . ASP A 1 332 ? -2.642 -22.297 27.850 1.00 94.94 332 ASP A C 1
ATOM 2493 O O . ASP A 1 332 ? -1.593 -21.641 27.860 1.00 94.94 332 ASP A O 1
ATOM 2497 N N . PRO A 1 333 ? -2.637 -23.644 27.839 1.00 91.81 333 PRO A N 1
ATOM 2498 C CA . PRO A 1 333 ? -1.412 -24.444 27.844 1.00 91.81 333 PRO A CA 1
ATOM 2499 C C . PRO A 1 333 ? -0.440 -24.124 26.700 1.00 91.81 333 PRO A C 1
ATOM 2501 O O . PRO A 1 333 ? 0.773 -24.205 26.890 1.00 91.81 333 PRO A O 1
ATOM 2504 N N . GLU A 1 334 ? -0.940 -23.748 25.518 1.00 89.19 334 GLU A N 1
ATOM 2505 C CA . GLU A 1 334 ? -0.081 -23.423 24.374 1.00 89.19 334 GLU A CA 1
ATOM 2506 C C . GLU A 1 334 ? 0.640 -22.092 24.595 1.00 89.19 334 GLU A C 1
ATOM 2508 O O . GLU A 1 334 ? 1.833 -21.973 24.309 1.00 89.19 334 GLU A O 1
ATOM 2513 N N . LEU A 1 335 ? -0.058 -21.104 25.162 1.00 91.94 335 LEU A N 1
ATOM 2514 C CA . LEU A 1 335 ? 0.535 -19.806 25.481 1.00 91.94 335 LEU A CA 1
ATOM 2515 C C . LEU A 1 335 ? 1.522 -19.905 26.642 1.00 91.94 335 LEU A C 1
ATOM 2517 O O . LEU A 1 335 ? 2.560 -19.250 26.603 1.00 91.94 335 LEU A O 1
ATOM 2521 N N . LEU A 1 336 ? 1.231 -20.729 27.652 1.00 88.38 336 LEU A N 1
ATOM 2522 C CA . LEU A 1 336 ? 2.178 -21.006 28.735 1.00 88.38 336 LEU A CA 1
ATOM 2523 C C . LEU A 1 336 ? 3.475 -21.626 28.191 1.00 88.38 336 LEU A C 1
ATOM 2525 O O . LEU A 1 336 ? 4.561 -21.227 28.600 1.00 88.38 336 LEU A O 1
ATOM 2529 N N . ALA A 1 337 ? 3.383 -22.555 27.235 1.00 84.31 337 ALA A N 1
ATOM 2530 C CA . ALA A 1 337 ? 4.553 -23.220 26.661 1.00 84.31 337 ALA A CA 1
ATOM 2531 C C . ALA A 1 337 ? 5.360 -22.345 25.687 1.00 84.31 337 ALA A C 1
ATOM 2533 O O . ALA A 1 337 ? 6.587 -22.420 25.669 1.00 84.31 337 ALA A O 1
ATOM 2534 N N . ALA A 1 338 ? 4.688 -21.559 24.841 1.00 81.94 338 ALA A N 1
ATOM 2535 C CA . ALA A 1 338 ? 5.323 -20.834 23.735 1.00 81.94 338 ALA A CA 1
ATOM 2536 C C . ALA A 1 338 ? 5.553 -19.339 24.014 1.00 81.94 338 ALA A C 1
ATOM 2538 O O . ALA A 1 338 ? 6.282 -18.677 23.271 1.00 81.94 338 ALA A O 1
ATOM 2539 N N . GLY A 1 339 ? 4.940 -18.812 25.071 1.00 87.06 339 GLY A N 1
ATOM 2540 C CA . GLY A 1 339 ? 4.839 -17.385 25.332 1.00 87.06 339 GLY A CA 1
ATOM 2541 C C . GLY A 1 339 ? 3.610 -16.744 24.693 1.00 87.06 339 GLY A C 1
ATOM 2542 O O . GLY A 1 339 ? 2.975 -17.286 23.785 1.00 87.06 339 GLY A O 1
ATOM 2543 N N . ASP A 1 340 ? 3.264 -15.554 25.177 1.00 86.50 340 ASP A N 1
ATOM 2544 C CA . ASP A 1 340 ? 2.079 -14.815 24.750 1.00 86.50 340 ASP A CA 1
ATOM 2545 C C . ASP A 1 340 ? 2.458 -13.466 24.135 1.00 86.50 340 ASP A C 1
ATOM 2547 O O . ASP A 1 340 ? 2.704 -12.484 24.838 1.00 86.50 340 ASP A O 1
ATOM 2551 N N . ALA A 1 341 ? 2.436 -13.411 22.801 1.00 83.75 341 ALA A N 1
ATOM 2552 C CA . ALA A 1 341 ? 2.705 -12.214 22.001 1.00 83.75 341 ALA A CA 1
ATOM 2553 C C . ALA A 1 341 ? 1.440 -11.414 21.618 1.00 83.75 341 ALA A C 1
ATOM 2555 O O . ALA A 1 341 ? 1.498 -10.514 20.776 1.00 83.75 341 ALA A O 1
ATOM 2556 N N . ARG A 1 342 ? 0.261 -11.742 22.169 1.00 85.75 342 ARG A N 1
ATOM 2557 C CA . ARG A 1 342 ? -0.995 -11.049 21.820 1.00 85.75 342 ARG A CA 1
ATOM 2558 C C . ARG A 1 342 ? -0.969 -9.597 22.306 1.00 85.75 342 ARG A C 1
ATOM 2560 O O . ARG A 1 342 ? -0.245 -9.237 23.226 1.00 85.75 342 ARG A O 1
ATOM 2567 N N . ASN A 1 343 ? -1.778 -8.723 21.716 1.00 79.69 343 ASN A N 1
ATOM 2568 C CA . ASN A 1 343 ? -1.887 -7.336 22.180 1.00 79.69 343 ASN A CA 1
ATOM 2569 C C . ASN A 1 343 ? -2.919 -7.218 23.318 1.00 79.69 343 ASN A C 1
ATOM 2571 O O . ASN A 1 343 ? -3.980 -6.623 23.134 1.00 79.69 343 ASN A O 1
ATOM 2575 N N . VAL A 1 344 ? -2.618 -7.837 24.460 1.00 85.25 344 VAL A N 1
ATOM 2576 C CA . VAL A 1 344 ? -3.419 -7.790 25.694 1.00 85.25 344 VAL A CA 1
ATOM 2577 C C . VAL A 1 344 ? -2.609 -7.136 26.812 1.00 85.25 344 VAL A C 1
ATOM 2579 O O . VAL A 1 344 ? -1.379 -7.140 26.770 1.00 85.25 344 VAL A O 1
ATOM 2582 N N . VAL A 1 345 ? -3.285 -6.556 27.804 1.00 85.19 345 VAL A N 1
ATOM 2583 C CA . VAL A 1 345 ? -2.609 -6.047 29.008 1.00 85.19 345 VAL A CA 1
ATOM 2584 C C . VAL A 1 345 ? -2.011 -7.199 29.817 1.00 85.19 345 VAL A C 1
ATOM 2586 O O . VAL A 1 345 ? -2.501 -8.326 29.745 1.00 85.19 345 VAL A O 1
ATOM 2589 N N . ASP A 1 346 ? -0.976 -6.914 30.607 1.00 84.00 346 ASP A N 1
ATOM 2590 C CA . ASP A 1 346 ? -0.156 -7.951 31.247 1.00 84.00 346 ASP A CA 1
ATOM 2591 C C . ASP A 1 346 ? -0.944 -8.889 32.176 1.00 84.00 346 ASP A C 1
ATOM 2593 O O . ASP A 1 346 ? -0.667 -10.084 32.229 1.00 84.00 346 ASP A O 1
ATOM 2597 N N . GLY A 1 347 ? -1.998 -8.387 32.827 1.00 87.19 347 GLY A N 1
ATOM 2598 C CA . GLY A 1 347 ? -2.875 -9.203 33.675 1.00 87.19 347 GLY A CA 1
ATOM 2599 C C . GLY A 1 347 ? -3.667 -10.294 32.936 1.00 87.19 347 GLY A C 1
ATOM 2600 O O . GLY A 1 347 ? -4.165 -11.208 33.581 1.00 87.19 347 GLY A O 1
ATOM 2601 N N . TYR A 1 348 ? -3.772 -10.222 31.605 1.00 93.38 348 TYR A N 1
ATOM 2602 C CA . TYR A 1 348 ? -4.451 -11.220 30.766 1.00 93.38 348 TYR A CA 1
ATOM 2603 C C . TYR A 1 348 ? -3.488 -12.113 29.983 1.00 93.38 348 TYR A C 1
ATOM 2605 O O . TYR A 1 348 ? -3.913 -12.880 29.111 1.00 93.38 348 TYR A O 1
ATOM 2613 N N . ARG A 1 349 ? -2.181 -12.009 30.241 1.00 92.50 349 ARG A N 1
ATOM 2614 C CA . ARG A 1 349 ? -1.202 -12.861 29.568 1.00 92.50 349 ARG A CA 1
ATOM 2615 C C . ARG A 1 349 ? -1.478 -14.318 29.874 1.00 92.50 349 ARG A C 1
ATOM 2617 O O . ARG A 1 349 ? -1.862 -14.669 30.985 1.00 92.50 349 ARG A O 1
ATOM 2624 N N . TYR A 1 350 ? -1.301 -15.145 28.852 1.00 94.31 350 TYR A N 1
ATOM 2625 C CA . TYR A 1 350 ? -1.545 -16.584 28.870 1.00 94.31 350 TYR A CA 1
ATOM 2626 C C . TYR A 1 350 ? -3.006 -16.992 29.072 1.00 94.31 350 TYR A C 1
ATOM 2628 O O . TYR A 1 350 ? -3.308 -18.174 28.968 1.00 94.31 350 TYR A O 1
ATOM 2636 N N . TRP A 1 351 ? -3.936 -16.064 29.317 1.00 96.69 351 TRP A N 1
ATOM 2637 C CA . TRP A 1 351 ? -5.339 -16.427 29.478 1.00 96.69 351 TRP A CA 1
ATOM 2638 C C . TRP A 1 351 ? -5.956 -16.834 28.142 1.00 96.69 351 TRP A C 1
ATOM 2640 O O . TRP A 1 351 ? -5.693 -16.229 27.093 1.00 96.69 351 TRP A O 1
ATOM 2650 N N . ARG A 1 352 ? -6.850 -17.816 28.187 1.00 95.75 352 ARG A N 1
ATOM 2651 C CA . ARG A 1 352 ? -7.744 -18.155 27.082 1.00 95.75 352 ARG A CA 1
ATOM 2652 C C . ARG A 1 352 ? -8.578 -16.937 26.713 1.00 95.75 352 ARG A C 1
ATOM 2654 O O . ARG A 1 352 ? -8.943 -16.122 27.562 1.00 95.75 352 ARG A O 1
ATOM 2661 N N . MET A 1 353 ? -8.897 -16.811 25.432 1.00 92.50 353 MET A N 1
ATOM 2662 C CA . MET A 1 353 ? -9.686 -15.686 24.930 1.00 92.50 353 MET A CA 1
ATOM 2663 C C . MET A 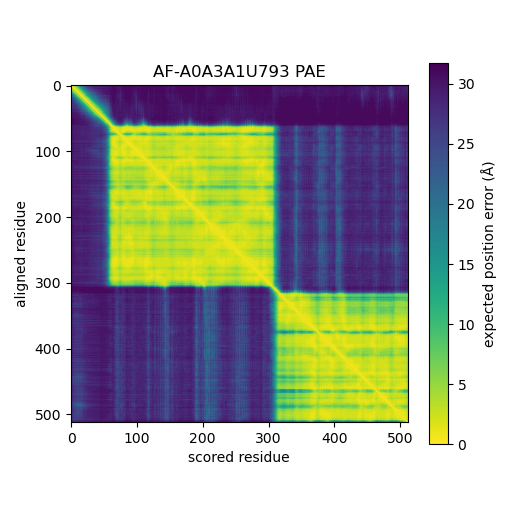1 353 ? -11.041 -15.587 25.641 1.00 92.50 353 MET A C 1
ATOM 2665 O O . MET A 1 353 ? -11.459 -14.497 26.018 1.00 92.50 353 MET A O 1
ATOM 2669 N N . GLU A 1 354 ? -11.691 -16.723 25.871 1.00 95.12 354 GLU A N 1
ATOM 2670 C CA . GLU A 1 354 ? -12.988 -16.837 26.536 1.00 95.12 354 GLU A CA 1
ATOM 2671 C C . GLU A 1 354 ? -12.913 -16.373 27.994 1.00 95.12 354 GLU A C 1
ATOM 2673 O O . GLU A 1 354 ? -13.820 -15.693 28.466 1.00 95.12 354 GLU A O 1
ATOM 2678 N N . ALA A 1 355 ? -11.810 -16.674 28.690 1.00 96.69 355 ALA A N 1
ATOM 2679 C CA . ALA A 1 355 ? -11.578 -16.218 30.058 1.00 96.69 355 ALA A CA 1
ATOM 2680 C C . ALA A 1 355 ? -11.393 -14.696 30.125 1.00 96.69 355 ALA A C 1
ATOM 2682 O O . ALA A 1 355 ? -11.918 -14.050 31.031 1.00 96.69 355 ALA A O 1
ATOM 2683 N N . ILE A 1 356 ? -10.694 -14.115 29.143 1.00 96.12 356 ILE A N 1
ATOM 2684 C CA . ILE A 1 356 ? -10.558 -12.659 29.019 1.00 96.12 356 ILE A CA 1
ATOM 2685 C C . ILE A 1 356 ? -11.932 -12.032 28.777 1.00 96.12 356 ILE A C 1
ATOM 2687 O O . ILE A 1 356 ? -12.308 -11.110 29.491 1.00 96.12 356 ILE A O 1
ATOM 2691 N N . VAL A 1 357 ? -12.703 -12.540 27.810 1.00 96.38 357 VAL A N 1
ATOM 2692 C CA . VAL A 1 357 ? -14.051 -12.025 27.516 1.00 96.38 357 VAL A CA 1
ATOM 2693 C C . VAL A 1 357 ? -14.945 -12.098 28.754 1.00 96.38 357 VAL A C 1
ATOM 2695 O O . VAL A 1 357 ? -15.545 -11.089 29.114 1.00 96.38 357 VAL A O 1
ATOM 2698 N N . ALA A 1 358 ? -14.966 -13.237 29.450 1.00 96.94 358 ALA A N 1
ATOM 2699 C CA . ALA A 1 358 ? -15.760 -13.418 30.661 1.00 96.94 358 ALA A CA 1
ATOM 2700 C C . ALA A 1 358 ? -15.368 -12.443 31.782 1.00 96.94 358 ALA A C 1
ATOM 2702 O O . ALA A 1 358 ? -16.239 -11.960 32.502 1.00 96.94 358 ALA A O 1
ATOM 2703 N N . ASP A 1 359 ? -14.080 -12.129 31.939 1.00 97.00 359 ASP A N 1
ATOM 2704 C CA . ASP A 1 359 ? -13.630 -11.146 32.926 1.00 97.00 359 ASP A CA 1
ATOM 2705 C C . ASP A 1 359 ? -14.002 -9.708 32.537 1.00 97.00 359 ASP A C 1
ATOM 2707 O O . ASP A 1 359 ? -14.499 -8.954 33.376 1.00 97.00 359 ASP A O 1
ATOM 2711 N N . LEU A 1 360 ? -13.837 -9.338 31.262 1.00 96.19 360 LEU A N 1
ATOM 2712 C CA . LEU A 1 360 ? -14.267 -8.033 30.752 1.00 96.19 360 LEU A CA 1
ATOM 2713 C C . LEU A 1 360 ? -15.777 -7.838 30.945 1.00 96.19 360 LEU A C 1
ATOM 2715 O O . LEU A 1 360 ? -16.197 -6.778 31.404 1.00 96.19 360 LEU A O 1
ATOM 2719 N N . ASP A 1 361 ? -16.582 -8.867 30.666 1.00 97.19 361 ASP A N 1
ATOM 2720 C CA . ASP A 1 361 ? -18.048 -8.844 30.771 1.00 97.19 361 ASP A CA 1
ATOM 2721 C C . ASP A 1 361 ? -18.553 -8.520 32.186 1.00 97.19 361 ASP A C 1
ATOM 2723 O O . ASP A 1 361 ? -19.640 -7.967 32.341 1.00 97.19 361 ASP A O 1
ATOM 2727 N N . ARG A 1 362 ? -17.751 -8.771 33.230 1.00 96.12 362 ARG A N 1
ATOM 2728 C CA . ARG A 1 362 ? -18.102 -8.423 34.621 1.00 96.12 362 ARG A CA 1
ATOM 2729 C C . ARG A 1 362 ? -18.094 -6.922 34.900 1.00 96.12 362 ARG A C 1
ATOM 2731 O O . ARG A 1 362 ? -18.588 -6.504 35.945 1.00 96.12 362 ARG A O 1
ATOM 2738 N N . ARG A 1 363 ? -17.475 -6.133 34.023 1.00 95.06 363 ARG A N 1
ATOM 2739 C CA . ARG A 1 363 ? -17.152 -4.720 34.255 1.00 95.06 363 ARG A CA 1
ATOM 2740 C C . ARG A 1 363 ? -17.340 -3.840 33.020 1.00 95.06 363 ARG A C 1
ATOM 2742 O O . ARG A 1 363 ? -16.831 -2.725 32.994 1.00 95.06 363 ARG A O 1
ATOM 2749 N N . ARG A 1 364 ? -18.044 -4.328 31.992 1.00 96.88 364 ARG A N 1
ATOM 2750 C CA . ARG A 1 364 ? -18.402 -3.493 30.840 1.00 96.88 364 ARG A CA 1
ATOM 2751 C C . ARG A 1 364 ? -19.309 -2.354 31.271 1.00 96.88 364 ARG A C 1
ATOM 2753 O O . ARG A 1 364 ? -20.222 -2.538 32.074 1.00 96.88 364 ARG A O 1
ATOM 2760 N N . HIS A 1 365 ? -19.072 -1.192 30.686 1.00 98.06 365 HIS A N 1
ATOM 2761 C CA . HIS A 1 365 ? -19.953 -0.053 30.842 1.00 98.06 365 HIS A CA 1
ATOM 2762 C C . HIS A 1 365 ? -21.214 -0.248 30.002 1.00 98.06 365 HIS A C 1
ATOM 2764 O O . HIS A 1 365 ? -21.134 -0.796 28.902 1.00 98.06 365 HIS A O 1
ATOM 2770 N N . PRO A 1 366 ? -22.375 0.240 30.461 1.00 96.94 366 PRO A N 1
ATOM 2771 C CA . PRO A 1 366 ? -23.663 -0.077 29.854 1.00 96.94 366 PRO A CA 1
ATOM 2772 C C . PRO A 1 366 ? -23.994 0.789 28.623 1.00 96.94 366 PRO A C 1
ATOM 2774 O O . PRO A 1 366 ? -25.165 0.963 28.273 1.00 96.94 366 PRO A O 1
ATOM 2777 N N . PHE A 1 367 ? -22.976 1.370 27.980 1.00 98.19 367 PHE A N 1
ATOM 2778 C CA . PHE A 1 367 ? -23.124 2.036 26.693 1.00 98.19 367 PHE A CA 1
ATOM 2779 C C . PHE A 1 367 ? -22.673 1.110 25.564 1.00 98.19 367 PHE A C 1
ATOM 2781 O O . PHE A 1 367 ? -21.699 0.364 25.678 1.00 98.19 367 PHE A O 1
ATOM 2788 N N . SER A 1 368 ? -23.375 1.194 24.442 1.00 98.50 368 SER A N 1
ATOM 2789 C CA . SER A 1 368 ? -23.038 0.506 23.202 1.00 98.50 368 SER A CA 1
ATOM 2790 C C . SER A 1 368 ? -22.648 1.510 22.123 1.00 98.50 368 SER A C 1
ATOM 2792 O O . SER A 1 368 ? -22.961 2.699 22.196 1.00 98.50 368 SER A O 1
ATOM 2794 N N . VAL A 1 369 ? -21.960 1.031 21.094 1.00 98.31 369 VAL A N 1
ATOM 2795 C CA . VAL A 1 369 ? -21.519 1.835 19.949 1.00 98.31 369 VAL A CA 1
ATOM 2796 C C . VAL A 1 369 ? -22.145 1.259 18.695 1.00 98.31 369 VAL A C 1
ATOM 2798 O O . VA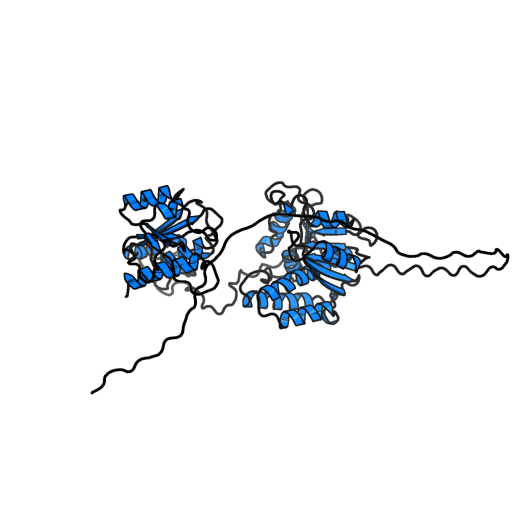L A 1 369 ? -22.096 0.054 18.503 1.00 98.31 369 VAL A O 1
ATOM 2801 N N . ALA A 1 370 ? -22.695 2.085 17.816 1.00 97.81 370 ALA A N 1
ATOM 2802 C CA . ALA A 1 370 ? -23.189 1.656 16.515 1.00 97.81 370 ALA A CA 1
ATOM 2803 C C . ALA A 1 370 ? -22.503 2.433 15.392 1.00 97.81 370 ALA A C 1
ATOM 2805 O O . ALA A 1 370 ? -22.279 3.633 15.524 1.00 97.81 370 ALA A O 1
ATOM 2806 N N . ILE A 1 371 ? -22.169 1.759 14.292 1.00 95.50 371 ILE A N 1
ATOM 2807 C CA . ILE A 1 371 ? -21.536 2.379 13.123 1.00 95.50 371 ILE A CA 1
ATOM 2808 C C . ILE A 1 371 ? -22.289 1.979 11.856 1.00 95.50 371 ILE A C 1
ATOM 2810 O O . ILE A 1 371 ? -22.449 0.787 11.573 1.00 95.50 371 ILE A O 1
ATOM 2814 N N . GLU A 1 372 ? -22.712 2.969 11.071 1.00 93.69 372 GLU A N 1
ATOM 2815 C CA . GLU A 1 372 ? -23.238 2.737 9.725 1.00 93.69 372 GLU A CA 1
ATOM 2816 C C . GLU A 1 372 ? -22.122 2.335 8.745 1.00 93.69 372 GLU A C 1
ATOM 2818 O O . GLU A 1 372 ? -21.085 2.983 8.649 1.00 93.69 372 GLU A O 1
ATOM 2823 N N . ASN A 1 373 ? -22.346 1.264 7.981 1.00 91.56 373 ASN A N 1
ATOM 2824 C CA . ASN A 1 373 ? -21.392 0.671 7.043 1.00 91.56 373 ASN A CA 1
ATOM 2825 C C . ASN A 1 373 ? -22.032 0.494 5.655 1.00 91.56 373 ASN A C 1
ATOM 2827 O O . ASN A 1 373 ? -22.302 -0.624 5.206 1.00 91.56 373 ASN A O 1
ATOM 2831 N N . TRP A 1 374 ? -22.305 1.600 4.960 1.00 79.25 374 TRP A N 1
ATOM 2832 C CA . TRP A 1 374 ? -22.933 1.578 3.629 1.00 79.25 374 TRP A CA 1
ATOM 2833 C C . TRP A 1 374 ? -21.920 1.594 2.478 1.00 79.25 374 TRP A C 1
ATOM 2835 O O . TRP A 1 374 ? -22.214 1.109 1.380 1.00 79.25 374 TRP A O 1
ATOM 2845 N N . GLN A 1 375 ? -20.712 2.095 2.733 1.00 73.00 375 GLN A N 1
ATOM 2846 C CA . GLN A 1 375 ? -19.555 2.088 1.838 1.00 73.00 375 GLN A CA 1
ATOM 2847 C C . GLN A 1 375 ? -18.373 1.365 2.498 1.00 73.00 375 GLN A C 1
ATOM 2849 O O . GLN A 1 375 ? -18.491 0.838 3.596 1.00 73.00 375 GLN A O 1
ATOM 2854 N N . HIS A 1 376 ? -17.235 1.248 1.811 1.00 66.56 376 HIS A N 1
ATOM 2855 C CA . HIS A 1 376 ? -16.053 0.643 2.428 1.00 66.56 376 HIS A CA 1
ATOM 2856 C C . HIS A 1 376 ? -15.397 1.635 3.400 1.00 66.56 376 HIS A C 1
ATOM 2858 O O . HIS A 1 376 ? -14.584 2.450 2.974 1.00 66.56 376 HIS A O 1
ATOM 2864 N N . ASP A 1 377 ? -15.751 1.563 4.686 1.00 75.50 377 ASP A N 1
ATOM 2865 C CA . ASP A 1 377 ? -15.202 2.441 5.726 1.00 75.50 377 ASP A CA 1
ATOM 2866 C C . ASP A 1 377 ? -13.955 1.822 6.393 1.00 75.50 377 ASP A C 1
ATOM 2868 O O . ASP A 1 377 ? -13.962 0.681 6.874 1.00 75.50 377 ASP A O 1
ATOM 2872 N N . LEU A 1 378 ? -12.850 2.576 6.394 1.00 77.62 378 LEU A N 1
ATOM 2873 C CA . LEU A 1 378 ? -11.563 2.154 6.955 1.00 77.62 378 LEU A CA 1
ATOM 2874 C C . LEU A 1 378 ? -11.474 2.360 8.480 1.00 77.62 378 LEU A C 1
ATOM 2876 O O . LEU A 1 378 ? -10.563 1.815 9.106 1.00 77.62 378 LEU A O 1
ATOM 2880 N N . ASN A 1 379 ? -12.413 3.094 9.084 1.00 86.25 379 ASN A N 1
ATOM 2881 C CA . ASN A 1 379 ? -12.395 3.503 10.490 1.00 86.25 379 ASN A CA 1
ATOM 2882 C C . ASN A 1 379 ? -13.035 2.491 11.441 1.00 86.25 379 ASN A C 1
ATOM 2884 O O . ASN A 1 379 ? -12.721 2.517 12.631 1.00 86.25 379 ASN A O 1
ATOM 2888 N N . ILE A 1 380 ? -13.896 1.589 10.948 1.00 91.25 380 ILE A N 1
ATOM 2889 C CA . ILE A 1 380 ? -14.679 0.667 11.796 1.00 91.25 380 ILE A CA 1
ATOM 2890 C C . ILE A 1 380 ? -13.769 -0.126 12.742 1.00 91.25 380 ILE A C 1
ATOM 2892 O O . ILE A 1 380 ? -14.060 -0.231 13.930 1.00 91.25 380 ILE A O 1
ATOM 2896 N N . GLY A 1 381 ? -12.627 -0.625 12.258 1.00 91.50 381 GLY A N 1
ATOM 2897 C CA . GLY A 1 381 ? -11.679 -1.330 13.121 1.00 91.50 381 GLY A CA 1
ATOM 2898 C C . GLY A 1 381 ? -11.103 -0.471 14.242 1.00 91.50 381 GLY A C 1
ATOM 2899 O O . GLY A 1 381 ? -11.002 -0.947 15.369 1.00 91.50 381 GLY A O 1
ATOM 2900 N N . SER A 1 382 ? -10.776 0.791 13.971 1.00 92.94 382 SER A N 1
ATOM 2901 C CA . SER A 1 382 ? -10.304 1.713 15.009 1.00 92.94 382 SER A CA 1
ATOM 2902 C C . SER A 1 382 ? -11.400 1.997 16.038 1.00 92.94 382 SER A C 1
ATOM 2904 O O . SER A 1 382 ? -11.119 1.993 17.231 1.00 92.94 382 SER A O 1
ATOM 2906 N N . ILE A 1 383 ? -12.654 2.154 15.601 1.00 95.56 383 ILE A N 1
ATOM 2907 C CA . ILE A 1 383 ? -13.800 2.368 16.498 1.00 95.56 383 ILE A CA 1
ATOM 2908 C C . ILE A 1 383 ? -14.037 1.143 17.392 1.00 95.56 383 ILE A C 1
ATOM 2910 O O . ILE A 1 383 ? -14.207 1.303 18.597 1.00 95.56 383 ILE A O 1
ATOM 2914 N N . VAL A 1 384 ? -13.984 -0.076 16.842 1.00 96.25 384 VAL A N 1
ATOM 2915 C CA . VAL A 1 384 ? -14.097 -1.326 17.622 1.00 96.25 384 VAL A CA 1
ATOM 2916 C C . VAL A 1 384 ? -12.996 -1.415 18.680 1.00 96.25 384 VAL A C 1
ATOM 2918 O O . VAL A 1 384 ? -13.273 -1.753 19.831 1.00 96.25 384 VAL A O 1
ATOM 2921 N N . ARG A 1 385 ? -11.758 -1.060 18.316 1.00 94.62 385 ARG A N 1
ATOM 2922 C CA . ARG A 1 385 ? -10.629 -1.029 19.253 1.00 94.62 385 ARG A CA 1
ATOM 2923 C C . ARG A 1 385 ? -10.846 -0.021 20.376 1.00 94.62 385 ARG A C 1
ATOM 2925 O O . ARG A 1 385 ? -10.608 -0.343 21.535 1.00 94.62 385 ARG A O 1
ATOM 2932 N N . THR A 1 386 ? -11.304 1.180 20.044 1.00 96.88 386 THR A N 1
ATOM 2933 C CA . THR A 1 386 ? -11.626 2.222 21.023 1.00 96.88 386 THR A CA 1
ATOM 2934 C C . THR A 1 386 ? -12.771 1.800 21.943 1.00 96.88 386 THR A C 1
ATOM 2936 O O . THR A 1 386 ? -12.673 1.980 23.152 1.00 96.88 386 THR A O 1
ATOM 2939 N N . ALA A 1 387 ? -13.812 1.165 21.403 1.00 97.81 387 ALA A N 1
ATOM 2940 C CA . ALA A 1 387 ? -14.922 0.635 22.187 1.00 97.81 387 ALA A CA 1
ATOM 2941 C C . ALA A 1 387 ? -14.466 -0.460 23.164 1.00 97.81 387 ALA A C 1
ATOM 2943 O O . ALA A 1 387 ? -14.928 -0.494 24.296 1.00 97.81 387 ALA A O 1
ATOM 2944 N N . ASN A 1 388 ? -13.544 -1.340 22.758 1.00 96.44 388 ASN A N 1
ATOM 2945 C CA . ASN A 1 388 ? -12.940 -2.315 23.670 1.00 96.44 388 ASN A CA 1
ATOM 2946 C C . ASN A 1 388 ? -12.090 -1.634 24.760 1.00 96.44 388 ASN A C 1
ATOM 2948 O O . ASN A 1 388 ? -12.194 -2.007 25.924 1.00 96.44 388 ASN A O 1
ATOM 2952 N N . ALA A 1 389 ? -11.305 -0.612 24.401 1.00 94.56 389 ALA A N 1
ATOM 2953 C CA . ALA A 1 389 ? -10.471 0.131 25.347 1.00 94.56 389 ALA A CA 1
ATOM 2954 C C . ALA A 1 389 ? -11.293 0.868 26.419 1.00 94.56 389 ALA A C 1
ATOM 2956 O O . ALA A 1 389 ? -10.899 0.883 27.580 1.00 94.56 389 ALA A O 1
ATOM 2957 N N . PHE A 1 390 ? -12.446 1.425 26.041 1.00 96.69 390 PHE A N 1
ATOM 2958 C CA . PHE A 1 390 ? -13.410 2.033 26.962 1.00 96.69 390 PHE A CA 1
ATOM 2959 C C . PHE A 1 390 ? -14.472 1.047 27.466 1.00 96.69 390 PHE A C 1
ATOM 2961 O O . PHE A 1 390 ? -15.519 1.487 27.915 1.00 96.69 390 PHE A O 1
ATOM 2968 N N . LEU A 1 391 ? -14.246 -0.269 27.348 1.00 96.50 391 LEU A N 1
ATOM 2969 C CA . LEU A 1 391 ? -15.132 -1.325 27.857 1.00 96.50 391 LEU A CA 1
ATOM 2970 C C . LEU A 1 391 ? -16.622 -1.149 27.519 1.00 96.50 391 LEU A C 1
ATOM 2972 O O . LEU A 1 391 ? -17.487 -1.477 28.330 1.00 96.50 391 LEU A O 1
ATOM 2976 N N . ALA A 1 392 ? -16.932 -0.679 26.310 1.00 98.19 392 ALA A N 1
ATOM 2977 C CA . ALA A 1 392 ? -18.304 -0.618 25.818 1.00 98.19 392 ALA A CA 1
ATOM 2978 C C . ALA A 1 392 ? -18.951 -2.014 25.849 1.00 98.19 392 ALA A C 1
ATOM 2980 O O . ALA A 1 392 ? -18.279 -3.022 25.577 1.00 98.19 392 ALA A O 1
ATOM 2981 N N . GLU A 1 393 ? -20.253 -2.057 26.130 1.00 97.81 393 GLU A N 1
ATOM 2982 C CA . GLU A 1 393 ? -21.049 -3.282 26.228 1.00 97.81 393 GLU A CA 1
ATOM 2983 C C . GLU A 1 393 ? -21.048 -4.056 24.909 1.00 97.81 393 GLU A C 1
ATOM 2985 O O . GLU A 1 393 ? -20.750 -5.248 24.877 1.00 97.81 393 GLU A O 1
ATOM 2990 N N . THR A 1 394 ? -21.388 -3.386 23.809 1.00 98.19 394 THR A N 1
ATOM 2991 C CA . THR A 1 394 ? -21.500 -4.001 22.483 1.00 98.19 394 THR A CA 1
ATOM 2992 C C . THR A 1 394 ? -21.173 -2.994 21.385 1.00 98.19 394 THR A C 1
ATOM 2994 O O . THR A 1 394 ? -21.448 -1.797 21.498 1.00 98.19 394 THR A O 1
ATOM 2997 N N . VAL A 1 395 ? -20.588 -3.487 20.292 1.00 98.31 395 VAL A N 1
ATOM 2998 C CA . VAL A 1 395 ? -20.440 -2.748 19.037 1.00 98.31 395 VAL A CA 1
ATOM 2999 C C . VAL A 1 395 ? -21.408 -3.299 17.993 1.00 98.31 395 VAL A C 1
ATOM 3001 O O . VAL A 1 395 ? -21.413 -4.489 17.692 1.00 98.31 395 VAL A O 1
ATOM 3004 N N . HIS A 1 396 ? -22.200 -2.423 17.394 1.00 98.19 396 HIS A N 1
ATOM 3005 C CA . HIS A 1 396 ? -23.174 -2.735 16.365 1.00 98.19 396 HIS A CA 1
ATOM 3006 C C . HIS A 1 396 ? -22.679 -2.261 14.999 1.00 98.19 396 HIS A C 1
ATOM 3008 O O . HIS A 1 396 ? -22.377 -1.085 14.801 1.00 98.19 396 HIS A O 1
ATOM 3014 N N . ILE A 1 397 ? -22.627 -3.175 14.037 1.00 97.12 397 ILE A N 1
ATOM 3015 C CA . ILE A 1 397 ? -22.342 -2.868 12.635 1.00 97.12 397 ILE A CA 1
ATOM 3016 C C . ILE A 1 397 ? -23.666 -2.835 11.887 1.00 97.12 397 ILE A C 1
ATOM 3018 O O . ILE A 1 397 ? -24.369 -3.842 11.855 1.00 97.12 397 ILE A O 1
ATOM 3022 N N . VAL A 1 398 ? -23.996 -1.697 11.285 1.00 96.12 398 VAL A N 1
ATOM 3023 C CA . VAL A 1 398 ? -25.277 -1.472 10.606 1.00 96.12 398 VAL A CA 1
ATOM 3024 C C . VAL A 1 398 ? -25.059 -1.412 9.097 1.00 96.12 398 VAL A C 1
ATOM 3026 O O . VAL A 1 398 ? -24.175 -0.694 8.636 1.00 96.12 398 VAL A O 1
ATOM 3029 N N . GLY A 1 399 ? -25.836 -2.150 8.308 1.00 94.50 399 GLY A N 1
ATOM 3030 C CA . GLY A 1 399 ? -25.665 -2.212 6.856 1.00 94.50 399 GLY A CA 1
ATOM 3031 C C . GLY A 1 399 ? -24.790 -3.391 6.435 1.00 94.50 399 GLY A C 1
ATOM 3032 O O . GLY A 1 399 ? -25.095 -4.554 6.708 1.00 94.50 399 GLY A O 1
ATOM 3033 N N . ARG A 1 400 ? -23.673 -3.135 5.740 1.00 91.81 400 ARG A N 1
ATOM 3034 C CA . ARG A 1 400 ? -22.804 -4.213 5.240 1.00 91.81 400 ARG A CA 1
ATOM 3035 C C . ARG A 1 400 ? -22.216 -5.019 6.402 1.00 91.81 400 ARG A C 1
ATOM 3037 O O . ARG A 1 400 ? -21.513 -4.497 7.262 1.00 91.81 400 ARG A O 1
ATOM 3044 N N . ARG A 1 401 ? -22.374 -6.343 6.351 1.00 92.00 401 ARG A N 1
ATOM 3045 C CA . ARG A 1 401 ? -21.810 -7.265 7.353 1.00 92.00 401 ARG A CA 1
ATOM 3046 C C . ARG A 1 401 ? -20.276 -7.301 7.373 1.00 92.00 401 ARG A C 1
ATOM 3048 O O . ARG A 1 401 ? -19.667 -7.555 8.410 1.00 92.00 401 ARG A O 1
ATOM 3055 N N . ARG A 1 402 ? -19.630 -7.099 6.218 1.00 88.44 402 ARG A N 1
ATOM 3056 C CA . ARG A 1 402 ? -18.162 -7.102 6.097 1.00 88.44 402 ARG A CA 1
ATOM 3057 C C . ARG A 1 402 ? -17.608 -5.694 6.290 1.00 88.44 402 ARG A C 1
ATOM 3059 O O . ARG A 1 402 ? -18.042 -4.763 5.618 1.00 88.44 402 ARG A O 1
ATOM 3066 N N . TRP A 1 403 ? -16.594 -5.575 7.137 1.00 90.56 403 TRP A N 1
ATOM 3067 C CA . TRP A 1 403 ? -15.919 -4.321 7.466 1.00 90.56 403 TRP A CA 1
ATOM 3068 C C . TRP A 1 403 ? -14.404 -4.530 7.606 1.00 90.56 403 TRP A C 1
ATOM 3070 O O . TRP A 1 403 ? -13.927 -5.665 7.724 1.00 90.56 403 TRP A O 1
ATOM 3080 N N . ASN A 1 404 ? -13.625 -3.447 7.544 1.00 82.62 404 ASN A N 1
ATOM 3081 C CA . ASN A 1 404 ? -12.167 -3.516 7.615 1.00 82.62 404 ASN A CA 1
ATOM 3082 C C . ASN A 1 404 ? -11.673 -3.703 9.061 1.00 82.62 404 ASN A C 1
ATOM 3084 O O . ASN A 1 404 ? -11.640 -2.762 9.853 1.00 82.62 404 ASN A O 1
ATOM 3088 N N . LYS A 1 405 ? -11.213 -4.918 9.377 1.00 86.12 405 LYS A N 1
ATOM 3089 C CA . LYS A 1 405 ? -10.713 -5.293 10.708 1.00 86.12 405 LYS A CA 1
ATOM 3090 C C . LYS A 1 405 ? -9.295 -4.824 11.031 1.00 86.12 405 LYS A C 1
ATOM 3092 O O . LYS A 1 405 ? -8.853 -4.977 12.164 1.00 86.12 405 LYS A O 1
ATOM 3097 N N . ARG A 1 406 ? -8.561 -4.251 10.070 1.00 74.75 406 ARG A N 1
ATOM 3098 C CA . ARG A 1 406 ? -7.137 -3.918 10.246 1.00 74.75 406 ARG A CA 1
ATOM 3099 C C . ARG A 1 406 ? -6.902 -2.978 11.431 1.00 74.75 406 ARG A C 1
ATOM 3101 O O . ARG A 1 406 ? -5.997 -3.230 12.217 1.00 74.75 406 ARG A O 1
ATOM 3108 N N . GLY A 1 407 ? -7.734 -1.946 11.586 1.00 79.56 407 GLY A N 1
ATOM 3109 C CA . GLY A 1 407 ? -7.631 -0.995 12.702 1.00 79.56 407 GLY A CA 1
ATOM 3110 C C . GLY A 1 407 ? -7.935 -1.604 14.076 1.00 79.56 407 GLY A C 1
ATOM 3111 O O . GLY A 1 407 ? -7.492 -1.068 15.090 1.00 79.56 407 GLY A O 1
ATOM 3112 N N . ALA A 1 408 ? -8.628 -2.751 14.115 1.00 83.00 408 ALA A N 1
ATOM 3113 C CA . ALA A 1 408 ? -9.008 -3.408 15.361 1.00 83.00 408 ALA A CA 1
ATOM 3114 C C . ALA A 1 408 ? -7.813 -4.059 16.064 1.00 83.00 408 ALA A C 1
ATOM 3116 O O . ALA A 1 408 ? -7.860 -4.265 17.270 1.00 83.00 408 ALA A O 1
ATOM 3117 N N . MET A 1 409 ? -6.729 -4.385 15.348 1.00 78.56 409 MET A N 1
ATOM 3118 C CA . MET A 1 409 ? -5.564 -5.068 15.931 1.00 78.56 409 MET A CA 1
ATOM 3119 C C . MET A 1 409 ? -5.959 -6.339 16.713 1.00 78.56 409 MET A C 1
ATOM 3121 O O . MET A 1 409 ? -5.454 -6.583 17.804 1.00 78.56 409 MET A O 1
ATOM 3125 N N . VAL A 1 410 ? -6.896 -7.127 16.161 1.00 84.38 410 VAL A N 1
ATOM 3126 C CA . VAL A 1 410 ? -7.452 -8.370 16.746 1.00 84.38 410 VAL A CA 1
ATOM 3127 C C . VAL A 1 410 ? -8.334 -8.152 17.992 1.00 84.38 410 VAL A C 1
ATOM 3129 O O . VAL A 1 410 ? -8.933 -9.099 18.495 1.00 84.38 410 VAL A O 1
ATOM 3132 N N . THR A 1 411 ? -8.517 -6.908 18.456 1.00 83.38 411 THR A N 1
ATOM 3133 C CA . THR A 1 411 ? -9.391 -6.613 19.612 1.00 83.38 411 THR A CA 1
ATOM 3134 C C . THR A 1 411 ? -10.863 -6.938 19.371 1.00 83.38 411 THR A C 1
ATOM 3136 O O . THR A 1 411 ? -11.604 -7.149 20.326 1.00 83.38 411 THR A O 1
ATOM 3139 N N . ASP A 1 412 ? -11.275 -7.085 18.107 1.00 87.06 412 ASP A N 1
ATOM 3140 C CA . ASP A 1 412 ? -12.616 -7.540 17.733 1.00 87.06 412 ASP A CA 1
ATOM 3141 C C . ASP A 1 412 ? -12.952 -8.939 18.263 1.00 87.06 412 ASP A C 1
ATOM 3143 O O . ASP A 1 412 ? -14.123 -9.285 18.347 1.00 87.06 412 ASP A O 1
ATOM 3147 N N . ARG A 1 413 ? -11.945 -9.734 18.645 1.00 90.19 413 ARG A N 1
ATOM 3148 C CA . ARG A 1 413 ? -12.142 -11.040 19.284 1.00 90.19 413 ARG A CA 1
ATOM 3149 C C . ARG A 1 413 ? -12.506 -10.961 20.768 1.00 90.19 413 ARG A C 1
ATOM 3151 O O . ARG A 1 413 ? -13.078 -11.908 21.289 1.00 90.19 413 ARG A O 1
ATOM 3158 N N . TYR A 1 414 ? -12.173 -9.854 21.432 1.00 93.69 414 TYR A N 1
ATOM 3159 C CA . TYR A 1 414 ? -12.452 -9.625 22.856 1.00 93.69 414 TYR A CA 1
ATOM 3160 C C . TYR A 1 414 ? -13.646 -8.679 23.075 1.00 93.69 414 TYR A C 1
ATOM 3162 O O . TYR A 1 414 ? -13.920 -8.256 24.201 1.00 93.69 414 TYR A O 1
ATOM 3170 N N . GLN A 1 415 ? -14.332 -8.288 21.998 1.00 96.62 415 GLN A N 1
ATOM 3171 C CA . GLN A 1 415 ? -15.462 -7.367 22.017 1.00 96.62 415 GLN A CA 1
ATOM 3172 C C . GLN A 1 415 ? -16.707 -8.041 21.438 1.00 96.62 415 GLN A C 1
ATOM 3174 O O . GLN A 1 415 ? -16.624 -8.748 20.435 1.00 96.62 415 GLN A O 1
ATOM 3179 N N . HIS A 1 416 ? -17.869 -7.777 22.033 1.00 97.44 416 HIS A N 1
ATOM 3180 C CA . HIS A 1 416 ? -19.152 -8.197 21.481 1.00 97.44 416 HIS A CA 1
ATOM 3181 C C . HIS A 1 416 ? -19.458 -7.365 20.239 1.00 97.44 416 HIS A C 1
ATOM 3183 O O . HIS A 1 416 ? -19.580 -6.141 20.313 1.00 97.44 416 HIS A O 1
ATOM 3189 N N . VAL A 1 417 ? -19.557 -8.028 19.085 1.00 97.19 417 VAL A N 1
ATOM 3190 C CA . VAL A 1 417 ? -19.876 -7.386 17.805 1.00 97.19 417 VAL A CA 1
ATOM 3191 C C . VAL A 1 417 ? -21.147 -7.995 17.227 1.00 97.19 417 VAL A C 1
ATOM 3193 O O . VAL A 1 417 ? -21.174 -9.168 16.855 1.00 97.19 417 VAL A O 1
ATOM 3196 N N . VAL A 1 418 ? -22.189 -7.177 17.112 1.00 97.69 418 VAL A N 1
ATOM 3197 C CA . VAL A 1 418 ? -23.497 -7.554 16.567 1.00 97.69 418 VAL A CA 1
ATOM 3198 C C . VAL A 1 418 ? -23.691 -6.877 15.214 1.00 97.69 418 VAL A C 1
ATOM 3200 O O . VAL A 1 418 ? -23.277 -5.740 15.010 1.00 97.69 418 VAL A O 1
ATOM 3203 N N . HIS A 1 419 ? -24.309 -7.575 14.267 1.00 97.88 419 HIS A N 1
ATOM 3204 C CA . HIS A 1 419 ? -24.621 -7.036 12.943 1.00 97.88 419 HIS A CA 1
ATOM 3205 C C . HIS A 1 419 ? -26.130 -6.838 12.798 1.00 97.88 419 HIS A C 1
ATOM 3207 O O . HIS A 1 419 ? -26.902 -7.693 13.226 1.00 97.88 419 HIS A O 1
ATOM 3213 N N . HIS A 1 420 ? -26.511 -5.721 12.182 1.00 97.44 420 HIS A N 1
ATOM 3214 C CA . HIS A 1 420 ? -27.872 -5.393 11.772 1.00 97.44 420 HIS A CA 1
ATOM 3215 C C . HIS A 1 420 ? -27.879 -5.082 10.275 1.00 97.44 420 HIS A C 1
ATOM 3217 O O . HIS A 1 420 ? -26.985 -4.386 9.785 1.00 97.44 420 HIS A O 1
ATOM 3223 N N . ASP A 1 421 ? -28.882 -5.574 9.551 1.00 96.19 421 ASP A N 1
ATOM 3224 C CA . ASP A 1 421 ? -28.991 -5.354 8.102 1.00 96.19 421 ASP A CA 1
ATOM 3225 C C . ASP A 1 421 ? -29.201 -3.875 7.748 1.00 96.19 421 ASP A C 1
ATOM 3227 O O . ASP A 1 421 ? -28.703 -3.409 6.723 1.00 96.19 421 ASP A O 1
ATOM 3231 N N . ASP A 1 422 ? -29.876 -3.123 8.618 1.00 95.25 422 ASP A N 1
ATOM 3232 C CA . ASP A 1 422 ? -30.180 -1.707 8.444 1.00 95.25 422 ASP A CA 1
ATOM 3233 C C . ASP A 1 422 ? -30.388 -0.980 9.787 1.00 95.25 422 ASP A C 1
ATOM 3235 O O . ASP A 1 422 ? -30.297 -1.562 10.877 1.00 95.25 422 ASP A O 1
ATOM 3239 N N . VAL A 1 423 ? -30.625 0.333 9.701 1.00 95.12 423 VAL A N 1
ATOM 3240 C CA . VAL A 1 423 ? -30.883 1.203 10.857 1.00 95.12 423 VAL A CA 1
ATOM 3241 C C . VAL A 1 423 ? -32.142 0.758 11.601 1.00 95.12 423 VAL A C 1
ATOM 3243 O O . VAL A 1 423 ? -32.147 0.752 12.832 1.00 95.12 423 VAL A O 1
ATOM 3246 N N . GLY A 1 424 ? -33.181 0.321 10.886 1.00 96.25 424 GLY A N 1
ATOM 3247 C CA . GLY A 1 424 ? -34.404 -0.223 11.474 1.00 96.25 424 GLY A CA 1
ATOM 3248 C C . GLY A 1 424 ? -34.139 -1.397 12.420 1.00 96.25 424 GLY A C 1
ATOM 3249 O O . GLY A 1 424 ? -34.685 -1.426 13.526 1.00 96.25 424 GLY A O 1
ATOM 3250 N N . GLY A 1 425 ? -33.251 -2.319 12.038 1.00 97.38 425 GLY A N 1
ATOM 3251 C CA . GLY A 1 425 ? -32.810 -3.439 12.873 1.00 97.38 425 GLY A CA 1
ATOM 3252 C C . GLY A 1 425 ? -32.123 -2.989 14.165 1.00 97.38 425 GLY A C 1
ATOM 3253 O O . GLY A 1 425 ? -32.476 -3.458 15.251 1.00 97.38 425 GLY A O 1
ATOM 3254 N N . LEU A 1 426 ? -31.215 -2.009 14.075 1.00 97.69 426 LEU A N 1
ATOM 3255 C CA . LEU A 1 426 ? -30.581 -1.413 15.257 1.00 97.69 426 LEU A CA 1
ATOM 3256 C C . LEU A 1 426 ? -31.618 -0.770 16.190 1.00 97.69 426 LEU A C 1
ATOM 3258 O O . LEU A 1 426 ? -31.575 -0.974 17.404 1.00 97.69 426 LEU A O 1
ATOM 3262 N N . LEU A 1 427 ? -32.551 0.006 15.638 1.00 96.31 427 LEU A N 1
ATOM 3263 C CA . LEU A 1 427 ? -33.578 0.702 16.415 1.00 96.31 427 LEU A CA 1
ATOM 3264 C C . LEU A 1 427 ? -34.542 -0.275 17.091 1.00 96.31 427 LEU A C 1
ATOM 3266 O O . LEU A 1 427 ? -34.948 -0.055 18.232 1.00 96.31 427 LEU A O 1
ATOM 3270 N N . ALA A 1 428 ? -34.899 -1.368 16.414 1.00 96.88 428 ALA A N 1
ATOM 3271 C CA . ALA A 1 428 ? -35.712 -2.426 16.999 1.00 96.88 428 ALA A CA 1
ATOM 3272 C C . ALA A 1 428 ? -35.008 -3.053 18.211 1.00 96.88 428 ALA A C 1
ATOM 3274 O O . ALA A 1 428 ? -35.628 -3.187 19.268 1.00 96.88 428 ALA A O 1
ATOM 3275 N N . TRP A 1 429 ? -33.711 -3.349 18.082 1.00 97.56 429 TRP A N 1
ATOM 3276 C CA . TRP A 1 429 ? -32.881 -3.864 19.173 1.00 97.56 429 TRP A CA 1
ATOM 3277 C C . TRP A 1 429 ? -32.802 -2.891 20.359 1.00 97.56 429 TRP A C 1
ATOM 3279 O O . TRP A 1 429 ? -32.953 -3.312 21.510 1.00 97.56 429 TRP A O 1
ATOM 3289 N N . ALA A 1 430 ? -32.607 -1.597 20.081 1.00 97.38 430 ALA A N 1
ATOM 3290 C CA . ALA A 1 430 ? -32.493 -0.555 21.100 1.00 97.38 430 ALA A CA 1
ATOM 3291 C C . ALA A 1 430 ? -33.819 -0.358 21.853 1.00 97.38 430 ALA A C 1
ATOM 3293 O O . ALA A 1 430 ? -33.845 -0.332 23.085 1.00 97.38 430 ALA A O 1
ATOM 3294 N N . ARG A 1 431 ? -34.940 -0.322 21.120 1.00 95.94 431 ARG A N 1
ATOM 3295 C CA . ARG A 1 431 ? -36.291 -0.195 21.683 1.00 95.94 431 ARG A CA 1
ATOM 3296 C C . ARG A 1 431 ? -36.677 -1.388 22.551 1.00 95.94 431 ARG A C 1
ATOM 3298 O O . ARG A 1 431 ? -37.241 -1.184 23.620 1.00 95.94 431 ARG A O 1
ATOM 3305 N N . GLU A 1 432 ? -36.364 -2.612 22.123 1.00 97.00 432 GLU A N 1
ATOM 3306 C CA . GLU A 1 432 ? -36.620 -3.831 22.908 1.00 97.00 432 GLU A CA 1
ATOM 3307 C C . GLU A 1 432 ? -35.934 -3.782 24.284 1.00 97.00 432 GLU A C 1
ATOM 3309 O O . GLU A 1 432 ? -36.469 -4.279 25.271 1.00 97.00 432 GLU A O 1
ATOM 3314 N N . ARG A 1 433 ? -34.767 -3.134 24.362 1.00 96.50 433 ARG A N 1
ATOM 3315 C CA . ARG A 1 433 ? -33.961 -3.011 25.587 1.00 96.50 433 ARG A CA 1
ATOM 3316 C C . ARG A 1 433 ? -34.177 -1.697 26.341 1.00 96.50 433 ARG A C 1
ATOM 3318 O O . ARG A 1 433 ? -33.559 -1.500 27.384 1.00 96.50 433 ARG A O 1
ATOM 3325 N N . GLY A 1 434 ? -35.033 -0.809 25.831 1.00 96.25 434 GLY A N 1
ATOM 3326 C CA . GLY A 1 434 ? -35.278 0.511 26.413 1.00 96.25 434 GLY A CA 1
ATOM 3327 C C . GLY A 1 434 ? -34.036 1.408 26.440 1.00 96.25 434 GLY A C 1
ATOM 3328 O O . GLY A 1 434 ? -33.854 2.160 27.395 1.00 96.25 434 GLY A O 1
ATOM 3329 N N . VAL A 1 435 ? -33.161 1.300 25.433 1.00 96.81 435 VAL A N 1
ATOM 3330 C CA . VAL A 1 435 ? -31.881 2.023 25.375 1.00 96.81 435 VAL A CA 1
ATOM 3331 C C . VAL A 1 435 ? -31.981 3.172 24.364 1.00 96.81 435 VAL A C 1
ATOM 3333 O O . VAL A 1 435 ? -32.265 2.902 23.198 1.00 96.81 435 VAL A O 1
ATOM 3336 N N . PRO A 1 436 ? -31.747 4.437 24.762 1.00 97.94 436 PRO A N 1
ATOM 3337 C CA . PRO A 1 436 ? -31.796 5.570 23.845 1.00 97.94 436 PRO A CA 1
ATOM 3338 C C . PRO A 1 436 ? -30.627 5.556 22.853 1.00 97.94 436 PRO A C 1
ATOM 3340 O O . PRO A 1 436 ? -29.493 5.222 23.210 1.00 97.94 436 PRO A O 1
ATOM 3343 N N . VAL A 1 437 ? -30.891 5.980 21.621 1.00 98.50 437 VAL A N 1
ATOM 3344 C CA . VAL A 1 437 ? -29.906 6.135 20.549 1.00 98.50 437 VAL A CA 1
ATOM 3345 C C . VAL A 1 437 ? -29.503 7.603 20.433 1.00 98.50 437 VAL A C 1
ATOM 3347 O O . VAL A 1 437 ? -30.307 8.470 20.092 1.00 98.50 437 VAL A O 1
ATOM 3350 N N . VAL A 1 438 ? -28.229 7.887 20.690 1.00 98.44 438 VAL A N 1
ATOM 3351 C CA . VAL A 1 438 ? -27.626 9.215 20.560 1.00 98.44 438 VAL A CA 1
ATOM 3352 C C . VAL A 1 438 ? -26.789 9.244 19.287 1.00 98.44 438 VAL A C 1
ATOM 3354 O O . VAL A 1 438 ? -25.718 8.643 19.215 1.00 98.44 438 VAL A O 1
ATOM 3357 N N . ALA A 1 439 ? -27.276 9.952 18.274 1.00 98.00 439 ALA A N 1
ATOM 3358 C CA . ALA A 1 439 ? -26.563 10.162 17.022 1.00 98.00 439 ALA A CA 1
ATOM 3359 C C . ALA A 1 439 ? -25.416 11.165 17.201 1.00 98.00 439 ALA A C 1
ATOM 3361 O O . ALA A 1 439 ? -25.591 12.216 17.818 1.00 98.00 439 ALA A O 1
ATOM 3362 N N . VAL A 1 440 ? -24.260 10.870 16.612 1.00 96.62 440 VAL A N 1
ATOM 3363 C CA . VAL A 1 440 ? -23.088 11.750 16.602 1.00 96.62 440 VAL A CA 1
ATOM 3364 C C . VAL A 1 440 ? -22.849 12.245 15.180 1.00 96.62 440 VAL A C 1
ATOM 3366 O O . VAL A 1 440 ? -22.301 11.524 14.347 1.00 96.62 440 VAL A O 1
ATOM 3369 N N . ASP A 1 441 ? -23.258 13.483 14.904 1.00 94.38 441 ASP A N 1
ATOM 3370 C CA . ASP A 1 441 ? -23.080 14.120 13.596 1.00 94.38 441 ASP A CA 1
ATOM 3371 C C . ASP A 1 441 ? -23.094 15.652 13.708 1.00 94.38 441 ASP A C 1
ATOM 3373 O O . ASP A 1 441 ? -23.705 16.226 14.612 1.00 94.38 441 ASP A O 1
ATOM 3377 N N . ASN A 1 442 ? -22.438 16.335 12.773 1.00 91.25 442 ASN A N 1
ATOM 3378 C CA . ASN A 1 442 ? -22.349 17.789 12.704 1.00 91.25 442 ASN A CA 1
ATOM 3379 C C . ASN A 1 442 ? -23.449 18.371 11.798 1.00 91.25 442 ASN A C 1
ATOM 3381 O O . ASN A 1 442 ? -23.179 18.863 10.700 1.00 91.25 442 ASN A O 1
ATOM 3385 N N . VAL A 1 443 ? -24.702 18.313 12.262 1.00 91.00 443 VAL A N 1
ATOM 3386 C CA . VAL A 1 443 ? -25.875 18.862 11.563 1.00 91.00 443 VAL A CA 1
ATOM 3387 C C . VAL A 1 443 ? -26.482 20.040 12.327 1.00 91.00 443 VAL A C 1
ATOM 3389 O O . VAL A 1 443 ? -26.229 20.241 13.510 1.00 91.00 443 VAL A O 1
ATOM 3392 N N . ALA A 1 444 ? -27.323 20.837 11.661 1.00 88.69 444 ALA A N 1
ATOM 3393 C CA . ALA A 1 444 ? -27.841 22.094 12.215 1.00 88.69 444 ALA A CA 1
ATOM 3394 C C . ALA A 1 444 ? -28.596 21.953 13.554 1.00 88.69 444 ALA A C 1
ATOM 3396 O O . ALA A 1 444 ? -28.643 22.904 14.328 1.00 88.69 444 ALA A O 1
ATOM 3397 N N . ARG A 1 445 ? -29.193 20.784 13.825 1.00 91.94 445 ARG A N 1
ATOM 3398 C CA . ARG A 1 445 ? -29.928 20.512 15.071 1.00 91.94 445 ARG A CA 1
ATOM 3399 C C . ARG A 1 445 ? -29.079 19.880 16.178 1.00 91.94 445 ARG A C 1
ATOM 3401 O O . ARG A 1 445 ? -29.623 19.571 17.233 1.00 91.94 445 ARG A O 1
ATOM 3408 N N . SER A 1 446 ? -27.796 19.625 15.925 1.00 94.38 446 SER A N 1
ATOM 3409 C CA . SER A 1 446 ? -26.925 18.967 16.892 1.00 94.38 446 SER A CA 1
ATOM 3410 C C . SER A 1 446 ? -26.650 19.871 18.088 1.00 94.38 446 SER A C 1
ATOM 3412 O O . SER A 1 446 ? -26.410 21.070 17.936 1.00 94.38 446 SER A O 1
ATOM 3414 N N . VAL A 1 447 ? -26.627 19.284 19.282 1.00 96.44 447 VAL A N 1
ATOM 3415 C CA . VAL A 1 447 ? -26.199 19.976 20.503 1.00 96.44 447 VAL A CA 1
ATOM 3416 C C . VAL A 1 447 ? -24.738 19.643 20.834 1.00 96.44 447 VAL A C 1
ATOM 3418 O O . VAL A 1 447 ? -24.286 18.533 20.554 1.00 96.44 447 VAL A O 1
ATOM 3421 N N . PRO A 1 448 ? -23.964 20.568 21.427 1.00 96.88 448 PRO A N 1
ATOM 3422 C CA . PRO A 1 448 ? -22.578 20.290 21.793 1.00 96.88 448 PRO A CA 1
ATOM 3423 C C . PRO A 1 448 ? -22.463 19.164 22.826 1.00 96.88 448 PRO A C 1
ATOM 3425 O O . PRO A 1 448 ? -23.058 19.254 23.908 1.00 96.88 448 PRO A O 1
ATOM 3428 N N . VAL A 1 449 ? -21.679 18.130 22.507 1.00 97.19 449 VAL A N 1
ATOM 3429 C CA . VAL A 1 449 ? -21.530 16.932 23.348 1.00 97.19 449 VAL A CA 1
ATOM 3430 C C . VAL A 1 449 ? -20.951 17.263 24.724 1.00 97.19 449 VAL A C 1
ATOM 3432 O O . VAL A 1 449 ? -21.376 16.681 25.713 1.00 97.19 449 VAL A O 1
ATOM 3435 N N . GLU A 1 450 ? -20.089 18.280 24.819 1.00 93.12 450 GLU A N 1
ATOM 3436 C CA . GLU A 1 450 ? -19.415 18.671 26.068 1.00 93.12 450 GLU A CA 1
ATOM 3437 C C . GLU A 1 450 ? -20.391 19.226 27.121 1.00 93.12 450 GLU A C 1
ATOM 3439 O O . GLU A 1 450 ? -20.066 19.342 28.300 1.00 93.12 450 GLU A O 1
ATOM 3444 N N . THR A 1 451 ? -21.587 19.627 26.685 1.00 93.44 451 THR A N 1
ATOM 3445 C CA . THR A 1 451 ? -22.659 20.143 27.552 1.00 93.44 451 THR A CA 1
ATOM 3446 C C . THR A 1 451 ? -23.882 19.235 27.582 1.00 93.44 451 THR A C 1
ATOM 3448 O O . THR A 1 451 ? -24.823 19.499 28.331 1.00 93.44 451 THR A O 1
ATOM 3451 N N . PHE A 1 452 ? -23.895 18.180 26.770 1.00 96.38 452 PHE A N 1
ATOM 3452 C CA . PHE A 1 452 ? -25.022 17.271 26.683 1.00 96.38 452 PHE A CA 1
ATOM 3453 C C . PHE A 1 452 ? -24.981 16.245 27.817 1.00 96.38 452 PHE A C 1
ATOM 3455 O O . PHE A 1 452 ? -23.930 15.721 28.189 1.00 96.38 452 PHE A O 1
ATOM 3462 N N . ALA A 1 453 ? -26.149 15.942 28.379 1.00 95.38 453 ALA A N 1
ATOM 3463 C CA . ALA A 1 453 ? -26.282 14.917 29.397 1.00 95.38 453 ALA A CA 1
ATOM 3464 C C . ALA A 1 453 ? -26.359 13.524 28.767 1.00 95.38 453 ALA A C 1
ATOM 3466 O O . ALA A 1 453 ? -27.442 12.954 28.687 1.00 95.38 453 ALA A O 1
ATOM 3467 N N . LEU A 1 454 ? -25.213 12.996 28.311 1.00 97.38 454 LEU A N 1
ATOM 3468 C CA . LEU A 1 454 ? -25.132 11.632 27.779 1.00 97.38 454 LEU A CA 1
ATOM 3469 C C . LEU A 1 454 ? -25.756 10.644 28.782 1.00 97.38 454 LEU A C 1
ATOM 3471 O O . LEU A 1 454 ? -25.316 10.631 29.937 1.00 97.38 454 LEU A O 1
ATOM 3475 N N . PRO A 1 455 ? -26.765 9.842 28.388 1.00 97.56 455 PRO A N 1
ATOM 3476 C CA . PRO A 1 455 ? -27.344 8.838 29.270 1.00 97.56 455 PRO A CA 1
ATOM 3477 C C . PRO A 1 455 ? -26.308 7.776 29.646 1.00 97.56 455 PRO A C 1
ATOM 3479 O O . PRO A 1 455 ? -25.466 7.409 28.827 1.00 97.56 455 PRO A O 1
ATOM 3482 N N . GLU A 1 456 ? -26.388 7.262 30.872 1.00 96.62 456 GLU A N 1
ATOM 3483 C CA . GLU A 1 456 ? -25.524 6.165 31.328 1.00 96.62 456 GLU A CA 1
ATOM 3484 C C . GLU A 1 456 ? -25.713 4.935 30.425 1.00 96.62 456 GLU A C 1
ATOM 3486 O O . GLU A 1 456 ? -24.764 4.418 29.850 1.00 96.62 456 GLU A O 1
ATOM 3491 N N . ARG A 1 457 ? -26.965 4.541 30.179 1.00 98.06 457 ARG A N 1
ATOM 3492 C CA . ARG A 1 457 ? -27.305 3.487 29.219 1.00 98.06 457 ARG A CA 1
ATOM 3493 C C . ARG A 1 457 ? -27.710 4.123 27.898 1.00 98.06 457 ARG A C 1
ATOM 3495 O O . ARG A 1 457 ? -28.759 4.759 27.840 1.00 98.06 457 ARG A O 1
ATOM 3502 N N . CYS A 1 458 ? -26.901 3.985 26.854 1.00 98.38 458 CYS A N 1
ATOM 3503 C CA . CYS A 1 458 ? -27.216 4.512 25.522 1.00 98.38 458 CYS A CA 1
ATOM 3504 C C . CYS A 1 458 ? -26.514 3.737 24.400 1.00 98.38 458 CYS A C 1
ATOM 3506 O O . CYS A 1 458 ? -25.559 2.999 24.637 1.00 98.38 458 CYS A O 1
ATOM 3508 N N . VAL A 1 459 ? -26.970 3.943 23.164 1.00 98.62 459 VAL A N 1
ATOM 3509 C CA . VAL A 1 459 ? -26.235 3.594 21.946 1.00 98.62 459 VAL A CA 1
ATOM 3510 C C . VAL A 1 459 ? -25.680 4.875 21.335 1.00 98.62 459 VAL A C 1
ATOM 3512 O O . VAL A 1 459 ? -26.444 5.748 20.930 1.00 98.62 459 VAL A O 1
ATOM 3515 N N . LEU A 1 460 ? -24.360 4.983 21.233 1.00 98.56 460 LEU A N 1
ATOM 3516 C CA . LEU A 1 460 ? -23.689 6.060 20.508 1.00 98.56 460 LEU A CA 1
ATOM 3517 C C . LEU A 1 460 ? -23.603 5.674 19.027 1.00 98.56 460 LEU A C 1
ATOM 3519 O O . LEU A 1 460 ? -22.853 4.766 18.667 1.00 98.56 460 LEU A O 1
ATOM 3523 N N . LEU A 1 461 ? -24.393 6.329 18.177 1.00 98.19 461 LEU A N 1
ATOM 3524 C CA . LEU A 1 461 ? -24.520 6.009 16.756 1.00 98.19 461 LEU A CA 1
ATOM 3525 C C . LEU A 1 461 ? -23.667 6.952 15.899 1.00 98.19 461 LEU A C 1
ATOM 3527 O O . LEU A 1 461 ? -23.882 8.163 15.885 1.00 98.19 461 LEU A O 1
ATOM 3531 N N . PHE A 1 462 ? -22.722 6.381 15.156 1.00 95.69 462 PHE A N 1
ATOM 3532 C CA . PHE A 1 462 ? -21.778 7.086 14.296 1.00 95.69 462 PHE A CA 1
ATOM 3533 C C . PHE A 1 462 ? -22.060 6.816 12.819 1.00 95.69 462 PHE A C 1
ATOM 3535 O O . PHE A 1 462 ? -22.353 5.688 12.412 1.00 95.69 462 PHE A O 1
ATOM 3542 N N . GLY A 1 463 ? -21.936 7.871 12.017 1.00 88.00 463 GLY A N 1
ATOM 3543 C CA . GLY A 1 463 ? -22.011 7.782 10.565 1.00 88.00 463 GLY A CA 1
ATOM 3544 C C . GLY A 1 463 ? -20.723 7.256 9.944 1.00 88.00 463 GLY A C 1
ATOM 3545 O O . GLY A 1 463 ? -19.665 7.225 10.577 1.00 88.00 463 GLY A O 1
ATOM 3546 N N . GLN A 1 464 ? -20.822 6.885 8.672 1.00 83.00 464 GLN A N 1
ATOM 3547 C CA . GLN A 1 464 ? -19.661 6.544 7.851 1.00 83.00 464 GLN A CA 1
ATOM 3548 C C . GLN A 1 464 ? -18.908 7.805 7.399 1.00 83.00 464 GLN A C 1
ATOM 3550 O O . GLN A 1 464 ? -19.484 8.893 7.276 1.00 83.00 464 GLN A O 1
ATOM 3555 N N . GLU A 1 465 ? -17.626 7.653 7.075 1.00 78.19 465 GLU A N 1
ATOM 3556 C CA . GLU A 1 465 ? -16.810 8.745 6.542 1.00 78.19 465 GLU A CA 1
ATOM 3557 C C . GLU A 1 465 ? -17.355 9.260 5.196 1.00 78.19 465 GLU A C 1
ATOM 3559 O O . GLU A 1 465 ? -17.676 8.488 4.292 1.00 78.19 465 GLU A O 1
ATOM 3564 N N . GLY A 1 466 ? -17.473 10.586 5.061 1.00 80.06 466 GLY A N 1
ATOM 3565 C CA . GLY A 1 466 ? -18.064 11.244 3.894 1.00 80.06 466 GLY A CA 1
ATOM 3566 C C . GLY A 1 466 ? -19.465 11.798 4.183 1.00 80.06 466 GLY A C 1
ATOM 3567 O O . GLY A 1 466 ? -19.554 12.937 4.640 1.00 80.06 466 GLY A O 1
ATOM 3568 N N . PRO A 1 467 ? -20.552 11.055 3.895 1.00 80.88 467 PRO A N 1
ATOM 3569 C CA . PRO A 1 467 ? -21.919 11.560 4.020 1.00 80.88 467 PRO A CA 1
ATOM 3570 C C . PRO A 1 467 ? -22.418 11.694 5.467 1.00 80.88 467 PRO A C 1
ATOM 3572 O O . PRO A 1 467 ? -23.451 12.327 5.661 1.00 80.88 467 PRO A O 1
ATOM 3575 N N . GLY A 1 468 ? -21.716 11.129 6.458 1.00 86.62 468 GLY A N 1
ATOM 3576 C CA . GLY A 1 468 ? -22.180 11.107 7.845 1.00 86.62 468 GLY A CA 1
ATOM 3577 C C . GLY A 1 468 ? -23.294 10.083 8.059 1.00 86.62 468 GLY A C 1
ATOM 3578 O O . GLY A 1 468 ? -23.298 9.024 7.418 1.00 86.62 468 GLY A O 1
ATOM 3579 N N . LEU A 1 469 ? -24.206 10.384 8.985 1.00 92.44 469 LEU A N 1
ATOM 3580 C CA . LEU A 1 469 ? -25.368 9.548 9.270 1.00 92.44 469 LEU A CA 1
ATOM 3581 C C . LEU A 1 469 ? -26.440 9.686 8.188 1.00 92.44 469 LEU A C 1
ATOM 3583 O O . LEU A 1 469 ? -26.691 10.765 7.644 1.00 92.44 469 LEU A O 1
ATOM 3587 N N . THR A 1 470 ? -27.138 8.588 7.912 1.00 92.88 470 THR A N 1
ATOM 3588 C CA . THR A 1 470 ? -28.321 8.612 7.052 1.00 92.88 470 THR A CA 1
ATOM 3589 C C . THR A 1 470 ? -29.431 9.476 7.657 1.00 92.88 470 THR A C 1
ATOM 3591 O O . THR A 1 470 ? -29.561 9.630 8.874 1.00 92.88 470 THR A O 1
ATOM 3594 N N . ALA A 1 471 ? -30.287 10.037 6.796 1.00 92.31 471 ALA A N 1
ATOM 3595 C CA . ALA A 1 471 ? -31.443 10.817 7.240 1.00 92.31 471 ALA A CA 1
ATOM 3596 C C . ALA A 1 471 ? -32.390 9.996 8.135 1.00 92.31 471 ALA A C 1
ATOM 3598 O O . ALA A 1 471 ? -32.991 10.552 9.052 1.00 92.31 471 ALA A O 1
ATOM 3599 N N . GLU A 1 472 ? -32.485 8.687 7.890 1.00 92.75 472 GLU A N 1
ATOM 3600 C CA . GLU A 1 472 ? -33.245 7.732 8.699 1.00 92.75 472 GLU A CA 1
ATOM 3601 C C . GLU A 1 472 ? -32.662 7.593 10.111 1.00 92.75 472 GLU A C 1
ATOM 3603 O O . GLU A 1 472 ? -33.378 7.819 11.086 1.00 92.75 472 GLU A O 1
ATOM 3608 N N . ALA A 1 473 ? -31.356 7.319 10.227 1.00 94.06 473 ALA A N 1
ATOM 3609 C CA . ALA A 1 473 ? -30.653 7.249 11.510 1.00 94.06 473 ALA A CA 1
ATOM 3610 C C . ALA A 1 473 ? -30.795 8.542 12.312 1.00 94.06 473 ALA A C 1
ATOM 3612 O O . ALA A 1 473 ? -31.100 8.529 13.503 1.00 94.06 473 ALA A O 1
ATOM 3613 N N . LEU A 1 474 ? -30.630 9.674 11.632 1.00 95.19 474 LEU A N 1
ATOM 3614 C CA . LEU A 1 474 ? -30.829 10.989 12.208 1.00 95.19 474 LEU A CA 1
ATOM 3615 C C . LEU A 1 474 ? -32.267 11.146 12.728 1.00 95.19 474 LEU A C 1
ATOM 3617 O O . LEU A 1 474 ? -32.452 11.559 13.870 1.00 95.19 474 LEU A O 1
ATOM 3621 N N . ALA A 1 475 ? -33.281 10.888 11.902 1.00 92.81 475 ALA A N 1
ATOM 3622 C CA . ALA A 1 475 ? -34.683 11.098 12.267 1.00 92.81 475 ALA A CA 1
ATOM 3623 C C . ALA A 1 475 ? -35.145 10.218 13.438 1.00 92.81 475 ALA A C 1
ATOM 3625 O O . ALA A 1 475 ? -36.024 10.631 14.190 1.00 92.81 475 ALA A O 1
ATOM 3626 N N . ALA A 1 476 ? -34.556 9.033 13.583 1.00 89.69 476 ALA A N 1
ATOM 3627 C CA . ALA A 1 476 ? -34.924 8.073 14.612 1.00 89.69 476 ALA A CA 1
ATOM 3628 C C . ALA A 1 476 ? -34.123 8.194 15.919 1.00 89.69 476 ALA A C 1
ATOM 3630 O O . ALA A 1 476 ? -34.491 7.554 16.901 1.00 89.69 476 ALA A O 1
ATOM 3631 N N . ALA A 1 477 ? -33.039 8.974 15.945 1.00 95.81 477 ALA A N 1
ATOM 3632 C CA . ALA A 1 477 ? -32.234 9.164 17.146 1.00 95.81 477 ALA A CA 1
ATOM 3633 C C . ALA A 1 477 ? -32.962 10.023 18.193 1.00 95.81 477 ALA A C 1
ATOM 3635 O O . ALA A 1 477 ? -33.535 11.066 17.869 1.00 95.81 477 ALA A O 1
ATOM 3636 N N . ASP A 1 478 ? -32.863 9.631 19.464 1.00 97.12 478 ASP A N 1
ATOM 3637 C CA . ASP A 1 478 ? -33.440 10.354 20.604 1.00 97.12 478 ASP A CA 1
ATOM 3638 C C . ASP A 1 478 ? -32.752 11.707 20.840 1.00 97.12 478 ASP A C 1
ATOM 3640 O O . ASP A 1 478 ? -33.356 12.662 21.331 1.00 97.12 478 ASP A O 1
ATOM 3644 N N . ALA A 1 479 ? -31.473 11.801 20.474 1.00 97.19 479 ALA A N 1
ATOM 3645 C CA . ALA A 1 479 ? -30.704 13.036 20.486 1.00 97.19 479 ALA A CA 1
ATOM 3646 C C . ALA A 1 479 ? -29.652 13.031 19.374 1.00 97.19 479 ALA A C 1
ATOM 3648 O O . ALA A 1 479 ? -29.173 11.976 18.960 1.00 97.19 479 ALA A O 1
ATOM 3649 N N . VAL A 1 480 ? -29.255 14.224 18.924 1.00 97.94 480 VAL A N 1
ATOM 3650 C CA . VAL A 1 480 ? -28.120 14.399 18.010 1.00 97.94 480 VAL A CA 1
ATOM 3651 C C . VAL A 1 480 ? -27.104 15.321 18.659 1.00 97.94 480 VAL A C 1
ATOM 3653 O O . VAL A 1 480 ? -27.433 16.454 19.018 1.00 97.94 480 VAL A O 1
ATOM 3656 N N . VAL A 1 481 ? -25.874 14.845 18.805 1.00 97.88 481 VAL A N 1
ATOM 3657 C CA . VAL A 1 481 ? -24.770 15.594 19.403 1.00 97.88 481 VAL A CA 1
ATOM 3658 C C . VAL A 1 481 ? -23.653 15.827 18.394 1.00 97.88 481 VAL A C 1
ATOM 3660 O O . VAL A 1 481 ? -23.456 15.042 17.469 1.00 97.88 481 VAL A O 1
ATOM 3663 N N . ALA A 1 482 ? -22.899 16.904 18.587 1.00 96.06 482 ALA A N 1
ATOM 3664 C CA . ALA A 1 482 ? -21.707 17.214 17.809 1.00 96.06 482 ALA A CA 1
ATOM 3665 C C . ALA A 1 482 ? -20.555 17.622 18.727 1.00 96.06 482 ALA A C 1
ATOM 3667 O O . ALA A 1 482 ? -20.762 18.223 19.782 1.00 96.06 482 ALA A O 1
ATOM 3668 N N . ILE A 1 483 ? -19.331 17.339 18.292 1.00 95.88 483 ILE A N 1
ATOM 3669 C CA . ILE A 1 483 ? -18.114 17.852 18.926 1.00 95.88 483 ILE A CA 1
ATOM 3670 C C . ILE A 1 483 ? -17.886 19.277 18.427 1.00 95.88 483 ILE A C 1
ATOM 3672 O O . ILE A 1 483 ? -17.955 19.527 17.218 1.00 95.88 483 ILE A O 1
ATOM 3676 N N . ARG A 1 484 ? -17.605 20.222 19.331 1.00 93.19 484 ARG A N 1
ATOM 3677 C CA . ARG A 1 484 ? -17.290 21.596 18.925 1.00 93.19 484 ARG A CA 1
ATOM 3678 C C . ARG A 1 484 ? -15.998 21.632 18.114 1.00 93.19 484 ARG A C 1
ATOM 3680 O O . ARG A 1 484 ? -14.964 21.112 18.523 1.00 93.19 484 ARG A O 1
ATOM 3687 N N . GLN A 1 485 ? -16.058 22.302 16.967 1.00 92.38 485 GLN A N 1
ATOM 3688 C CA . GLN A 1 485 ? -14.934 22.473 16.051 1.00 92.38 485 GLN A CA 1
ATOM 3689 C C . GLN A 1 485 ? -14.658 23.963 15.835 1.00 92.38 485 GLN A C 1
ATOM 3691 O O . GLN A 1 485 ? -15.582 24.762 15.706 1.00 92.38 485 GLN A O 1
ATOM 3696 N N . PHE A 1 486 ? -13.376 24.325 15.779 1.00 92.00 486 PHE A N 1
ATOM 3697 C CA . PHE A 1 486 ? -12.914 25.715 15.632 1.00 92.00 486 PHE A CA 1
ATOM 3698 C C . PHE A 1 486 ? -12.045 25.930 14.379 1.00 92.00 486 PHE A C 1
ATOM 3700 O O . PHE A 1 486 ? -11.539 27.028 14.157 1.00 92.00 486 PHE A O 1
ATOM 3707 N N . GLY A 1 487 ? -11.836 24.874 13.585 1.00 90.94 487 GLY A N 1
ATOM 3708 C CA . GLY A 1 487 ? -11.011 24.881 12.376 1.00 90.94 487 GLY A CA 1
ATOM 3709 C C . GLY A 1 487 ? -11.799 25.148 11.089 1.00 90.94 487 GLY A C 1
ATOM 3710 O O . GLY A 1 487 ? -12.985 25.465 11.115 1.00 90.94 487 GLY A O 1
ATOM 3711 N N . SER A 1 488 ? -11.121 25.006 9.948 1.00 82.31 488 SER A N 1
ATOM 3712 C CA . SER A 1 488 ? -11.676 25.252 8.606 1.00 82.31 488 SER A CA 1
ATOM 3713 C C . SER A 1 488 ? -12.306 24.024 7.935 1.00 82.31 488 SER A C 1
ATOM 3715 O O . SER A 1 488 ? -12.892 24.150 6.859 1.00 82.31 488 SER A O 1
ATOM 3717 N N . THR A 1 489 ? -12.180 22.833 8.525 1.00 84.69 489 THR A N 1
ATOM 3718 C CA . THR A 1 489 ? -12.746 21.591 7.983 1.00 84.69 489 THR A CA 1
ATOM 3719 C C . THR A 1 489 ? -14.222 21.439 8.346 1.00 84.69 489 THR A C 1
ATOM 3721 O O . THR A 1 489 ? -14.705 21.996 9.329 1.00 84.69 489 THR A O 1
ATOM 3724 N N . ARG A 1 490 ? -14.963 20.674 7.532 1.00 80.88 490 ARG A N 1
ATOM 3725 C CA . ARG A 1 490 ? -16.403 20.434 7.752 1.00 80.88 490 ARG A CA 1
ATOM 3726 C C . ARG A 1 490 ? -16.675 19.433 8.880 1.00 80.88 490 ARG A C 1
ATOM 3728 O O . ARG A 1 490 ? -17.728 19.489 9.513 1.00 80.88 490 ARG A O 1
ATOM 3735 N N . SER A 1 491 ? -15.738 18.524 9.116 1.00 87.00 491 SER A N 1
ATOM 3736 C CA . SER A 1 491 ? -15.822 17.478 10.129 1.00 87.00 491 SER A CA 1
ATOM 3737 C C . SER A 1 491 ? -14.427 17.024 10.569 1.00 87.00 491 SER A C 1
ATOM 3739 O O . SER A 1 491 ? -13.413 17.387 9.958 1.00 87.00 491 SER A O 1
ATOM 3741 N N . ILE A 1 492 ? -14.395 16.219 11.631 1.00 90.19 492 ILE A N 1
ATOM 3742 C CA . ILE A 1 492 ? -13.244 15.412 12.045 1.00 90.19 492 ILE A CA 1
ATOM 3743 C C . ILE A 1 492 ? -13.433 13.961 11.581 1.00 90.19 492 ILE A C 1
ATOM 3745 O O . ILE A 1 492 ? -14.547 13.542 11.270 1.00 90.19 492 ILE A O 1
ATOM 3749 N N . ASN A 1 493 ? -12.348 13.187 11.562 1.00 91.38 493 ASN A N 1
ATOM 3750 C CA . ASN A 1 493 ? -12.394 11.762 11.234 1.00 91.38 493 ASN A CA 1
ATOM 3751 C C . ASN A 1 493 ? -13.347 10.987 12.171 1.00 91.38 493 ASN A C 1
ATOM 3753 O O . ASN A 1 493 ? -13.370 11.228 13.380 1.00 91.38 493 ASN A O 1
ATOM 3757 N N . ALA A 1 494 ? -14.088 10.019 11.620 1.00 90.75 494 ALA A N 1
ATOM 3758 C CA . ALA A 1 494 ? -15.112 9.267 12.349 1.00 90.75 494 ALA A CA 1
ATOM 3759 C C . ALA A 1 494 ? -14.551 8.492 13.557 1.00 90.75 494 ALA A C 1
ATOM 3761 O O . ALA A 1 494 ? -15.174 8.478 14.617 1.00 90.75 494 ALA A O 1
ATOM 3762 N N . SER A 1 495 ? -13.349 7.907 13.450 1.00 92.44 495 SER A N 1
ATOM 3763 C CA . SER A 1 495 ? -12.728 7.210 14.588 1.00 92.44 495 SER A CA 1
ATOM 3764 C C . SER A 1 495 ? -12.298 8.164 15.704 1.00 92.44 495 SER A C 1
ATOM 3766 O O . SER A 1 495 ? -12.457 7.841 16.881 1.00 92.44 495 SER A O 1
ATOM 3768 N N . ALA A 1 496 ? -11.828 9.364 15.349 1.00 94.31 496 ALA A N 1
ATOM 3769 C CA . ALA A 1 496 ? -11.505 10.407 16.318 1.00 94.31 496 ALA A CA 1
ATOM 3770 C C . ALA A 1 496 ? -12.769 10.931 17.015 1.00 94.31 496 ALA A C 1
ATOM 3772 O O . ALA A 1 496 ? -12.773 11.084 18.235 1.00 94.31 496 ALA A O 1
ATOM 3773 N N . ALA A 1 497 ? -13.857 11.141 16.265 1.00 95.25 497 ALA A N 1
ATOM 3774 C CA . ALA A 1 497 ? -15.148 11.505 16.841 1.00 95.25 497 ALA A CA 1
ATOM 3775 C C . ALA A 1 497 ? -15.641 10.442 17.828 1.00 95.25 497 ALA A C 1
ATOM 3777 O O . ALA A 1 497 ? -16.037 10.772 18.944 1.00 95.25 497 ALA A O 1
ATOM 3778 N N . ALA A 1 498 ? -15.549 9.167 17.446 1.00 97.00 498 ALA A N 1
ATOM 3779 C CA . ALA A 1 498 ? -15.940 8.059 18.301 1.00 97.00 498 ALA A CA 1
ATOM 3780 C C . ALA A 1 498 ? -15.129 8.010 19.601 1.00 97.00 498 ALA A C 1
ATOM 3782 O O . ALA A 1 498 ? -15.711 7.886 20.675 1.00 97.00 498 ALA A O 1
ATOM 3783 N N . ALA A 1 499 ? -13.810 8.200 19.526 1.00 97.81 499 ALA A N 1
ATOM 3784 C CA . ALA A 1 499 ? -12.960 8.267 20.710 1.00 97.81 499 ALA A CA 1
ATOM 3785 C C . ALA A 1 499 ? -13.317 9.431 21.643 1.00 97.81 499 ALA A C 1
ATOM 3787 O O . ALA A 1 499 ? -13.400 9.226 22.851 1.00 97.81 499 ALA A O 1
ATOM 3788 N N . ILE A 1 500 ? -13.568 10.625 21.099 1.00 97.88 500 ILE A N 1
ATOM 3789 C CA . ILE A 1 500 ? -13.928 11.806 21.896 1.00 97.88 500 ILE A CA 1
ATOM 3790 C C . ILE A 1 500 ? -15.270 11.599 22.603 1.00 97.88 500 ILE A C 1
ATOM 3792 O O . ILE A 1 500 ? -15.367 11.860 23.798 1.00 97.88 500 ILE A O 1
ATOM 3796 N N . VAL A 1 501 ? -16.298 11.111 21.900 1.00 98.06 501 VAL A N 1
ATOM 3797 C CA . VAL A 1 501 ? -17.630 10.935 22.503 1.00 98.06 501 VAL A CA 1
ATOM 3798 C C . VAL A 1 501 ? -17.649 9.789 23.515 1.00 98.06 501 VAL A C 1
ATOM 3800 O O . VAL A 1 501 ? -18.246 9.943 24.578 1.00 98.06 501 VAL A O 1
ATOM 3803 N N . MET A 1 502 ? -16.970 8.668 23.242 1.00 98.19 502 MET A N 1
ATOM 3804 C CA . MET A 1 502 ? -16.844 7.588 24.231 1.00 98.19 502 MET A CA 1
ATOM 3805 C C . MET A 1 502 ? -16.074 8.054 25.470 1.00 98.19 502 MET A C 1
ATOM 3807 O O . MET A 1 502 ? -16.507 7.798 26.588 1.00 98.19 502 MET A O 1
ATOM 3811 N N . HIS A 1 503 ? -14.975 8.795 25.298 1.00 97.75 503 HIS A N 1
ATOM 3812 C CA . HIS A 1 503 ? -14.246 9.357 26.433 1.00 97.75 503 HIS A CA 1
ATOM 3813 C C . HIS A 1 503 ? -15.093 10.374 27.211 1.00 97.75 503 HIS A C 1
ATOM 3815 O O . HIS A 1 503 ? -15.007 10.439 28.432 1.00 97.75 503 HIS A O 1
ATOM 3821 N N . GLU A 1 504 ? -15.917 11.179 26.539 1.00 97.62 504 GLU A N 1
ATOM 3822 C CA . GLU A 1 504 ? -16.841 12.097 27.213 1.00 97.62 504 GLU A CA 1
ATOM 3823 C C . GLU A 1 504 ? -17.893 11.342 28.041 1.00 97.62 504 GLU A C 1
ATOM 3825 O O . GLU A 1 504 ? -18.223 11.776 29.145 1.00 97.62 504 GLU A O 1
ATOM 3830 N N . TRP A 1 505 ? -18.363 10.184 27.561 1.00 97.75 505 TRP A N 1
ATOM 3831 C CA . TRP A 1 505 ? -19.197 9.282 28.358 1.00 97.75 505 TRP A CA 1
ATOM 3832 C C . TRP A 1 505 ? -18.445 8.794 29.608 1.00 97.75 505 TRP A C 1
ATOM 3834 O O . TRP A 1 505 ? -18.962 8.941 30.715 1.00 97.75 505 TRP A O 1
ATOM 3844 N N . ILE A 1 506 ? -17.203 8.312 29.452 1.00 97.12 506 ILE A N 1
ATOM 3845 C CA . ILE A 1 506 ? -16.357 7.833 30.564 1.00 97.12 506 ILE A CA 1
ATOM 3846 C C . ILE A 1 506 ? -16.124 8.944 31.587 1.00 97.12 506 ILE A C 1
ATOM 3848 O O . ILE A 1 506 ? -16.427 8.777 32.761 1.00 97.12 506 ILE A O 1
ATOM 3852 N N . ARG A 1 507 ? -15.699 10.131 31.141 1.00 95.81 507 ARG A N 1
ATOM 3853 C CA . ARG A 1 507 ? -15.476 11.306 31.999 1.00 95.81 507 ARG A CA 1
ATOM 3854 C C . ARG A 1 507 ? -16.700 11.646 32.858 1.00 95.81 507 ARG A C 1
ATOM 3856 O O . ARG A 1 507 ? -16.556 12.234 33.929 1.00 95.81 507 ARG A O 1
ATOM 3863 N N . ARG A 1 508 ? -17.904 11.352 32.363 1.00 94.25 508 ARG A N 1
ATOM 3864 C CA . ARG A 1 508 ? -19.165 11.662 33.037 1.00 94.25 508 ARG A CA 1
ATOM 3865 C C . ARG A 1 508 ? -19.611 10.574 34.012 1.00 94.25 508 ARG A C 1
ATOM 3867 O O . ARG A 1 508 ? -20.117 10.923 35.075 1.00 94.25 508 ARG A O 1
ATOM 3874 N N . HIS A 1 509 ? -19.478 9.306 33.633 1.00 95.31 509 HIS A N 1
ATOM 3875 C CA . HIS A 1 509 ? -20.094 8.176 34.342 1.00 95.31 509 HIS A CA 1
ATOM 3876 C C . HIS A 1 509 ? -19.098 7.270 35.064 1.00 95.31 509 HIS A C 1
ATOM 3878 O O . HIS A 1 509 ? -19.501 6.546 35.966 1.00 95.31 509 HIS A O 1
ATOM 3884 N N . ASP A 1 510 ? -17.815 7.347 34.719 1.00 86.62 510 ASP A N 1
ATOM 3885 C CA . ASP A 1 510 ? -16.730 6.631 35.389 1.00 86.62 510 ASP A CA 1
ATOM 3886 C C . ASP A 1 510 ? -15.518 7.556 35.635 1.00 86.62 510 ASP A C 1
ATOM 3888 O O . ASP A 1 510 ? -14.472 7.419 35.000 1.00 86.62 510 ASP A O 1
ATOM 3892 N N . PRO A 1 511 ? -15.652 8.568 36.519 1.00 67.56 511 PRO A N 1
ATOM 3893 C CA . PRO A 1 511 ? -14.592 9.537 36.806 1.00 67.56 511 PRO A CA 1
ATOM 3894 C C . PRO A 1 511 ? -13.485 8.987 37.734 1.00 67.56 511 PRO A C 1
ATOM 3896 O O . PRO A 1 511 ? -12.865 9.779 38.444 1.00 67.56 511 PRO A O 1
ATOM 3899 N N . ALA A 1 512 ? -13.295 7.663 37.776 1.00 55.75 512 ALA A N 1
ATOM 3900 C CA . ALA A 1 512 ? -12.404 6.965 38.705 1.00 55.75 512 ALA A CA 1
ATOM 3901 C C . ALA A 1 512 ? -10.930 7.394 38.607 1.00 55.75 512 ALA A C 1
ATOM 3903 O O . ALA A 1 512 ? -10.408 7.542 37.475 1.00 55.75 512 ALA A O 1
#

Radius of gyration: 33.2 Å; Cα contacts (8 Å, |Δi|>4): 902; chains: 1; bounding box: 70×76×118 Å

Nearest PDB structures (foldseek):
  7edc-assembly1_A-2  TM=8.161E-01  e=1.382E-10  Escherichia coli
  1v2x-assembly1_A-2  TM=8.560E-01  e=8.249E-10  Thermus thermophilus
  1zjr-assembly1_A  TM=8.726E-01  e=1.170E-08  Aquifex aeolicus
  1ipa-assembly1_A  TM=8.097E-01  e=1.619E-08  Thermus thermophilus
  4x3m-assembly1_B  TM=8.147E-01  e=9.154E-08  Thermus thermophilus HB8

pLDDT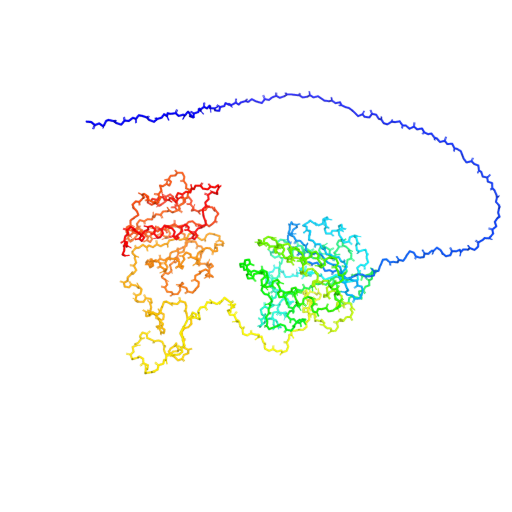: mean 85.02, std 20.79, range [26.55, 98.75]

InterPro domains:
  IPR001537 tRNA/rRNA methyltransferase, SpoU type [PF00588] (367-503)
  IPR007362 Protein of unknown function DUF429 [PF04250] (68-281)
  IPR029026 tRNA (guanine-N1-)-methyltransferase, N-terminal [G3DSA:3.40.1280.10] (346-512)
  IPR029028 Alpha/beta knot methyltransferases [SSF75217] (350-509)
  IPR051259 Ribosomal RNA Methyltransferase [PTHR43191] (360-508)

Secondary structure (DSSP, 8-state):
--PPPP-----------------------------------------------------PPPPPEEEEEE--SSTTS-EEEEEEETT--EEEEEEE-SHHHHHHHHHTS--EEEEEESS-S----SSS--HHHHHHHHHHGGGT-PPPP--TTSTTBTTBHHHHHHHHHT-B--TTSPP-SSS-EEEEB-HHHHHHHHTT-SS----SSS-HHHHHHHHHHHHHHHHT-GGG-GGG-HHHHHHHHHHHH--SHHHHHHHHHHHHHHHHHHHHHHHHH-GGG-EEEEETTTEEEEEPPPPSSPPPP----------SSB-SPPSSPP--TTB-HHHHHH-B-SS--GGGTTB-HHHHHHHHHTS-BSEEEEEEESS--SSHHHHHHHHHHTTBS-EEEEE-S----GGGTTGGGSS-EEEESSHHHHHHHHHHTT--EEEE---TTPEEGGGS---SSEEEEEPBTTTBS-HHHHHH-SEEEE----SSSS---HHHHHHHHHHHHHHHH---

Sequence (512 aa):
MGGPQPVPRVHRRHRPPHLGGAVTSDSTSAASPAPASAAAALPAGRGASAASLETTPRTAHPAPVHLGIDLAWGANGRTGLAAVDATGALLDSASVRTDEEIDAWLDAHPSPVVIGVDAPLIVPNATGRRDAERLLGQSYARFDAGAHPTNRSRPWMDPPRGLRLAERRGWSVDPAHPATVDAPVCIEVYPHPGMVGLFRLGRVVAYKKGAFGDRRAGFERLLALLESVDVLRLDASAAWASIRARFAAATRLVDLDVLEDEIDAVFCAHLAWRWAERRESLTVYGDLAGGYIVAPPPPDHEPTPRGTAPVDRPAVGVGPWEGEWPDDDRYDPELLAAGDARNVVDGYRYWRMEAIVADLDRRRHPFSVAIENWQHDLNIGSIVRTANAFLAETVHIVGRRRWNKRGAMVTDRYQHVVHHDDVGGLLAWARERGVPVVAVDNVARSVPVETFALPERCVLLFGQEGPGLTAEALAAADAVVAIRQFGSTRSINASAAAAIVMHEWIRRHDPA